Protein AF-A0A4U3F1U2-F1 (afdb_monomer)

Sequence (402 aa):
MNHTELQITSLSAGQLEQLALELLPRMNYEWDNLVPSGRKEGTNQTRKGQPDLWKEDEAGNCIYVEVTRDSTKGKLVKDIQSCLNTYYSLKGKNSLMCIAFTATNPQHNEVTSCEQLCKENNASFKLIHIHAIAKELDKKNNQDIRYKCLQIPSEQSSDPQVIMKIKRVLYIPLKEELLKLKEEHQKSIFFPEFKLNFIKKIISEQHRFRVDSTLLETLTNLQKIVKKFHYSARSICTIIISNFFADGFTELYGSIEDGKMSRYDNEGEFVCYETAYVEEYNIVCNSPSSVVKNIIDYTEEEAEYDWQNDWQNHNPHLVNLFKSSFYKENLIYPTKRKAIIKTDLNPAEYIVSHKVFSTYFHESTEFKELSAIASEVTNIILESLKQVDDIFDAIYDKYERI

Foldseek 3Di:
DDPLLVLLLVDDQVLQLVLCLVQVCVVPVVPHPKDAQDDDPPDPDHDPLAARIKDADPVGEIEGEHGDADQPPCPVVVNLVSPLVVDVVPDDDHEYEYEYHYSADHDPVNVVSSCVVCVVSRYHYHYCYSVNSSVSCLDPVNVVSSCVSRVDHNPDDPDLVVLVVLCVPQLVVLLVLLVVQLVQLVQALQRPPPDPPNLVVCQVVVVPNVDDPVLNVLSVVLVVLVVVSNVQSQQLLLVLLLVLLQVLVCQFQNDQDPQWGFAADPVLHTDDIDRHDDQLSVLSNVDDSVLSRLQRSDDCVVQPDDVVDPLSSFSVSSLVSNVVSVVVCCVPPVDDRHTSDDDPDDSSSSSRPVDPSVVSQCPDPSNVVSVVSSVVSNVSSVVSSVVSVVSVVVSCVSRVVD

Solvent-accessible surface area (backbone atoms only — not comparable to full-atom values): 22986 Å² total; per-residue (Å²): 132,56,75,60,39,56,46,52,58,68,49,51,71,70,55,47,43,53,46,48,68,65,45,43,30,76,76,38,70,91,48,50,80,63,38,70,45,66,56,40,88,99,52,96,44,60,49,92,58,58,41,52,28,33,40,67,50,98,84,53,36,34,42,38,30,42,65,43,74,73,82,56,88,65,48,64,44,52,52,54,50,32,40,50,52,46,48,63,74,75,52,78,93,51,53,37,36,41,34,41,42,29,48,41,80,79,55,68,71,54,53,52,49,38,46,49,52,26,50,80,69,67,31,45,67,43,83,41,34,28,70,56,53,32,58,50,36,73,33,90,92,27,33,66,57,33,27,75,76,57,70,44,78,67,75,76,69,88,50,58,71,60,48,54,49,46,43,62,72,46,52,48,58,49,48,53,53,48,52,52,50,54,58,51,56,73,74,36,86,66,64,67,92,72,69,59,59,66,63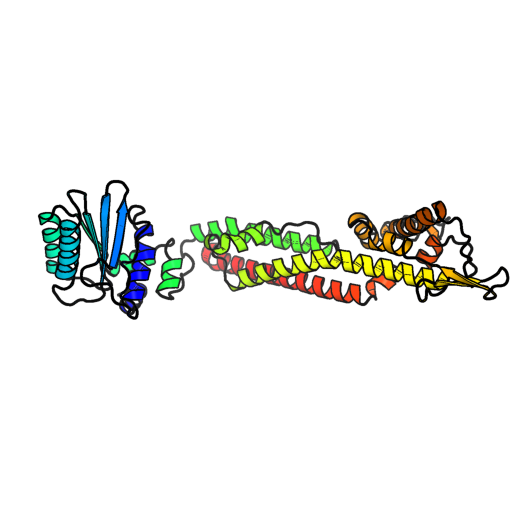,48,45,45,66,76,38,39,89,78,65,66,63,55,69,67,59,50,49,50,52,52,50,44,55,53,49,52,52,51,46,56,64,43,42,58,56,44,53,37,49,54,54,40,49,48,48,49,53,27,46,30,65,36,49,43,68,74,56,95,52,24,26,68,38,54,50,99,87,65,49,83,72,50,73,43,83,48,74,69,57,44,58,47,46,53,63,64,55,54,70,68,57,56,47,54,45,68,71,58,51,80,83,74,47,73,85,56,92,90,43,85,74,65,78,50,66,62,56,52,38,50,52,42,45,52,27,53,50,62,45,51,74,77,52,77,71,81,77,62,58,76,52,94,68,94,60,55,72,34,56,42,34,58,63,71,49,64,60,72,60,54,50,68,71,33,69,57,44,50,54,51,49,52,51,52,49,51,49,50,51,45,49,52,51,51,49,49,58,53,47,55,50,49,51,55,46,36,70,73,65,66,71,121

Radius of gyration: 37.24 Å; Cα contacts (8 Å, |Δi|>4): 454; chains: 1; bounding box: 73×51×109 Å

pLDDT: mean 80.32, std 13.37, range [36.94, 96.81]

Nearest PDB structures (foldseek):
  6xl1-assembly1_B  TM=5.030E-01  e=1.440E+00  Treponema succinifaciens DSM 2489
  8dgf-assembly1_D  TM=4.990E-01  e=2.809E+00  Escherichia coli
  5y79-assembly1_B  TM=1.521E-01  e=2.585E-01  Galdieria sulphuraria
  4ioj-assembly1_A  TM=3.702E-01  e=8.024E+00  Moorella thermoacetica ATCC 39073

Secondary structure (DSSP, 8-state):
--HHHHHHHH--HHHHHHHHHHHHHHH-GGG-S-EE--BPTTSSPBPTT--SEEEE-TT--EEEEEEE----TTHHHHHHHHHHHHHHHH--S--EEEEEEESS---HHHHHHHHHHHHHTTEEEEEE-HHHHHHHHTSGGGHHHHHHHH---------HHHHHHHIIIIIHHHHHHHHHHHHHHHH-SS------HHHHHHHHTHHHH---HHHHHHHHHHHHHHHHHHHHHHHHHHHHHHHHHHHHHHHHH--EETTEEEEE-TTS-EEEEEE--SHHHHHHHT--HHHHHHHHS--GGG----TT-GGGGS-HHHHHHHHHHHHHHHHH----PPPSS--SS-HHHHHHHSS-HHHHHHHSHHHHHHHHHHHHHHHHHHHHHHHHHHHHHHHIIIII--

Mean predicted aligned error: 17.06 Å

Structure (mmCIF, N/CA/C/O backbone):
data_AF-A0A4U3F1U2-F1
#
_entry.id   AF-A0A4U3F1U2-F1
#
loop_
_atom_site.group_PDB
_atom_site.id
_atom_site.type_symbol
_atom_site.label_atom_id
_atom_site.label_alt_id
_atom_site.label_comp_id
_atom_site.label_asym_id
_atom_site.label_entity_id
_atom_site.label_seq_id
_atom_site.pdbx_PDB_ins_code
_atom_site.Cartn_x
_atom_site.Cartn_y
_atom_site.Cartn_z
_atom_site.occupancy
_atom_site.B_iso_or_equiv
_atom_site.auth_seq_id
_atom_site.auth_comp_id
_atom_site.auth_asym_id
_atom_site.auth_atom_id
_atom_site.pdbx_PDB_model_num
ATOM 1 N N . MET A 1 1 ? -29.437 -8.376 30.071 1.00 57.72 1 MET A N 1
ATOM 2 C CA . MET A 1 1 ? -27.991 -8.572 29.883 1.00 57.72 1 MET A CA 1
ATOM 3 C C . MET A 1 1 ? -27.677 -8.161 28.455 1.00 57.72 1 MET A C 1
ATOM 5 O O . MET A 1 1 ? -28.363 -8.635 27.554 1.00 57.72 1 MET A O 1
ATOM 9 N N . ASN A 1 2 ? -26.789 -7.189 28.257 1.00 72.56 2 ASN A N 1
ATOM 10 C CA . ASN A 1 2 ? -26.463 -6.669 26.923 1.00 72.56 2 ASN A CA 1
ATOM 11 C C . ASN A 1 2 ? -25.526 -7.648 26.166 1.00 72.56 2 ASN A C 1
ATOM 13 O O . ASN A 1 2 ? -24.986 -8.581 26.763 1.00 72.56 2 ASN A O 1
ATOM 17 N N . HIS A 1 3 ? -25.348 -7.480 24.850 1.00 72.69 3 HIS A N 1
ATOM 18 C CA . HIS A 1 3 ? -24.534 -8.404 24.038 1.00 72.69 3 HIS A CA 1
ATOM 19 C C . HIS A 1 3 ? -23.074 -8.497 24.527 1.00 72.69 3 HIS A C 1
ATOM 21 O O . HIS A 1 3 ? -22.484 -9.575 24.525 1.00 72.69 3 HIS A O 1
ATOM 27 N N . THR A 1 4 ? -22.506 -7.382 24.994 1.00 82.94 4 THR A N 1
ATOM 28 C CA . THR A 1 4 ? -21.151 -7.316 25.560 1.00 82.94 4 THR A CA 1
ATOM 29 C C . THR A 1 4 ? -21.042 -8.136 26.852 1.00 82.94 4 THR A C 1
ATOM 31 O O . THR A 1 4 ? -20.127 -8.941 26.996 1.00 82.94 4 THR A O 1
ATOM 34 N N . GLU A 1 5 ? -22.008 -8.005 27.761 1.00 85.06 5 GLU A N 1
ATOM 35 C CA . GLU A 1 5 ? -22.100 -8.773 29.007 1.00 85.06 5 GLU A CA 1
ATOM 36 C C . GLU A 1 5 ? -22.180 -10.278 28.732 1.00 85.06 5 GLU A C 1
ATOM 38 O O . GLU A 1 5 ? -21.441 -11.048 29.340 1.00 85.06 5 GLU A O 1
ATOM 43 N N . LEU A 1 6 ? -23.007 -10.706 27.771 1.00 82.38 6 LEU A N 1
ATOM 44 C CA . LEU A 1 6 ? -23.108 -12.122 27.401 1.00 82.38 6 LEU A CA 1
ATOM 45 C C . LEU A 1 6 ? -21.751 -12.693 26.966 1.00 82.38 6 LEU A C 1
ATOM 47 O O . LEU A 1 6 ? -21.351 -13.754 27.446 1.00 82.38 6 LEU A O 1
ATOM 51 N N . GLN A 1 7 ? -21.005 -11.968 26.130 1.00 87.00 7 GLN A N 1
ATOM 52 C CA . GLN A 1 7 ? -19.685 -12.417 25.684 1.00 87.00 7 GLN A CA 1
ATOM 53 C C . GLN A 1 7 ? -18.668 -12.464 26.831 1.00 87.00 7 GLN A C 1
ATOM 55 O O . GLN A 1 7 ? -17.914 -13.431 26.928 1.00 87.00 7 GLN A O 1
ATOM 60 N N . ILE A 1 8 ? -18.695 -11.499 27.758 1.00 91.50 8 ILE A N 1
ATOM 61 C CA . ILE A 1 8 ? -17.819 -11.510 28.944 1.00 91.50 8 ILE A CA 1
ATOM 62 C C . ILE A 1 8 ? -18.036 -12.782 29.778 1.00 91.50 8 ILE A C 1
ATOM 64 O O . ILE A 1 8 ? -17.060 -13.404 30.195 1.00 91.50 8 ILE A O 1
ATOM 68 N N . THR A 1 9 ? -19.287 -13.220 29.984 1.00 87.88 9 THR A N 1
ATOM 69 C CA . THR A 1 9 ? -19.564 -14.451 30.760 1.00 87.88 9 THR A CA 1
ATOM 70 C C . THR A 1 9 ? -19.007 -15.723 30.118 1.00 87.88 9 THR A C 1
ATOM 72 O O . THR A 1 9 ? -18.776 -16.717 30.811 1.00 87.88 9 THR A O 1
ATOM 75 N N . SER A 1 10 ? -18.778 -15.702 28.803 1.00 86.88 10 SER A N 1
ATOM 76 C CA . SER A 1 10 ? -18.268 -16.851 28.054 1.00 86.88 10 SER A CA 1
ATOM 77 C C . SER A 1 10 ? -16.741 -16.992 28.117 1.00 86.88 10 SER A C 1
ATOM 79 O O . SER A 1 10 ? -16.215 -18.068 27.825 1.00 86.88 10 SER A O 1
ATOM 81 N N . LEU A 1 11 ? -16.025 -15.947 28.551 1.00 89.88 11 LEU A N 1
ATOM 82 C CA . LEU A 1 11 ? -14.565 -15.948 28.619 1.00 89.88 11 LEU A CA 1
ATOM 83 C C . LEU A 1 11 ? -14.029 -17.001 29.599 1.00 89.88 11 LEU A C 1
ATOM 85 O O . LEU A 1 11 ? -14.525 -17.187 30.717 1.00 89.88 11 LEU A O 1
ATOM 89 N N . SER A 1 12 ? -12.954 -17.684 29.204 1.00 89.00 12 SER A N 1
ATOM 90 C CA . SER A 1 12 ? -12.148 -18.483 30.133 1.00 89.00 12 SER A CA 1
ATOM 91 C C . SER A 1 12 ? -11.457 -17.590 31.173 1.00 89.00 12 SER A C 1
ATOM 93 O O . SER A 1 12 ? -11.288 -16.392 30.954 1.00 89.00 12 SER A O 1
ATOM 95 N N . ALA A 1 13 ? -11.020 -18.169 32.298 1.00 85.56 13 ALA A N 1
ATOM 96 C CA . ALA A 1 13 ? -10.332 -17.418 33.355 1.00 85.56 13 ALA A CA 1
ATOM 97 C C . ALA A 1 13 ? -9.113 -16.641 32.819 1.00 85.56 13 ALA A C 1
ATOM 99 O O . ALA A 1 13 ? -9.001 -15.446 33.056 1.00 85.56 13 ALA A O 1
ATOM 100 N N . GLY A 1 14 ? -8.275 -17.278 31.991 1.00 85.50 14 GLY A N 1
ATOM 101 C CA . GLY A 1 14 ? -7.112 -16.614 31.395 1.00 85.50 14 GLY A CA 1
ATOM 102 C C . GLY A 1 14 ? -7.466 -15.523 30.374 1.00 85.50 14 GLY A C 1
ATOM 103 O O . GLY A 1 14 ? -6.742 -14.542 30.253 1.00 85.50 14 GLY A O 1
ATOM 104 N N . GLN A 1 15 ? -8.583 -15.652 29.647 1.00 90.44 15 GLN A N 1
ATOM 105 C CA . GLN A 1 15 ? -9.057 -14.580 28.758 1.00 90.44 15 GLN A CA 1
ATOM 106 C C . GLN A 1 15 ? -9.615 -13.392 29.547 1.00 90.44 15 GLN A C 1
ATOM 108 O O . GLN A 1 15 ? -9.441 -12.249 29.134 1.00 90.44 15 GLN A O 1
ATOM 11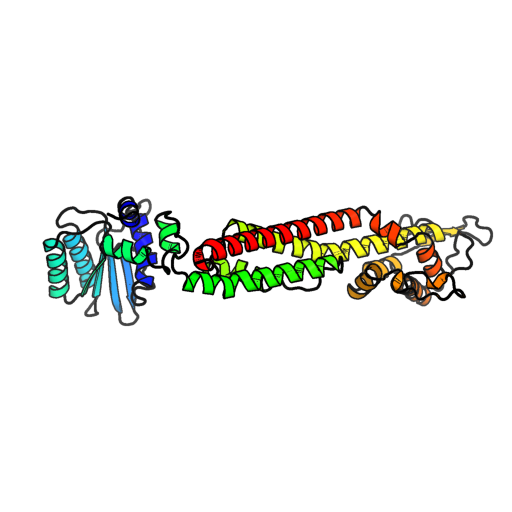3 N N . LEU A 1 16 ? -10.272 -13.654 30.679 1.00 93.56 16 LEU A N 1
ATOM 114 C CA . LEU A 1 16 ? -10.766 -12.613 31.573 1.00 93.56 16 LEU A CA 1
ATOM 115 C C . LEU A 1 16 ? -9.609 -11.873 32.260 1.00 93.56 16 LEU A C 1
ATOM 117 O O . LEU A 1 16 ? -9.656 -10.652 32.374 1.00 93.56 16 LEU A O 1
ATOM 121 N N . GLU A 1 17 ? -8.559 -12.595 32.657 1.00 92.56 17 GLU A N 1
ATOM 122 C CA . GLU A 1 17 ? -7.315 -12.026 33.192 1.00 92.56 17 GLU A CA 1
ATOM 123 C C . GLU A 1 17 ? -6.643 -11.110 32.161 1.00 92.56 17 GLU A C 1
ATOM 125 O O . GLU A 1 17 ? -6.316 -9.965 32.469 1.00 92.56 17 GLU A O 1
ATOM 130 N N . GLN A 1 18 ? -6.541 -11.561 30.905 1.00 91.81 18 GLN A N 1
ATOM 131 C CA . GLN A 1 18 ? -6.026 -10.737 29.809 1.00 91.81 18 GLN A CA 1
ATOM 132 C C . GLN A 1 18 ? -6.890 -9.489 29.565 1.00 91.81 18 GLN A C 1
ATOM 134 O O . GLN A 1 18 ? -6.362 -8.403 29.330 1.00 91.81 18 GLN A O 1
ATOM 139 N N . LEU A 1 19 ? -8.217 -9.624 29.637 1.00 95.06 19 LEU A N 1
ATOM 140 C CA . LEU A 1 19 ? -9.131 -8.489 29.519 1.00 95.06 19 LEU A CA 1
ATOM 141 C C . LEU A 1 19 ? -8.917 -7.479 30.658 1.00 95.06 19 LEU A C 1
ATOM 143 O O . LEU A 1 19 ? -8.881 -6.278 30.401 1.00 95.06 19 LEU A O 1
ATOM 147 N N . ALA A 1 20 ? -8.749 -7.946 31.898 1.00 95.12 20 ALA A N 1
ATOM 148 C CA . ALA A 1 20 ? -8.456 -7.085 33.041 1.00 95.12 20 ALA A CA 1
ATOM 149 C C . ALA A 1 20 ? -7.127 -6.337 32.851 1.00 95.12 20 ALA A C 1
ATOM 151 O O . ALA A 1 20 ? -7.076 -5.123 33.048 1.00 95.12 20 ALA A O 1
ATOM 152 N N . LEU A 1 21 ? -6.089 -7.043 32.395 1.00 92.81 21 LEU A N 1
ATOM 153 C CA . LEU A 1 21 ? -4.762 -6.487 32.132 1.00 92.81 21 LEU A CA 1
ATOM 154 C C . LEU A 1 21 ? -4.799 -5.333 31.117 1.00 92.81 21 LEU A C 1
ATOM 156 O O . LEU A 1 21 ? -4.104 -4.338 31.293 1.00 92.81 21 LEU A O 1
ATOM 160 N N . GLU A 1 22 ? -5.625 -5.439 30.073 1.00 92.31 22 GLU A N 1
ATOM 161 C CA . GLU A 1 22 ? -5.730 -4.406 29.034 1.00 92.31 22 GLU A CA 1
ATOM 162 C C . GLU A 1 22 ? -6.704 -3.274 29.390 1.00 92.31 22 GLU A C 1
ATOM 164 O O . GLU A 1 22 ? -6.483 -2.123 29.006 1.00 92.31 22 GLU A O 1
ATOM 169 N N . LEU A 1 23 ? -7.790 -3.579 30.108 1.00 94.88 23 LEU A N 1
ATOM 170 C CA . LEU A 1 23 ? -8.862 -2.620 30.377 1.00 94.88 23 LEU A CA 1
ATOM 171 C C . LEU A 1 23 ? -8.590 -1.744 31.605 1.00 94.88 23 LEU A C 1
ATOM 173 O O . LEU A 1 23 ? -8.894 -0.551 31.572 1.00 94.88 23 LEU A O 1
ATOM 177 N N . LEU A 1 24 ? -8.016 -2.298 32.679 1.00 93.56 24 LEU A N 1
ATOM 178 C CA . LEU A 1 24 ? -7.798 -1.569 33.936 1.00 93.56 24 LEU A CA 1
ATOM 179 C C . LEU A 1 24 ? -6.938 -0.304 33.764 1.00 93.56 24 LEU A C 1
ATOM 181 O O . LEU A 1 24 ? -7.387 0.753 34.218 1.00 93.56 24 LEU A O 1
ATOM 185 N N . PRO A 1 25 ? -5.795 -0.330 33.047 1.00 87.50 25 PRO A N 1
ATOM 186 C CA . PRO A 1 25 ? -4.999 0.878 32.807 1.00 87.50 25 PRO A CA 1
ATOM 187 C C . PRO A 1 25 ? -5.774 1.989 32.082 1.00 87.50 25 PRO A C 1
ATOM 189 O O . PRO A 1 25 ? -5.488 3.173 32.251 1.00 87.50 25 PRO A O 1
ATOM 192 N N . ARG A 1 26 ? -6.788 1.626 31.282 1.00 82.81 26 ARG A N 1
ATOM 193 C CA . ARG A 1 26 ? -7.643 2.590 30.567 1.00 82.81 26 ARG A CA 1
ATOM 194 C C . ARG A 1 26 ? -8.770 3.154 31.424 1.00 82.81 26 ARG A C 1
ATOM 196 O O . ARG A 1 26 ? -9.281 4.229 31.118 1.00 82.81 26 ARG A O 1
ATOM 203 N N . MET A 1 27 ? -9.160 2.444 32.481 1.00 86.00 27 MET A N 1
ATOM 204 C CA . MET A 1 27 ? -10.143 2.915 33.459 1.00 86.00 27 MET A CA 1
ATOM 205 C C . MET A 1 27 ? -9.539 3.927 34.431 1.00 86.00 27 MET A C 1
ATOM 207 O O . MET A 1 27 ? -10.214 4.882 34.816 1.00 86.00 27 MET A O 1
ATOM 211 N N . ASN A 1 28 ? -8.283 3.715 34.825 1.00 82.50 28 ASN A N 1
ATOM 212 C CA . ASN A 1 28 ? -7.509 4.629 35.653 1.00 82.50 28 ASN A CA 1
ATOM 213 C C . ASN A 1 28 ? -6.014 4.438 35.347 1.00 82.50 28 ASN A C 1
ATOM 215 O O . ASN A 1 28 ? -5.499 3.329 35.476 1.00 82.50 28 ASN A O 1
ATOM 219 N N . TYR A 1 29 ? -5.314 5.520 34.991 1.00 75.12 29 TYR A N 1
ATOM 220 C CA . TYR A 1 29 ? -3.878 5.485 34.687 1.00 75.12 29 TYR A CA 1
ATOM 221 C C . TYR A 1 29 ? -3.041 5.021 35.891 1.00 75.12 29 TYR A C 1
ATOM 223 O O . TYR A 1 29 ? -1.972 4.439 35.727 1.00 75.12 29 TYR A O 1
ATOM 231 N N . GLU A 1 30 ? -3.542 5.211 37.115 1.00 79.31 30 GLU A N 1
ATOM 232 C CA . GLU A 1 30 ? -2.910 4.697 38.330 1.00 79.31 30 GLU A CA 1
ATOM 233 C C . GLU A 1 30 ? -2.923 3.167 38.400 1.00 79.31 30 GLU A C 1
ATOM 235 O O . GLU A 1 30 ? -2.297 2.611 39.294 1.00 79.31 30 GLU A O 1
ATOM 240 N N . TRP A 1 31 ? -3.598 2.463 37.489 1.00 85.38 31 TRP A N 1
ATOM 241 C CA . TRP A 1 31 ? -3.615 0.998 37.389 1.00 85.38 31 TRP A CA 1
ATOM 242 C C . TRP A 1 31 ? -2.757 0.472 36.231 1.00 85.38 31 TRP A C 1
ATOM 244 O O . TRP A 1 31 ? -2.838 -0.704 35.901 1.00 85.38 31 TRP A O 1
ATOM 254 N N . ASP A 1 32 ? -1.925 1.319 35.621 1.00 80.56 32 ASP A N 1
ATOM 255 C CA . ASP A 1 32 ? -1.001 0.908 34.559 1.00 80.56 32 ASP A CA 1
ATOM 256 C C . ASP A 1 32 ? 0.178 0.069 35.086 1.00 80.56 32 ASP A C 1
ATOM 258 O O . ASP A 1 32 ? 0.482 0.119 36.281 1.00 80.56 32 ASP A O 1
ATOM 262 N N . ASN A 1 33 ? 0.859 -0.668 34.203 1.00 79.94 33 ASN A N 1
ATOM 263 C CA . ASN A 1 33 ? 1.990 -1.563 34.503 1.00 79.94 33 ASN A CA 1
ATOM 264 C C . ASN A 1 33 ? 1.660 -2.727 35.459 1.00 79.94 33 ASN A C 1
ATOM 266 O O . ASN A 1 33 ? 2.497 -3.141 36.261 1.00 79.94 33 ASN A O 1
ATOM 270 N N . LEU A 1 34 ? 0.438 -3.261 35.387 1.00 85.62 34 LEU A N 1
ATOM 271 C CA . LEU A 1 34 ? 0.085 -4.513 36.061 1.00 85.62 34 LEU A CA 1
ATOM 272 C C . LEU A 1 34 ? 0.883 -5.685 35.474 1.00 85.62 34 LEU A C 1
ATOM 274 O O . LEU A 1 34 ? 1.044 -5.805 34.261 1.00 85.62 34 LEU A O 1
ATOM 278 N N . VAL A 1 35 ? 1.352 -6.570 36.347 1.00 84.56 35 VAL A N 1
ATOM 279 C CA . VAL A 1 35 ? 2.126 -7.760 35.999 1.00 84.56 35 VAL A CA 1
ATOM 280 C C . VAL A 1 35 ? 1.333 -9.004 36.405 1.00 84.56 35 VAL A C 1
ATOM 282 O O . VAL A 1 35 ? 0.873 -9.076 37.548 1.00 84.56 35 VAL A O 1
ATOM 285 N N . PRO A 1 36 ? 1.176 -10.001 35.518 1.00 85.62 36 PRO A N 1
ATOM 286 C CA . PRO A 1 36 ? 0.577 -11.279 35.883 1.00 85.62 36 PRO A CA 1
ATOM 287 C C . PRO A 1 36 ? 1.421 -12.013 36.924 1.00 85.62 36 PRO A C 1
ATOM 289 O O . PRO A 1 36 ? 2.645 -12.125 36.784 1.00 85.62 36 PRO A O 1
ATOM 292 N N . SER A 1 37 ? 0.786 -12.579 37.944 1.00 77.44 37 SER A N 1
ATOM 293 C CA . SER A 1 37 ? 1.490 -13.463 38.868 1.00 77.44 37 SER A CA 1
ATOM 294 C C . SER A 1 37 ? 1.805 -14.780 38.168 1.00 77.44 37 SER A C 1
ATOM 296 O O . SER A 1 37 ? 0.916 -15.478 37.686 1.00 77.44 37 SER A O 1
ATOM 298 N N . GLY A 1 38 ? 3.094 -15.120 38.085 1.00 62.06 38 GLY A N 1
ATOM 299 C CA . GLY A 1 38 ? 3.589 -16.228 37.266 1.00 62.06 38 GLY A CA 1
ATOM 300 C C . GLY A 1 38 ? 2.776 -17.525 37.397 1.00 62.06 38 GLY A C 1
ATOM 301 O O . GLY A 1 38 ? 2.540 -18.034 38.500 1.00 62.06 38 GLY A O 1
ATOM 302 N N . ARG A 1 39 ? 2.384 -18.083 36.244 1.00 58.53 39 ARG A N 1
ATOM 303 C CA . ARG A 1 39 ? 1.703 -19.381 36.143 1.00 58.53 39 ARG A CA 1
ATOM 304 C C . ARG A 1 39 ? 2.593 -20.496 36.690 1.00 58.53 39 ARG A C 1
ATOM 306 O O . ARG A 1 39 ? 3.816 -20.471 36.543 1.00 58.53 39 ARG A O 1
ATOM 313 N N . LYS A 1 40 ? 1.991 -21.516 37.303 1.00 52.28 40 LYS A N 1
ATOM 314 C CA . LYS A 1 40 ? 2.702 -22.759 37.613 1.00 52.28 40 LYS A CA 1
ATOM 315 C C . LYS A 1 40 ? 3.048 -23.451 36.290 1.00 52.28 40 LYS A C 1
ATOM 317 O O . LYS A 1 40 ? 2.156 -23.687 35.475 1.00 52.28 40 LYS A O 1
ATOM 322 N N . GLU A 1 41 ? 4.332 -23.740 36.089 1.00 38.72 41 GLU A N 1
ATOM 323 C CA . GLU A 1 41 ? 4.880 -24.325 34.859 1.00 38.72 41 GLU A CA 1
ATOM 324 C C . GLU A 1 41 ? 4.045 -25.538 34.404 1.00 38.72 41 GLU A C 1
ATOM 326 O O . GLU A 1 41 ? 3.737 -26.425 35.203 1.00 38.72 41 GLU A O 1
ATOM 331 N N . GLY A 1 42 ? 3.596 -25.526 33.144 1.00 43.50 42 GLY A N 1
ATOM 332 C CA . GLY A 1 42 ? 2.721 -26.562 32.578 1.00 43.50 42 GLY A CA 1
ATOM 333 C C . GLY A 1 42 ? 1.219 -26.439 32.891 1.00 43.50 42 GLY A C 1
ATOM 334 O O . GLY A 1 42 ? 0.466 -27.342 32.538 1.00 43.50 42 GLY A O 1
ATOM 335 N N . THR A 1 43 ? 0.747 -25.357 33.529 1.00 50.59 43 THR A N 1
ATOM 336 C CA . THR A 1 43 ? -0.687 -25.140 33.821 1.00 50.59 43 THR A CA 1
ATOM 337 C C . THR A 1 43 ? -1.140 -23.695 33.573 1.00 50.59 43 THR A C 1
ATOM 339 O O . THR A 1 43 ? -0.336 -22.767 33.566 1.00 50.59 43 THR A O 1
ATOM 342 N N . ASN A 1 44 ? -2.456 -23.487 33.444 1.00 50.28 44 ASN A N 1
ATOM 343 C CA . ASN A 1 44 ? -3.082 -22.156 33.456 1.00 50.28 44 ASN A CA 1
ATOM 344 C C . ASN A 1 44 ? -3.411 -21.659 34.882 1.00 50.28 44 ASN A C 1
ATOM 346 O O . ASN A 1 44 ? -4.239 -20.770 35.030 1.00 50.28 44 ASN A O 1
ATOM 350 N N . GLN A 1 45 ? -2.835 -22.259 35.931 1.00 49.25 45 GLN A N 1
ATOM 351 C CA . GLN A 1 45 ? -3.124 -21.902 37.325 1.00 49.25 45 GLN A CA 1
ATOM 352 C C . GLN A 1 45 ? -2.032 -20.993 37.898 1.00 49.25 45 GLN A C 1
ATOM 354 O O . GLN A 1 45 ? -0.837 -21.276 37.756 1.00 49.25 45 GLN A O 1
ATOM 359 N N . THR A 1 46 ? -2.440 -19.931 38.588 1.00 58.12 46 THR A N 1
ATOM 360 C CA . THR A 1 46 ? -1.570 -19.102 39.429 1.00 58.12 46 THR A CA 1
ATOM 361 C C . THR A 1 46 ? -1.115 -19.892 40.664 1.00 58.12 46 THR A C 1
ATOM 363 O O . THR A 1 46 ? -1.756 -20.855 41.104 1.00 58.12 46 THR A O 1
ATOM 366 N N . ARG A 1 47 ? 0.060 -19.556 41.218 1.00 59.44 47 ARG A N 1
ATOM 367 C CA . ARG A 1 47 ? 0.536 -20.183 42.464 1.00 59.44 47 ARG A CA 1
ATOM 368 C C . ARG A 1 47 ? -0.421 -19.819 43.603 1.00 59.44 47 ARG A C 1
ATOM 370 O O . ARG A 1 47 ? -0.803 -18.665 43.746 1.00 59.44 47 ARG A O 1
ATOM 377 N N . LYS A 1 48 ? -0.787 -20.808 44.427 1.00 55.88 48 LYS A N 1
ATOM 378 C CA . LYS A 1 48 ? -1.767 -20.648 45.513 1.00 55.88 48 LYS A CA 1
ATOM 379 C C . LY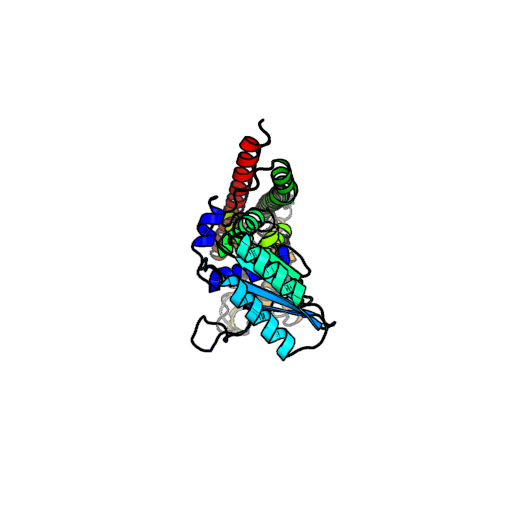S A 1 48 ? -1.423 -19.440 46.397 1.00 55.88 48 LYS A C 1
ATOM 381 O O . LYS A 1 48 ? -0.358 -19.417 47.007 1.00 55.88 48 LYS A O 1
ATOM 386 N N . GLY A 1 49 ? -2.354 -18.492 46.480 1.00 58.44 49 GLY A N 1
ATOM 387 C CA . GLY A 1 49 ? -2.276 -17.313 47.343 1.00 58.44 49 GLY A CA 1
ATOM 388 C C . GLY A 1 49 ? -1.585 -16.085 46.746 1.00 58.44 49 GLY A C 1
ATOM 389 O O . GLY A 1 49 ? -1.374 -15.118 47.472 1.00 58.44 49 GLY A O 1
ATOM 390 N N . GLN A 1 50 ? -1.236 -16.105 45.460 1.00 73.38 50 GLN A N 1
ATOM 391 C CA . GLN A 1 50 ? -0.818 -14.911 44.723 1.00 73.38 50 GLN A CA 1
ATOM 392 C C . GLN A 1 50 ? -2.034 -14.263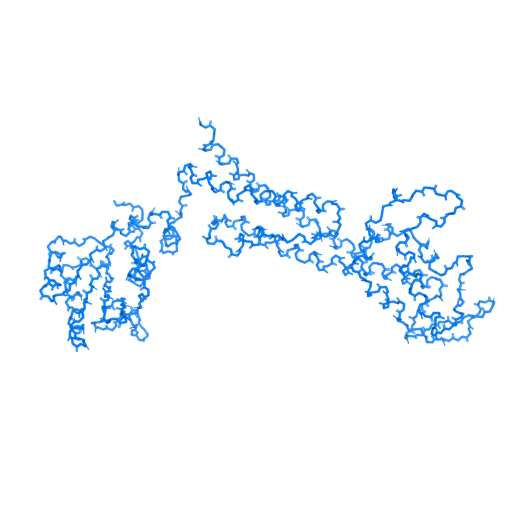 44.042 1.00 73.38 50 GLN A C 1
ATOM 394 O O . GLN A 1 50 ? -2.890 -15.017 43.577 1.00 73.38 50 GLN A O 1
ATOM 399 N N . PRO A 1 51 ? -2.095 -12.919 43.962 1.00 81.00 51 PRO A N 1
ATOM 400 C CA . PRO A 1 51 ? -3.106 -12.227 43.158 1.00 81.00 51 PRO A CA 1
ATOM 401 C C . PRO A 1 51 ? -2.989 -12.632 41.689 1.00 81.00 51 PRO A C 1
ATOM 403 O O . PRO A 1 51 ? -1.903 -13.016 41.269 1.00 81.00 51 PRO A O 1
ATOM 406 N N . ASP A 1 52 ? -4.031 -12.496 40.875 1.00 87.19 52 ASP A N 1
ATOM 407 C CA . ASP A 1 52 ? -3.905 -12.781 39.438 1.00 87.19 52 ASP A CA 1
ATOM 408 C C . ASP A 1 52 ? -3.011 -11.747 38.737 1.00 87.19 52 ASP A C 1
ATOM 410 O O . ASP A 1 52 ? -2.085 -12.114 38.013 1.00 87.19 52 ASP A O 1
ATOM 414 N N . LEU A 1 53 ? -3.218 -10.457 39.026 1.00 90.69 53 LEU A N 1
ATOM 415 C CA . LEU A 1 53 ? -2.348 -9.369 38.572 1.00 90.69 53 LEU A CA 1
ATOM 416 C C . LEU A 1 53 ? -1.906 -8.514 39.756 1.00 90.69 53 LEU A C 1
ATOM 418 O O . LEU A 1 53 ? -2.659 -8.317 40.711 1.00 90.69 53 LEU A O 1
ATOM 422 N N . TRP A 1 54 ? -0.714 -7.934 39.680 1.00 90.44 54 TRP A N 1
ATOM 423 C CA . TRP A 1 54 ? -0.254 -7.004 40.702 1.00 90.44 54 TRP A CA 1
ATOM 424 C C . TRP A 1 54 ? 0.693 -5.945 40.162 1.00 90.44 54 TRP A C 1
ATOM 426 O O . TRP A 1 54 ? 1.283 -6.095 39.095 1.00 90.44 54 TRP A O 1
ATOM 436 N N . LYS A 1 55 ? 0.865 -4.874 40.931 1.00 87.88 55 LYS A N 1
ATOM 437 C CA . LYS A 1 55 ? 1.982 -3.948 40.767 1.00 87.88 55 LYS A CA 1
ATOM 438 C C . LYS A 1 55 ? 2.375 -3.313 42.086 1.00 87.88 55 LYS A C 1
ATOM 440 O O . LYS A 1 55 ? 1.599 -3.313 43.044 1.00 87.88 55 LYS A O 1
ATOM 445 N N . GLU A 1 56 ? 3.549 -2.710 42.072 1.00 86.00 56 GLU A N 1
ATOM 446 C CA . GLU A 1 56 ? 4.101 -1.931 43.165 1.00 86.00 56 GLU A CA 1
ATOM 447 C C . GLU A 1 56 ? 4.761 -0.670 42.602 1.00 86.00 56 GLU A C 1
ATOM 449 O O . GLU A 1 56 ? 5.437 -0.738 41.574 1.00 86.00 56 GLU A O 1
ATOM 454 N N . ASP A 1 57 ? 4.523 0.477 43.237 1.00 80.69 57 ASP A N 1
ATOM 455 C CA . ASP A 1 57 ? 5.194 1.731 42.889 1.00 80.69 57 ASP A CA 1
ATOM 456 C C . ASP A 1 57 ? 6.515 1.919 43.660 1.00 80.69 57 ASP A C 1
ATOM 458 O O . ASP A 1 57 ? 6.862 1.146 44.551 1.00 80.69 57 ASP A O 1
ATOM 462 N N . GLU A 1 58 ? 7.271 2.969 43.333 1.00 78.69 58 GLU A N 1
ATOM 463 C CA . GLU A 1 58 ? 8.552 3.270 43.997 1.00 78.69 58 GLU A CA 1
ATOM 464 C C . GLU A 1 58 ? 8.404 3.597 45.494 1.00 78.69 58 GLU A C 1
ATOM 466 O O . GLU A 1 58 ? 9.350 3.429 46.263 1.00 78.69 58 GLU A O 1
ATOM 471 N N . ALA A 1 59 ? 7.218 4.039 45.925 1.00 78.62 59 ALA A N 1
ATOM 472 C CA . ALA A 1 59 ? 6.891 4.271 47.330 1.00 78.62 59 ALA A CA 1
ATOM 473 C C . ALA A 1 59 ? 6.464 2.976 48.054 1.00 78.62 59 ALA A C 1
ATOM 475 O O . ALA A 1 59 ? 6.222 2.988 49.263 1.00 78.62 59 ALA A O 1
ATOM 476 N N . GLY A 1 60 ? 6.397 1.856 47.329 1.00 77.38 60 GLY A N 1
ATOM 477 C CA . GLY A 1 60 ? 6.007 0.538 47.805 1.00 77.38 60 GLY A CA 1
ATOM 478 C C . GLY A 1 60 ? 4.503 0.373 48.035 1.00 77.38 60 GLY A C 1
ATOM 479 O O . GLY A 1 60 ? 4.107 -0.554 48.746 1.00 77.38 60 GLY A O 1
ATOM 480 N N . ASN A 1 61 ? 3.659 1.249 47.479 1.00 86.06 61 ASN A N 1
ATOM 481 C CA . ASN A 1 61 ? 2.212 1.044 47.441 1.00 86.06 61 ASN A CA 1
ATOM 482 C C . ASN A 1 61 ? 1.880 -0.052 46.434 1.00 86.06 61 ASN A C 1
ATOM 484 O O . ASN A 1 61 ? 2.429 -0.085 45.333 1.00 86.06 61 ASN A O 1
ATOM 488 N N . CYS A 1 62 ? 0.955 -0.934 46.800 1.00 88.69 62 CYS A N 1
ATOM 489 C CA . CYS A 1 62 ? 0.625 -2.110 46.006 1.00 88.69 62 CYS A CA 1
ATOM 490 C C . CYS A 1 62 ? -0.815 -2.069 45.489 1.00 88.69 62 CYS A C 1
ATOM 492 O O . CYS A 1 62 ? -1.741 -1.671 46.200 1.00 88.69 62 CYS A O 1
ATOM 494 N N . ILE A 1 63 ? -1.015 -2.557 44.263 1.00 91.38 63 ILE A N 1
ATOM 495 C CA . ILE A 1 63 ? -2.343 -2.862 43.719 1.00 91.38 63 ILE A CA 1
ATOM 496 C C . ILE A 1 63 ? -2.389 -4.341 43.391 1.00 91.38 63 ILE A C 1
ATOM 498 O O . ILE A 1 63 ? -1.591 -4.805 42.580 1.00 91.38 63 ILE A O 1
ATOM 502 N N . TYR A 1 64 ? -3.317 -5.063 44.010 1.00 92.19 64 TYR A N 1
ATOM 503 C CA . TYR A 1 64 ? -3.595 -6.471 43.746 1.00 92.19 64 TYR A CA 1
ATOM 504 C C . TYR A 1 64 ? -4.938 -6.593 43.041 1.00 92.19 64 TYR A C 1
ATOM 506 O O . TYR A 1 64 ? -5.920 -5.976 43.454 1.00 92.19 64 TYR A O 1
ATOM 514 N N . VAL A 1 65 ? -4.981 -7.385 41.977 1.00 93.94 65 VAL A N 1
ATOM 515 C CA . VAL A 1 65 ? -6.182 -7.638 41.187 1.00 93.94 65 VAL A CA 1
ATOM 516 C C . VAL A 1 65 ? -6.499 -9.123 41.250 1.00 93.94 65 VAL A C 1
ATOM 518 O O . VAL A 1 65 ? -5.677 -9.954 40.872 1.00 93.94 65 VAL A O 1
ATOM 521 N N . GLU A 1 66 ? -7.710 -9.431 41.697 1.00 92.75 66 GLU A N 1
ATOM 522 C CA . GLU A 1 66 ? -8.294 -10.768 41.671 1.00 92.75 66 GLU A CA 1
ATOM 523 C C . GLU A 1 66 ? -9.322 -10.837 40.546 1.00 92.75 66 GLU A C 1
ATOM 525 O O . GLU A 1 66 ? -10.265 -10.037 40.497 1.00 92.75 66 GLU A O 1
ATOM 530 N N . VAL A 1 67 ? -9.137 -11.784 39.631 1.00 92.62 67 VAL A N 1
ATOM 531 C CA . VAL A 1 67 ? -9.949 -11.950 38.433 1.00 92.62 67 VAL A CA 1
ATOM 532 C C . VAL A 1 67 ? -10.766 -13.228 38.559 1.00 92.62 67 VAL A C 1
ATOM 534 O O . VAL A 1 67 ? -10.251 -14.340 38.517 1.00 92.62 67 VAL A O 1
ATOM 537 N N . THR A 1 68 ? -12.089 -13.100 38.670 1.00 90.06 68 THR A N 1
ATOM 538 C CA . THR A 1 68 ? -12.942 -14.274 38.887 1.00 90.06 68 THR A CA 1
ATOM 539 C C . THR A 1 68 ? -14.202 -14.290 38.033 1.00 90.06 68 THR A C 1
ATOM 541 O O . THR A 1 68 ? -14.864 -13.284 37.779 1.00 90.06 68 THR A O 1
ATOM 544 N N . ARG A 1 69 ? -14.552 -15.499 37.596 1.00 88.50 69 ARG A N 1
ATOM 545 C CA . ARG A 1 69 ? -15.847 -15.846 36.993 1.00 88.50 69 ARG A CA 1
ATOM 546 C C . ARG A 1 69 ? -16.709 -16.702 37.919 1.00 88.50 69 ARG A C 1
ATOM 548 O O . ARG A 1 69 ? -17.798 -17.115 37.532 1.00 88.50 69 ARG A O 1
ATOM 555 N N . ASP A 1 70 ? -16.180 -17.045 39.088 1.00 84.62 70 ASP A N 1
ATOM 556 C CA . ASP A 1 70 ? -16.826 -17.932 40.039 1.00 84.62 70 ASP A CA 1
ATOM 557 C C . ASP A 1 70 ? -17.800 -17.132 40.905 1.00 84.62 70 ASP A C 1
ATOM 559 O O . ASP A 1 70 ? -17.404 -16.263 41.680 1.00 84.62 70 ASP A O 1
ATOM 563 N N . SER A 1 71 ? -19.087 -17.438 40.764 1.00 82.31 71 SER A N 1
ATOM 564 C CA . SER A 1 71 ? -20.164 -16.850 41.561 1.00 82.31 71 SER A CA 1
ATOM 565 C C . SER A 1 71 ? -20.449 -17.626 42.852 1.00 82.31 71 SER A C 1
ATOM 567 O O . SER A 1 71 ? -21.480 -17.400 43.489 1.00 82.31 71 SER A O 1
ATOM 569 N N . THR A 1 72 ? -19.605 -18.594 43.222 1.00 86.00 72 THR A N 1
ATOM 570 C CA . THR A 1 72 ? -19.772 -19.377 44.449 1.00 86.00 72 THR A CA 1
ATOM 571 C C . THR A 1 72 ? -19.643 -18.472 45.667 1.00 86.00 72 THR A C 1
ATOM 573 O O . THR A 1 72 ? -18.627 -17.809 45.872 1.00 86.00 72 THR A O 1
ATOM 576 N N . LYS A 1 73 ? -20.667 -18.494 46.524 1.00 82.62 73 LYS A N 1
ATOM 577 C CA . LYS A 1 73 ? -20.741 -17.657 47.724 1.00 82.62 73 LYS A CA 1
ATOM 578 C C . LYS A 1 73 ? -19.484 -17.788 48.591 1.00 82.62 73 LYS A C 1
ATOM 580 O O . LYS A 1 73 ? -19.148 -18.879 49.058 1.00 82.62 73 LYS A O 1
ATOM 585 N N . GLY A 1 74 ? -18.845 -16.655 48.872 1.00 85.06 74 GLY A N 1
ATOM 586 C CA . GLY A 1 74 ? -17.686 -16.554 49.754 1.00 85.06 74 GLY A CA 1
ATOM 587 C C . GLY A 1 74 ? -16.357 -16.865 49.069 1.00 85.06 74 GLY A C 1
ATOM 588 O O . GLY A 1 74 ? -15.326 -16.838 49.741 1.00 85.06 74 GLY A O 1
ATOM 589 N N . LYS A 1 75 ? -16.350 -17.164 47.764 1.00 85.50 75 LYS A N 1
ATOM 590 C CA . LYS A 1 75 ? -15.112 -17.322 46.994 1.00 85.50 75 LYS A CA 1
ATOM 591 C C . LYS A 1 75 ? -14.352 -16.003 46.935 1.00 85.50 75 LYS A C 1
ATOM 593 O O . LYS A 1 75 ? -13.176 -15.986 47.280 1.00 85.50 75 LYS A O 1
ATOM 598 N N . LEU A 1 76 ? -15.040 -14.905 46.613 1.00 88.75 76 LEU A N 1
ATOM 599 C CA . LEU A 1 76 ? -14.400 -13.600 46.470 1.00 88.75 76 LEU A CA 1
ATOM 600 C C . LEU A 1 76 ? -13.770 -13.141 47.790 1.00 88.75 76 LEU A C 1
ATOM 602 O O . LEU A 1 76 ? -12.621 -12.718 47.818 1.00 88.75 76 LEU A O 1
ATOM 606 N N . VAL A 1 77 ? -14.486 -13.305 48.905 1.00 91.12 77 VAL A N 1
ATOM 607 C CA . VAL A 1 77 ? -13.967 -12.972 50.244 1.00 91.12 77 VAL A CA 1
ATOM 608 C C . VAL A 1 77 ? -12.704 -13.776 50.564 1.00 91.12 77 VAL A C 1
ATOM 610 O O . VAL A 1 77 ? -11.749 -13.222 51.100 1.00 91.12 77 VAL A O 1
ATOM 613 N N . LYS A 1 78 ? -12.671 -15.069 50.214 1.00 89.62 78 LYS A N 1
ATOM 614 C CA . LYS A 1 78 ? -11.489 -15.921 50.422 1.00 89.62 78 LYS A CA 1
ATOM 615 C C . LYS A 1 78 ? -10.296 -15.478 49.579 1.00 89.62 78 LYS A C 1
ATOM 617 O O . LYS A 1 78 ? -9.179 -15.501 50.090 1.00 89.62 78 LYS A O 1
ATOM 622 N N . ASP A 1 79 ? -10.527 -15.082 48.333 1.00 88.25 79 ASP A N 1
ATOM 623 C CA . ASP A 1 79 ? -9.464 -14.625 47.432 1.00 88.25 79 ASP A CA 1
ATOM 624 C C . ASP A 1 79 ? -8.854 -13.315 47.945 1.00 88.25 79 ASP A C 1
ATOM 626 O O . ASP A 1 79 ? -7.646 -13.232 48.166 1.00 88.25 79 ASP A O 1
ATOM 630 N N . ILE A 1 80 ? -9.702 -12.348 48.312 1.00 91.25 80 ILE A N 1
ATOM 631 C CA . ILE A 1 80 ? -9.265 -11.084 48.920 1.00 91.25 80 ILE A CA 1
ATOM 632 C C . ILE A 1 80 ? -8.534 -11.315 50.251 1.00 91.25 80 ILE A C 1
ATOM 634 O O . ILE A 1 80 ? -7.480 -10.725 50.486 1.00 91.25 80 ILE A O 1
ATOM 638 N N . GLN A 1 81 ? -9.031 -12.210 51.112 1.00 91.38 81 GLN A N 1
ATOM 639 C CA . GLN A 1 81 ? -8.329 -12.581 52.345 1.00 91.38 81 GLN A CA 1
ATOM 640 C C . GLN A 1 81 ? -6.937 -13.151 52.056 1.00 91.38 81 GLN A C 1
ATOM 642 O O . GLN A 1 81 ? -5.983 -12.850 52.774 1.00 91.38 81 GLN A O 1
ATOM 647 N N . SER A 1 82 ? -6.809 -13.982 51.020 1.00 87.31 82 SER A N 1
ATOM 648 C CA . SER A 1 82 ? -5.523 -14.554 50.635 1.00 87.31 82 SER A CA 1
ATOM 649 C C . SER A 1 82 ? -4.553 -13.482 50.143 1.00 87.31 82 SER A C 1
ATOM 651 O O . SER A 1 82 ? -3.396 -13.495 50.558 1.00 87.31 82 SER A O 1
ATOM 653 N N . CYS A 1 83 ? -5.025 -12.538 49.326 1.00 85.81 83 CYS A N 1
ATOM 654 C CA . CYS A 1 83 ? -4.272 -11.358 48.905 1.00 85.81 83 CYS A CA 1
ATOM 655 C C . CYS A 1 83 ? -3.716 -10.570 50.098 1.00 85.81 83 CYS A C 1
ATOM 657 O O . CYS A 1 83 ? -2.519 -10.283 50.159 1.00 85.81 83 CYS A O 1
ATOM 659 N N . LEU A 1 84 ? -4.579 -10.263 51.072 1.00 88.44 84 LEU A N 1
ATOM 660 C CA . LEU A 1 84 ? -4.202 -9.531 52.281 1.00 88.44 84 LEU A CA 1
ATOM 661 C C . LEU A 1 84 ? -3.148 -10.298 53.083 1.00 88.44 84 LEU A C 1
ATOM 663 O O . LEU A 1 84 ? -2.111 -9.740 53.436 1.00 88.44 84 LEU A O 1
ATOM 667 N N . ASN A 1 85 ? -3.370 -11.593 53.317 1.00 86.69 85 ASN A N 1
ATOM 668 C CA . ASN A 1 85 ? -2.422 -12.437 54.043 1.00 86.69 85 ASN A CA 1
ATOM 669 C C . ASN A 1 85 ? -1.042 -12.449 53.370 1.00 86.69 85 ASN A C 1
ATOM 671 O O . ASN A 1 85 ? -0.028 -12.319 54.055 1.00 86.69 85 ASN A O 1
ATOM 675 N N . THR A 1 86 ? -0.997 -12.559 52.041 1.00 79.50 86 THR A N 1
ATOM 676 C CA . THR A 1 86 ? 0.252 -12.513 51.275 1.00 79.50 86 THR A CA 1
ATOM 677 C C . THR A 1 86 ? 0.950 -11.167 51.431 1.00 79.50 86 THR A C 1
ATOM 679 O O . THR A 1 86 ? 2.139 -11.143 51.754 1.00 79.50 86 THR A O 1
ATOM 682 N N . TYR A 1 87 ? 0.217 -10.058 51.307 1.00 81.56 87 TYR A N 1
ATOM 683 C CA . TYR A 1 87 ? 0.768 -8.714 51.468 1.00 81.56 87 TYR A CA 1
ATOM 684 C C . TYR A 1 87 ? 1.402 -8.501 52.854 1.00 81.56 87 TYR A C 1
ATOM 686 O O . TYR A 1 87 ? 2.584 -8.164 52.939 1.00 81.56 87 TYR A O 1
ATOM 694 N N . TYR A 1 88 ? 0.676 -8.785 53.943 1.00 80.94 88 TYR A N 1
ATOM 695 C CA . TYR A 1 88 ? 1.196 -8.579 55.307 1.00 80.94 88 TYR A CA 1
ATOM 696 C C . TYR A 1 88 ? 2.275 -9.584 55.716 1.00 80.94 88 TYR A C 1
ATOM 698 O O . TYR A 1 88 ? 3.077 -9.288 56.599 1.00 80.94 88 TYR A O 1
ATOM 706 N N . SER A 1 89 ? 2.324 -10.764 55.089 1.00 72.94 89 SER A N 1
ATOM 707 C CA . SER A 1 89 ? 3.397 -11.735 55.340 1.00 72.94 89 SER A CA 1
ATOM 708 C C . SER A 1 89 ? 4.743 -11.323 54.733 1.00 72.94 89 SER A C 1
ATOM 710 O O . SER A 1 89 ? 5.783 -11.780 55.201 1.00 72.94 89 SER A O 1
ATOM 712 N N . LEU A 1 90 ? 4.730 -10.460 53.708 1.00 64.94 90 LEU A N 1
ATOM 713 C CA . LEU A 1 90 ? 5.914 -10.088 52.931 1.00 64.94 90 LEU A CA 1
ATOM 714 C C . LEU A 1 90 ? 6.330 -8.620 53.101 1.00 64.94 90 LEU A C 1
ATOM 716 O O . LEU A 1 90 ? 7.504 -8.316 52.892 1.00 64.94 90 LEU A O 1
ATOM 720 N N . LYS A 1 91 ? 5.412 -7.704 53.447 1.00 62.31 91 LYS A N 1
ATOM 721 C CA . LYS A 1 91 ? 5.669 -6.252 53.416 1.00 62.31 91 LYS A CA 1
ATOM 722 C C . LYS A 1 91 ? 5.074 -5.488 54.602 1.00 62.31 91 LYS A C 1
ATOM 724 O O . LYS A 1 91 ? 4.057 -5.863 55.177 1.00 62.31 91 LYS A O 1
ATOM 729 N N . GLY A 1 92 ? 5.735 -4.383 54.965 1.00 55.62 92 GLY A N 1
ATOM 730 C CA . GLY A 1 92 ? 5.334 -3.483 56.047 1.00 55.62 92 GLY A CA 1
ATOM 731 C C . GLY A 1 92 ? 4.706 -2.172 55.553 1.00 55.62 92 GLY A C 1
ATOM 732 O O . GLY A 1 92 ? 5.228 -1.541 54.646 1.00 55.62 92 GLY A O 1
ATOM 733 N N . LYS A 1 93 ? 3.615 -1.765 56.219 1.00 58.31 93 LYS A N 1
ATOM 734 C CA . LYS A 1 93 ? 3.023 -0.409 56.369 1.00 58.31 93 LYS A CA 1
ATOM 735 C C . LYS A 1 93 ? 2.719 0.477 55.143 1.00 58.31 93 LYS A C 1
ATOM 737 O O . LYS A 1 93 ? 2.240 1.588 55.360 1.00 58.31 93 LYS A O 1
ATOM 742 N N . ASN A 1 94 ? 2.902 0.031 53.907 1.00 74.25 94 ASN A N 1
ATOM 743 C CA . ASN A 1 94 ? 2.486 0.815 52.736 1.00 74.25 94 ASN A CA 1
ATOM 744 C C . ASN A 1 94 ? 1.005 0.598 52.390 1.00 74.25 94 ASN A C 1
ATOM 746 O O . ASN A 1 94 ? 0.370 -0.329 52.909 1.00 74.25 94 ASN A O 1
ATOM 750 N N . SER A 1 95 ? 0.439 1.453 51.534 1.00 85.69 95 SER A N 1
ATOM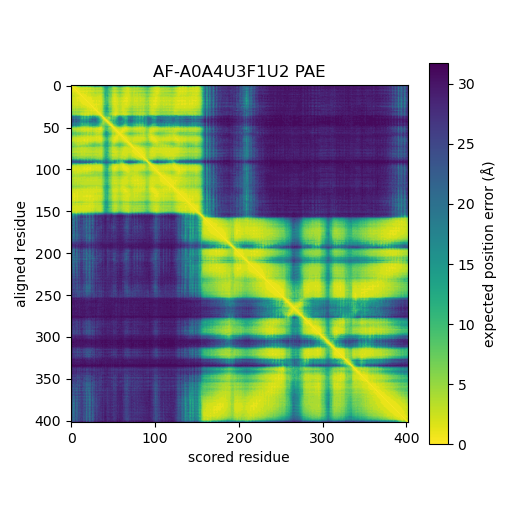 751 C CA . SER A 1 95 ? -0.972 1.339 51.155 1.00 85.69 95 SER A CA 1
ATOM 752 C C . SER A 1 95 ? -1.209 0.181 50.179 1.00 85.69 95 SER A C 1
ATOM 754 O O . SER A 1 95 ? -0.397 -0.084 49.291 1.00 85.69 95 SER A O 1
ATOM 756 N N . LEU A 1 96 ? -2.333 -0.518 50.357 1.00 89.44 96 LEU A N 1
ATOM 757 C CA . LEU A 1 96 ? -2.774 -1.605 49.486 1.00 89.44 96 LEU A CA 1
ATOM 758 C C . LEU A 1 96 ? -4.150 -1.282 48.899 1.00 89.44 96 LEU A C 1
ATOM 760 O O . LEU A 1 96 ? -5.077 -0.902 49.621 1.00 89.44 96 LEU A O 1
ATOM 764 N N . MET A 1 97 ? -4.297 -1.494 47.595 1.00 93.00 97 MET A N 1
ATOM 765 C CA . MET A 1 97 ? -5.584 -1.527 46.906 1.00 93.00 97 MET A CA 1
ATOM 766 C C . MET A 1 97 ? -5.860 -2.933 46.384 1.00 93.00 97 MET A C 1
ATOM 768 O O . MET A 1 97 ? -5.065 -3.490 45.635 1.00 93.00 97 MET A O 1
ATOM 772 N N . CYS A 1 98 ? -7.006 -3.492 46.758 1.00 93.62 98 CYS A N 1
ATOM 773 C CA . CYS A 1 98 ? -7.512 -4.751 46.230 1.00 93.62 98 CYS A CA 1
ATOM 774 C C . CYS A 1 98 ? -8.623 -4.470 45.212 1.00 93.62 98 CYS A C 1
ATOM 776 O O . CYS A 1 98 ? -9.640 -3.857 45.546 1.00 93.62 98 CYS A O 1
ATOM 778 N N . ILE A 1 99 ? -8.446 -4.928 43.976 1.00 95.88 99 ILE A N 1
ATOM 779 C CA . ILE A 1 99 ? -9.425 -4.821 42.895 1.00 95.88 99 ILE A CA 1
ATOM 780 C C . ILE A 1 99 ? -10.016 -6.206 42.629 1.00 95.88 99 ILE A C 1
ATOM 782 O O . ILE A 1 99 ? -9.299 -7.135 42.281 1.00 95.88 99 ILE A O 1
ATOM 786 N N . ALA A 1 100 ? -11.333 -6.335 42.745 1.00 95.19 100 ALA A N 1
ATOM 787 C CA . ALA A 1 100 ? -12.072 -7.512 42.310 1.00 95.19 100 ALA A CA 1
ATOM 788 C C . ALA A 1 100 ? -12.622 -7.279 40.897 1.00 95.19 100 ALA A C 1
ATOM 790 O O . ALA A 1 100 ? -13.557 -6.495 40.720 1.00 95.19 100 ALA A O 1
ATOM 791 N N . PHE A 1 101 ? -12.066 -7.959 39.896 1.00 95.94 101 PHE A N 1
ATOM 792 C CA . PHE A 1 101 ? -12.516 -7.901 38.506 1.00 95.94 101 PHE A CA 1
ATOM 793 C C . PHE A 1 101 ? -13.354 -9.141 38.180 1.00 95.94 101 PHE A C 1
ATOM 795 O O . PHE A 1 101 ? -12.836 -10.252 38.073 1.00 95.94 101 PHE A O 1
ATOM 802 N N . THR A 1 102 ? -14.673 -8.973 38.062 1.00 94.44 102 THR A N 1
ATOM 803 C CA . THR A 1 102 ? -15.607 -10.108 38.076 1.00 94.44 102 THR A CA 1
ATOM 804 C C . THR A 1 102 ? -16.466 -10.191 36.816 1.00 94.44 102 THR A C 1
ATOM 806 O O . THR A 1 102 ? -17.120 -9.224 36.427 1.00 94.44 102 THR A O 1
ATOM 809 N N . ALA A 1 103 ? -16.525 -11.378 36.203 1.00 92.88 103 ALA A N 1
ATOM 810 C CA . ALA A 1 103 ? -17.419 -11.672 35.072 1.00 92.88 103 ALA A CA 1
ATOM 811 C C . ALA A 1 103 ? -18.872 -11.949 35.505 1.00 92.88 103 ALA A C 1
ATOM 813 O O . ALA A 1 103 ? -19.696 -12.384 34.705 1.00 92.88 103 ALA A O 1
ATOM 814 N N . THR A 1 104 ? -19.200 -11.709 36.772 1.00 90.12 104 THR A N 1
ATOM 815 C CA . THR A 1 104 ? -20.529 -11.895 37.360 1.00 90.12 104 THR A CA 1
ATOM 816 C C . THR A 1 104 ? -20.908 -10.662 38.181 1.00 90.12 104 THR A C 1
ATOM 818 O O . THR A 1 104 ? -20.139 -9.709 38.288 1.00 90.12 104 THR A O 1
ATOM 821 N N . ASN A 1 105 ? -22.106 -10.660 38.765 1.00 88.75 105 ASN A N 1
ATOM 822 C CA . ASN A 1 105 ? -22.483 -9.696 39.797 1.00 88.75 105 ASN A CA 1
ATOM 823 C C . ASN A 1 105 ? -22.433 -10.394 41.163 1.00 88.75 105 ASN A C 1
ATOM 825 O O . ASN A 1 105 ? -23.331 -11.194 41.443 1.00 88.75 105 ASN A O 1
ATOM 829 N N . PRO A 1 106 ? -21.420 -10.126 42.006 1.00 87.81 106 PRO A N 1
ATOM 830 C CA . PRO A 1 106 ? -21.398 -10.639 43.372 1.00 87.81 106 PRO A CA 1
ATOM 831 C C . PRO A 1 106 ? -22.618 -10.171 44.175 1.00 87.81 106 PRO A C 1
ATOM 833 O O . PRO A 1 106 ? -23.177 -9.100 43.922 1.00 87.81 106 PRO A O 1
ATOM 836 N N . GLN A 1 107 ? -23.032 -10.968 45.161 1.00 87.56 107 GLN A N 1
ATOM 837 C CA . GLN A 1 107 ? -24.126 -10.583 46.054 1.00 87.56 107 GLN A CA 1
ATOM 838 C C . GLN A 1 107 ? -23.701 -9.417 46.957 1.00 87.56 107 GLN A C 1
ATOM 840 O O . GLN A 1 107 ? -22.550 -9.334 47.374 1.00 87.56 107 GLN A O 1
ATOM 845 N N . HIS A 1 108 ? -24.641 -8.535 47.309 1.00 88.06 108 HIS A N 1
ATOM 846 C CA . HIS A 1 108 ? -24.344 -7.332 48.095 1.00 88.06 108 HIS A CA 1
ATOM 847 C C . HIS A 1 108 ? -23.619 -7.633 49.419 1.00 88.06 108 HIS A C 1
ATOM 849 O O . HIS A 1 108 ? -22.625 -6.992 49.735 1.00 88.06 108 HIS A O 1
ATOM 855 N N . ASN A 1 109 ? -24.059 -8.663 50.146 1.00 90.06 109 ASN A N 1
ATOM 856 C CA . ASN A 1 109 ? -23.421 -9.114 51.387 1.00 90.06 109 ASN A CA 1
ATOM 857 C C . ASN A 1 109 ? -21.959 -9.561 51.200 1.00 90.06 109 ASN A C 1
ATOM 859 O O . ASN A 1 109 ? -21.146 -9.374 52.102 1.00 90.06 109 ASN A O 1
ATOM 863 N N . GLU A 1 110 ? -21.617 -10.146 50.053 1.00 90.12 110 GLU A N 1
ATOM 864 C CA . GLU A 1 110 ? -20.253 -10.561 49.725 1.00 90.12 110 GLU A CA 1
ATOM 865 C C . GLU A 1 110 ? -19.362 -9.343 49.474 1.00 90.12 110 GLU A C 1
ATOM 867 O O . GLU A 1 110 ? -18.269 -9.260 50.028 1.00 90.12 110 GLU A O 1
ATOM 872 N N . VAL A 1 111 ? -19.875 -8.353 48.736 1.00 91.44 111 VAL A N 1
ATOM 873 C CA . VAL A 1 111 ? -19.184 -7.076 48.497 1.00 91.44 111 VAL A CA 1
ATOM 874 C C . VAL A 1 111 ? -18.925 -6.342 49.811 1.00 91.44 111 VAL A C 1
ATOM 876 O O . VAL A 1 111 ? -17.786 -5.970 50.080 1.00 91.44 111 VAL A O 1
ATOM 879 N N . THR A 1 112 ? -19.941 -6.212 50.671 1.00 92.50 112 THR A N 1
ATOM 880 C CA . THR A 1 112 ? -19.798 -5.577 51.992 1.00 92.50 112 THR A CA 1
ATOM 881 C C . THR A 1 112 ? -18.785 -6.311 52.870 1.00 92.50 112 THR A C 1
ATOM 883 O O . THR A 1 112 ? -18.019 -5.677 53.590 1.00 92.50 112 THR A O 1
ATOM 886 N N . SER A 1 113 ? -18.736 -7.645 52.788 1.00 93.69 113 SER A N 1
ATOM 887 C CA . SER A 1 113 ? -17.751 -8.441 53.528 1.00 93.69 113 SER A CA 1
ATOM 888 C C . SER A 1 113 ? -16.323 -8.165 53.048 1.00 93.69 113 SER A C 1
ATOM 890 O O . SER A 1 113 ? -15.428 -8.014 53.873 1.00 93.69 113 SER A O 1
ATOM 892 N N . CYS A 1 114 ? -16.097 -8.049 51.734 1.00 93.75 114 CYS A N 1
ATOM 893 C CA . CYS A 1 114 ? -14.795 -7.666 51.178 1.00 93.75 114 CYS A CA 1
ATOM 894 C C . CYS A 1 114 ? -14.390 -6.239 51.576 1.00 93.75 114 CYS A C 1
ATOM 896 O O . CYS A 1 114 ? -13.248 -6.014 51.970 1.00 93.75 114 CYS A O 1
ATOM 898 N N . GLU A 1 115 ? -15.319 -5.282 51.511 1.00 94.31 115 GLU A N 1
ATOM 899 C CA . GLU A 1 115 ? -15.081 -3.893 51.922 1.00 94.31 115 GLU A CA 1
ATOM 900 C C . GLU A 1 115 ? -14.689 -3.801 53.398 1.00 94.31 115 GLU A C 1
ATOM 902 O O . GLU A 1 115 ? -13.703 -3.144 53.741 1.00 94.31 115 GLU A O 1
ATOM 907 N N . GLN A 1 116 ? -15.436 -4.485 54.270 1.00 94.38 116 GLN A N 1
ATOM 908 C CA . GLN A 1 116 ? -15.139 -4.536 55.695 1.00 94.38 116 GLN A CA 1
ATOM 909 C C . GLN A 1 116 ? -13.784 -5.202 55.953 1.00 94.38 116 GLN A C 1
ATOM 911 O O . GLN A 1 116 ? -12.975 -4.654 56.699 1.00 94.38 116 GLN A O 1
ATOM 916 N N . LEU A 1 117 ? -13.500 -6.315 55.275 1.00 94.06 117 LEU A N 1
ATOM 917 C CA . LEU A 1 117 ? -12.239 -7.030 55.416 1.00 94.06 117 LEU A CA 1
ATOM 918 C C . LEU A 1 117 ? -11.031 -6.170 55.013 1.00 94.06 117 LEU A C 1
ATOM 920 O O . LEU A 1 117 ? -10.048 -6.097 55.751 1.00 94.06 117 LEU A O 1
ATOM 924 N N . CYS A 1 118 ? -11.089 -5.485 53.869 1.00 92.75 118 CYS A N 1
ATOM 925 C CA . CYS A 1 118 ? -10.023 -4.571 53.458 1.00 92.75 118 CYS A CA 1
ATOM 926 C C . CYS A 1 118 ? -9.875 -3.408 54.447 1.00 92.75 118 CYS A C 1
ATOM 928 O O . CYS A 1 118 ? -8.756 -3.086 54.845 1.00 92.75 118 CYS A O 1
ATOM 930 N N . LYS A 1 119 ? -10.988 -2.827 54.915 1.00 92.31 119 LYS A N 1
ATOM 931 C CA . LYS A 1 119 ? -10.975 -1.721 55.881 1.00 92.31 119 LYS A CA 1
ATOM 932 C C . LYS A 1 119 ? -10.325 -2.112 57.210 1.00 92.31 119 LYS A C 1
ATOM 934 O O . LYS A 1 119 ? -9.504 -1.354 57.716 1.00 92.31 119 LYS A O 1
ATOM 939 N N . GLU A 1 120 ? -10.652 -3.284 57.751 1.00 92.00 120 GLU A N 1
ATOM 940 C CA . GLU A 1 120 ? -10.059 -3.821 58.989 1.00 92.00 120 GLU A CA 1
ATOM 941 C C . GLU A 1 120 ? -8.539 -4.009 58.878 1.00 92.00 120 GLU A C 1
ATOM 943 O O . GLU A 1 120 ? -7.828 -3.937 59.878 1.00 92.00 120 GLU A O 1
ATOM 948 N N . ASN A 1 121 ? -8.029 -4.175 57.657 1.00 88.94 121 ASN A N 1
ATOM 949 C CA . ASN A 1 121 ? -6.608 -4.325 57.377 1.00 88.94 121 ASN A CA 1
ATOM 950 C C . ASN A 1 121 ? -5.920 -3.008 56.947 1.00 88.94 121 ASN A C 1
ATOM 952 O O . ASN A 1 121 ? -4.712 -2.994 56.748 1.00 88.94 121 ASN A O 1
ATOM 956 N N . ASN A 1 122 ? -6.619 -1.869 56.872 1.00 88.62 122 ASN A N 1
ATOM 957 C CA . ASN A 1 122 ? -6.108 -0.612 56.287 1.00 88.62 122 ASN A CA 1
ATOM 958 C C . ASN A 1 122 ? -5.779 -0.713 54.780 1.00 88.62 122 ASN A C 1
ATOM 960 O O . ASN A 1 122 ? -4.840 -0.082 54.295 1.00 88.62 122 ASN A O 1
ATOM 964 N N . ALA A 1 123 ? -6.560 -1.494 54.036 1.00 91.25 123 ALA A N 1
ATOM 965 C CA . ALA A 1 123 ? -6.520 -1.575 52.581 1.00 91.25 123 ALA A CA 1
ATOM 966 C C . ALA A 1 123 ? -7.781 -0.946 51.962 1.00 91.25 123 ALA A C 1
ATOM 968 O O . ALA A 1 123 ? -8.842 -0.874 52.586 1.00 91.25 123 ALA A O 1
ATOM 969 N N . SER A 1 124 ? -7.679 -0.516 50.706 1.00 93.19 124 SER A N 1
ATOM 970 C CA . SER A 1 124 ? -8.822 -0.071 49.904 1.00 93.19 124 SER A CA 1
ATOM 971 C C . SER A 1 124 ? -9.360 -1.213 49.041 1.00 93.19 124 SER A C 1
ATOM 973 O O . SER A 1 124 ? -8.603 -2.078 48.603 1.00 93.19 124 SER A O 1
ATOM 975 N N . PHE A 1 125 ? -10.670 -1.219 48.796 1.00 95.38 125 PHE A N 1
ATOM 976 C CA . PHE A 1 125 ? -11.333 -2.228 47.971 1.00 95.38 125 PHE A CA 1
ATOM 977 C C . PHE A 1 125 ? -12.062 -1.578 46.795 1.00 95.38 125 PHE A C 1
ATOM 979 O O . PHE A 1 125 ? -12.738 -0.559 46.958 1.00 95.38 125 PHE A O 1
ATOM 986 N N . LYS A 1 126 ? -11.960 -2.187 45.611 1.00 96.00 126 LYS A N 1
ATOM 987 C CA . LYS A 1 126 ? -12.691 -1.774 44.413 1.00 96.00 126 LYS A CA 1
ATOM 988 C C . LYS A 1 126 ? -13.303 -2.981 43.717 1.00 96.00 126 LYS A C 1
ATOM 990 O O . LYS A 1 126 ? -12.589 -3.852 43.235 1.00 96.00 126 LYS A O 1
ATOM 995 N N . LEU A 1 127 ? -14.625 -2.988 43.577 1.00 95.56 127 LEU A N 1
ATOM 996 C CA . LEU A 1 127 ? -15.318 -3.945 42.719 1.00 95.56 127 LEU A CA 1
ATOM 997 C C . LEU A 1 127 ? -15.482 -3.386 41.301 1.00 95.56 127 LEU A C 1
ATOM 999 O O . LEU A 1 127 ? -15.985 -2.277 41.111 1.00 95.56 127 LEU A O 1
ATOM 1003 N N . ILE A 1 128 ? -15.118 -4.195 40.311 1.00 96.38 128 ILE A N 1
ATOM 1004 C CA . ILE A 1 128 ? -15.406 -3.991 38.893 1.00 96.38 128 ILE A CA 1
ATOM 1005 C C . ILE A 1 128 ? -16.189 -5.220 38.423 1.00 96.38 128 ILE A C 1
ATOM 1007 O O . ILE A 1 128 ? -15.633 -6.273 38.120 1.00 96.38 128 ILE A O 1
ATOM 1011 N N . HIS A 1 129 ? -17.514 -5.103 38.447 1.00 93.56 129 HIS A N 1
ATOM 1012 C CA . HIS A 1 129 ? -18.437 -6.175 38.068 1.00 93.56 129 HIS A CA 1
ATOM 1013 C C . HIS A 1 129 ? -18.770 -6.149 36.575 1.00 93.56 129 HIS A C 1
ATOM 1015 O O . HIS A 1 129 ? -18.534 -5.147 35.896 1.00 93.56 129 HIS A O 1
ATOM 1021 N N . ILE A 1 130 ? -19.417 -7.207 36.080 1.00 93.06 130 ILE A N 1
ATOM 1022 C CA . ILE A 1 130 ? -19.704 -7.400 34.649 1.00 93.06 130 ILE A CA 1
ATOM 1023 C C . ILE A 1 130 ? -20.329 -6.175 33.961 1.00 93.06 130 ILE A C 1
ATOM 1025 O O . ILE A 1 130 ? -19.872 -5.771 32.897 1.00 93.06 130 ILE A O 1
ATOM 1029 N N . HIS A 1 131 ? -21.304 -5.515 34.593 1.00 92.19 131 HIS A N 1
ATOM 1030 C CA . HIS A 1 131 ? -21.938 -4.319 34.021 1.00 92.19 131 HIS A CA 1
ATOM 1031 C C . HIS A 1 131 ? -20.967 -3.127 33.903 1.00 92.19 131 HIS A C 1
ATOM 1033 O O . HIS A 1 131 ? -21.055 -2.348 32.956 1.00 92.19 131 HIS A O 1
ATOM 1039 N N . ALA A 1 132 ? -20.027 -2.970 34.844 1.00 93.88 132 ALA A N 1
ATOM 1040 C CA . ALA A 1 132 ? -19.004 -1.927 34.780 1.00 93.88 132 ALA A CA 1
ATOM 1041 C C . ALA A 1 132 ? -17.988 -2.231 33.670 1.00 93.88 132 ALA A C 1
ATOM 1043 O O . ALA A 1 132 ? -17.640 -1.330 32.912 1.00 93.88 132 ALA A O 1
ATOM 1044 N N . ILE A 1 133 ? -17.589 -3.501 33.528 1.00 95.88 133 ILE A N 1
ATOM 1045 C CA . ILE A 1 133 ? -16.711 -3.974 32.448 1.00 95.88 133 ILE A CA 1
ATOM 1046 C C . ILE A 1 133 ? -17.363 -3.714 31.088 1.00 95.88 133 ILE A C 1
ATOM 1048 O O . ILE A 1 133 ? -16.753 -3.096 30.219 1.00 95.88 133 ILE A O 1
ATOM 1052 N N . ALA A 1 134 ? -18.617 -4.137 30.908 1.00 91.06 134 ALA A N 1
ATOM 1053 C CA . ALA A 1 134 ? -19.339 -3.969 29.653 1.00 91.06 134 ALA A CA 1
ATOM 1054 C C . ALA A 1 134 ? -19.502 -2.491 29.285 1.00 91.06 134 ALA A C 1
ATOM 1056 O O . ALA A 1 134 ? -19.142 -2.093 28.182 1.00 91.06 134 ALA A O 1
ATOM 1057 N N . LYS A 1 135 ? -19.940 -1.658 30.239 1.00 91.25 135 LYS A N 1
ATOM 1058 C CA . LYS A 1 135 ? -20.062 -0.208 30.040 1.00 91.25 135 LYS A CA 1
ATOM 1059 C C . LYS A 1 135 ? -18.738 0.428 29.621 1.00 91.25 135 LYS A C 1
ATOM 1061 O O . LYS A 1 135 ? -18.734 1.355 28.816 1.00 91.25 135 LYS A O 1
ATOM 1066 N N . GLU A 1 136 ? -17.627 -0.038 30.182 1.00 92.56 136 GLU A N 1
ATOM 1067 C CA . GLU A 1 136 ? -16.303 0.465 29.843 1.00 92.56 136 GLU A CA 1
ATOM 1068 C C . GLU A 1 136 ? -15.856 0.025 28.446 1.00 92.56 136 GLU A C 1
ATOM 1070 O O . GLU A 1 136 ? -15.338 0.843 27.686 1.00 92.56 136 GLU A O 1
ATOM 1075 N N . LEU A 1 137 ? -16.094 -1.236 28.084 1.00 90.38 137 LEU A N 1
ATOM 1076 C CA . LEU A 1 137 ? -15.804 -1.768 26.751 1.00 90.38 137 LEU A CA 1
ATOM 1077 C C . LEU A 1 137 ? -16.654 -1.114 25.666 1.00 90.38 137 LEU A C 1
ATOM 1079 O O . LEU A 1 137 ? -16.168 -0.888 24.560 1.00 90.38 137 LEU A O 1
ATOM 1083 N N . ASP A 1 138 ? -17.892 -0.746 25.986 1.00 84.12 138 ASP A N 1
ATOM 1084 C CA . ASP A 1 138 ? -18.794 -0.056 25.068 1.00 84.12 138 ASP A CA 1
ATOM 1085 C C . ASP A 1 138 ? -18.389 1.419 24.832 1.00 84.12 138 ASP A C 1
ATOM 1087 O O . ASP A 1 138 ? -18.924 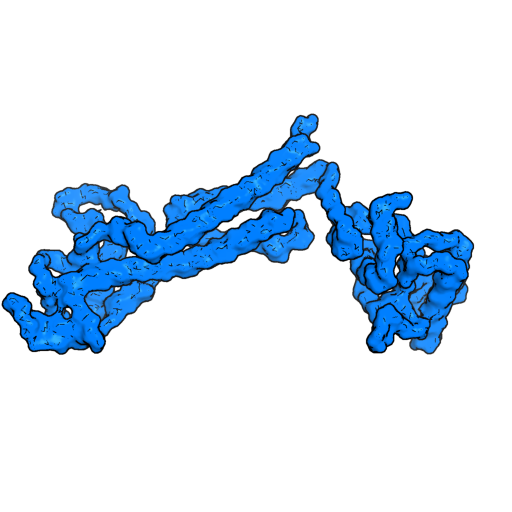2.078 23.938 1.00 84.12 138 ASP A O 1
ATOM 1091 N N . LYS A 1 139 ? -17.394 1.963 25.556 1.00 81.56 139 LYS A N 1
ATOM 1092 C CA . LYS A 1 139 ? -16.845 3.299 25.264 1.00 81.56 139 LYS A CA 1
ATOM 1093 C C . LYS A 1 139 ? -16.048 3.312 23.955 1.00 81.56 139 LYS A C 1
ATOM 1095 O O . LYS A 1 139 ? -15.329 2.371 23.619 1.00 81.56 139 LYS A O 1
ATOM 1100 N N . LYS A 1 140 ? -16.074 4.455 23.251 1.00 71.75 140 LYS A N 1
ATOM 1101 C CA . LYS A 1 140 ? -15.376 4.680 21.961 1.00 71.75 140 LYS A CA 1
ATOM 1102 C C . LYS A 1 140 ? -13.863 4.388 22.002 1.00 71.75 140 LYS A C 1
ATOM 1104 O O . LYS A 1 140 ? -13.277 3.993 20.988 1.00 71.75 140 LYS A O 1
ATOM 1109 N N . ASN A 1 141 ? -13.236 4.578 23.161 1.00 76.12 141 ASN A N 1
ATOM 1110 C CA . ASN A 1 141 ? -11.789 4.451 23.348 1.00 76.12 141 ASN A CA 1
ATOM 1111 C C . ASN A 1 141 ? -11.335 3.014 23.658 1.00 76.12 141 ASN A C 1
ATOM 1113 O O . ASN A 1 141 ? -10.136 2.772 23.660 1.00 76.12 141 ASN A O 1
ATOM 1117 N N . ASN A 1 142 ? -12.270 2.083 23.887 1.00 83.06 142 ASN A N 1
ATOM 1118 C CA . ASN A 1 142 ? -11.984 0.691 24.264 1.00 83.06 142 ASN A CA 1
ATOM 1119 C C . ASN A 1 142 ? -12.525 -0.326 23.244 1.00 83.06 142 ASN A C 1
ATOM 1121 O O . ASN A 1 142 ? -12.559 -1.526 23.510 1.00 83.06 142 ASN A O 1
ATOM 1125 N N . GLN A 1 143 ? -12.948 0.149 22.069 1.00 79.62 143 GLN A N 1
ATOM 1126 C CA . GLN A 1 143 ? -13.510 -0.692 21.009 1.00 79.62 143 GLN A CA 1
ATOM 1127 C C . GLN A 1 143 ? -12.502 -1.699 20.438 1.00 79.62 143 GLN A C 1
ATOM 1129 O O . GLN A 1 143 ? -12.887 -2.784 20.019 1.00 79.62 143 GLN A O 1
ATOM 1134 N N . ASP A 1 144 ? -11.214 -1.366 20.460 1.00 72.50 144 ASP A N 1
ATOM 1135 C CA . ASP A 1 144 ? -10.121 -2.266 20.096 1.00 72.50 144 ASP A CA 1
ATOM 1136 C C . ASP A 1 144 ? -9.992 -3.435 21.084 1.00 72.50 144 ASP A C 1
ATOM 1138 O O . ASP A 1 144 ? -9.907 -4.580 20.648 1.00 72.50 144 ASP A O 1
ATOM 1142 N N . ILE A 1 145 ? -10.072 -3.175 22.397 1.00 85.00 145 ILE A N 1
ATOM 1143 C CA . ILE A 1 145 ? -10.095 -4.231 23.425 1.00 85.00 145 ILE A CA 1
ATOM 1144 C C . ILE A 1 145 ? -11.366 -5.069 23.277 1.00 85.00 145 ILE A C 1
ATOM 1146 O O . ILE A 1 145 ? -11.316 -6.296 23.313 1.00 85.00 145 ILE A O 1
ATOM 1150 N N . ARG A 1 146 ? -12.515 -4.418 23.059 1.00 85.38 146 ARG A N 1
ATOM 1151 C CA . ARG A 1 146 ? -13.807 -5.087 22.862 1.00 85.38 146 ARG A CA 1
ATOM 1152 C C . ARG A 1 146 ? -13.767 -6.048 21.674 1.00 85.38 146 ARG A C 1
ATOM 1154 O O . ARG A 1 146 ? -14.202 -7.187 21.808 1.00 85.38 146 ARG A O 1
ATOM 1161 N N . TYR A 1 147 ? -13.195 -5.633 20.547 1.00 80.81 147 TYR A N 1
ATOM 1162 C CA . TYR A 1 147 ? -13.019 -6.514 19.398 1.00 80.81 147 TYR A CA 1
ATOM 1163 C C . TYR A 1 147 ? -11.996 -7.621 19.680 1.00 80.81 147 TYR A C 1
ATOM 1165 O O . TYR A 1 147 ? -12.296 -8.798 19.508 1.00 80.81 147 TYR A O 1
ATOM 1173 N N . LYS A 1 148 ? -10.811 -7.273 20.190 1.00 81.88 148 LYS A N 1
ATOM 1174 C CA . LYS A 1 148 ? -9.731 -8.232 20.457 1.00 81.88 148 LYS A CA 1
ATOM 1175 C C . LYS A 1 148 ? -10.151 -9.339 21.429 1.00 81.88 148 LYS A C 1
ATOM 1177 O O . LYS A 1 148 ? -9.894 -10.512 21.169 1.00 81.88 148 LYS A O 1
ATOM 1182 N N . CYS A 1 149 ? -10.793 -8.971 22.536 1.00 84.00 149 CYS A N 1
ATOM 1183 C CA . CYS A 1 149 ? -11.140 -9.894 23.614 1.00 84.00 149 CYS A CA 1
ATOM 1184 C C . CYS A 1 149 ? -12.504 -10.566 23.422 1.00 84.00 149 CYS A C 1
ATOM 1186 O O . CYS A 1 149 ? -12.653 -11.713 23.835 1.00 84.00 149 CYS A O 1
ATOM 1188 N N . LEU A 1 150 ? -13.492 -9.881 22.829 1.00 82.81 150 LEU A N 1
ATOM 1189 C CA . LEU A 1 150 ? -14.874 -10.382 22.727 1.00 82.81 150 LEU A CA 1
ATOM 1190 C C . LEU A 1 150 ? -15.339 -10.662 21.292 1.00 82.81 150 LEU A C 1
ATOM 1192 O O . LEU A 1 150 ? -16.452 -11.147 21.115 1.00 82.81 150 LEU A O 1
ATOM 1196 N N . GLN A 1 151 ? -14.536 -10.336 20.274 1.00 77.56 151 GLN A N 1
ATOM 1197 C CA . GLN A 1 151 ? -14.897 -10.457 18.852 1.00 77.56 151 GLN A CA 1
ATOM 1198 C C . GLN A 1 151 ? -16.190 -9.710 18.487 1.00 77.56 151 GLN A C 1
ATOM 1200 O O . GLN A 1 151 ? -16.868 -10.052 17.520 1.00 77.56 151 GLN A O 1
ATOM 1205 N N . ILE A 1 152 ? -16.547 -8.675 19.258 1.00 68.56 152 ILE A N 1
ATOM 1206 C CA . ILE A 1 152 ? -17.716 -7.852 18.956 1.00 68.56 152 ILE A CA 1
ATOM 1207 C C . ILE A 1 152 ? -17.254 -6.682 18.085 1.00 68.56 152 ILE A C 1
ATOM 1209 O O . ILE A 1 152 ? -16.473 -5.854 18.569 1.00 68.56 152 ILE A O 1
ATOM 1213 N N . PRO A 1 153 ? -17.718 -6.582 16.828 1.00 58.91 153 PRO A N 1
ATOM 1214 C CA . PRO A 1 153 ? -17.362 -5.471 15.962 1.00 58.91 153 PRO A CA 1
ATOM 1215 C C . PRO A 1 153 ? -17.822 -4.148 16.581 1.00 58.91 153 PRO A C 1
ATOM 1217 O O . PRO A 1 153 ? -18.884 -4.051 17.209 1.00 58.91 153 PRO A O 1
ATOM 1220 N N . SER A 1 154 ? -16.991 -3.117 16.432 1.00 59.03 154 SER A N 1
ATOM 1221 C CA . SER A 1 154 ? -17.386 -1.762 16.786 1.00 59.03 154 SER A CA 1
ATOM 1222 C C . SER A 1 154 ? -18.441 -1.304 15.790 1.00 59.03 154 SER A C 1
ATOM 1224 O O . SER A 1 154 ? -18.142 -1.179 14.601 1.00 59.03 154 SER A O 1
ATOM 1226 N N . GLU A 1 155 ? -19.654 -1.011 16.248 1.00 53.59 155 GLU A N 1
ATOM 1227 C CA . GLU A 1 155 ? -20.550 -0.195 15.436 1.00 53.59 155 GLU A CA 1
ATOM 1228 C C . GLU A 1 155 ? -19.836 1.145 15.210 1.00 53.59 155 GLU A C 1
ATOM 1230 O O . GLU A 1 155 ? -19.499 1.847 16.169 1.00 53.59 155 GLU A O 1
ATOM 1235 N N . GLN A 1 156 ? -19.504 1.465 13.954 1.00 52.62 156 GLN A N 1
ATOM 1236 C CA . GLN A 1 156 ? -18.958 2.768 13.579 1.00 52.62 156 GLN A CA 1
ATOM 1237 C C . GLN A 1 156 ? -19.782 3.857 14.281 1.00 52.62 156 GLN A C 1
ATOM 1239 O O . GLN A 1 156 ? -21.000 3.900 14.127 1.00 52.62 156 GLN A O 1
ATOM 1244 N N . SER A 1 157 ? -19.110 4.677 15.097 1.00 49.88 157 SER A N 1
ATOM 1245 C CA . SER A 1 157 ? -19.685 5.747 15.924 1.00 49.88 157 SER A CA 1
ATOM 1246 C C . SER A 1 157 ? -20.986 6.327 15.347 1.00 49.88 157 SER A C 1
ATOM 1248 O O . SER A 1 157 ? -20.955 7.035 14.346 1.00 49.88 157 SER A O 1
ATOM 1250 N N . SER A 1 158 ? -22.118 6.102 16.015 1.00 53.22 158 SER A N 1
ATOM 1251 C CA . SER A 1 158 ? -23.428 6.659 15.637 1.00 53.22 158 SER A CA 1
ATOM 1252 C C . SER A 1 158 ? -23.528 8.184 15.786 1.00 53.22 158 SER A C 1
ATOM 1254 O O . SER A 1 158 ? -24.494 8.779 15.323 1.00 53.22 158 SER A O 1
ATOM 1256 N N . ASP A 1 159 ? -22.532 8.821 16.406 1.00 62.28 159 ASP A N 1
ATOM 1257 C CA . ASP A 1 159 ? -22.451 10.269 16.605 1.00 62.28 159 ASP A CA 1
ATOM 1258 C C . ASP A 1 159 ? -22.005 11.003 15.318 1.00 62.28 159 ASP A C 1
ATOM 1260 O O . ASP A 1 159 ? -20.836 10.864 14.920 1.00 62.28 159 ASP A O 1
ATOM 1264 N N . PRO A 1 160 ? -22.886 11.818 14.699 1.00 66.94 160 PRO A N 1
ATOM 1265 C CA . PRO A 1 160 ? -22.595 12.529 13.456 1.00 66.94 160 PRO A CA 1
ATOM 1266 C C . PRO A 1 160 ? -21.376 13.455 13.552 1.00 66.94 160 PRO A C 1
ATOM 1268 O O . PRO A 1 160 ? -20.611 13.562 12.596 1.00 66.94 160 PRO A O 1
ATOM 1271 N N . GLN A 1 161 ? -21.118 14.092 14.704 1.00 71.56 161 GLN A N 1
ATOM 1272 C CA . GLN A 1 161 ? -19.991 15.027 14.843 1.00 71.56 161 GLN A CA 1
ATOM 1273 C C . GLN A 1 161 ? -18.639 14.315 14.733 1.00 71.56 161 GLN A C 1
ATOM 1275 O O . GLN A 1 161 ? -17.683 14.848 14.162 1.00 71.56 161 GLN A O 1
ATOM 1280 N N . VAL A 1 162 ? -18.558 13.089 15.253 1.00 66.12 162 VAL A N 1
ATOM 1281 C CA . VAL A 1 162 ? -17.353 12.260 15.150 1.00 66.12 162 VAL A CA 1
ATOM 1282 C C . VAL A 1 162 ? -17.153 11.775 13.719 1.00 66.12 162 VAL A C 1
ATOM 1284 O O . VAL A 1 162 ? -16.031 11.846 13.222 1.00 66.12 162 VAL A O 1
ATOM 1287 N N . ILE A 1 163 ? -18.222 11.357 13.036 1.00 70.62 163 ILE A N 1
ATOM 1288 C CA . ILE A 1 163 ? -18.156 10.950 11.626 1.00 70.62 163 ILE A CA 1
ATOM 1289 C C . ILE A 1 163 ? -17.702 12.116 10.743 1.00 70.62 163 ILE A C 1
ATOM 1291 O O . ILE A 1 163 ? -16.770 11.963 9.956 1.00 70.62 163 ILE A O 1
ATOM 1295 N N . MET A 1 164 ? -18.252 13.312 10.952 1.00 80.88 164 MET A N 1
ATOM 1296 C CA . MET A 1 164 ? -17.842 14.519 10.231 1.00 80.88 164 MET A CA 1
ATOM 1297 C C . MET A 1 164 ? -16.388 14.910 10.500 1.00 80.88 164 MET A C 1
ATOM 1299 O O . MET A 1 164 ? -15.675 15.344 9.592 1.00 80.88 164 MET A O 1
ATOM 1303 N N . LYS A 1 165 ? -15.907 14.730 11.735 1.00 81.19 165 LYS A N 1
ATOM 1304 C CA . LYS A 1 165 ? -14.494 14.941 12.067 1.00 81.19 165 LYS A CA 1
ATOM 1305 C C . LYS A 1 165 ? -13.592 13.939 11.342 1.00 81.19 165 LYS A C 1
ATOM 1307 O O . LYS A 1 165 ? -12.563 14.346 10.811 1.00 81.19 165 LYS A O 1
ATOM 1312 N N . ILE A 1 166 ? -13.969 12.660 11.293 1.00 77.81 166 ILE A N 1
ATOM 1313 C CA . ILE A 1 166 ? -13.218 11.621 10.571 1.00 77.81 166 ILE A CA 1
ATOM 1314 C C . ILE A 1 166 ? -13.209 11.922 9.069 1.00 77.81 166 ILE A C 1
ATOM 1316 O O . ILE A 1 166 ? -12.134 11.941 8.474 1.00 77.81 166 ILE A O 1
ATOM 1320 N N . LYS A 1 167 ? -14.362 12.262 8.475 1.00 84.81 167 LYS A N 1
ATOM 1321 C CA . LYS A 1 167 ? -14.476 12.698 7.072 1.00 84.81 167 LYS A CA 1
ATOM 1322 C C . LYS A 1 167 ? -13.440 13.776 6.739 1.00 84.81 167 LYS A C 1
ATOM 1324 O O . LYS A 1 167 ? -12.693 13.632 5.777 1.00 84.81 167 LYS A O 1
ATOM 1329 N N . ARG A 1 168 ? -13.338 14.811 7.584 1.00 88.69 168 ARG A N 1
ATOM 1330 C CA . ARG A 1 168 ? -12.417 15.948 7.400 1.00 88.69 168 ARG A CA 1
ATOM 1331 C C . ARG A 1 168 ? -10.943 15.620 7.624 1.00 88.69 168 ARG A C 1
ATOM 1333 O O . ARG A 1 168 ? -10.100 16.156 6.922 1.00 88.69 168 ARG A O 1
ATOM 1340 N N . VAL A 1 169 ? -10.621 14.805 8.628 1.00 85.38 169 VAL A N 1
ATOM 1341 C CA . VAL A 1 169 ? -9.226 14.567 9.048 1.00 85.38 169 VAL A CA 1
ATOM 1342 C C . VAL A 1 169 ? -8.587 13.382 8.320 1.00 85.38 169 VAL A C 1
ATOM 1344 O O . VAL A 1 169 ? -7.363 13.324 8.232 1.00 85.38 169 VAL A O 1
ATOM 1347 N N . LEU A 1 170 ? -9.391 12.444 7.815 1.00 86.38 170 LEU A N 1
ATOM 1348 C CA . LEU A 1 170 ? -8.929 11.220 7.161 1.00 86.38 170 LEU A CA 1
ATOM 1349 C C . LEU A 1 170 ? -9.317 11.177 5.682 1.00 86.38 170 LEU A C 1
ATOM 1351 O O . LEU A 1 170 ? -8.445 11.187 4.822 1.00 86.38 170 LEU A O 1
ATOM 1355 N N . TYR A 1 171 ? -10.612 11.119 5.376 1.00 90.75 171 TYR A N 1
ATOM 1356 C CA . TYR A 1 171 ? -11.051 10.752 4.027 1.00 90.75 171 TYR A CA 1
ATOM 1357 C C . TYR A 1 171 ? -10.877 11.879 2.998 1.00 90.75 171 TYR A C 1
ATOM 1359 O O . TYR A 1 171 ? -10.518 11.593 1.861 1.00 90.75 171 TYR A O 1
ATOM 1367 N N . ILE A 1 172 ? -11.044 13.151 3.388 1.00 93.19 172 ILE A N 1
ATOM 1368 C CA . ILE A 1 172 ? -10.762 14.296 2.499 1.00 93.19 172 ILE A CA 1
ATOM 1369 C C . ILE A 1 172 ? -9.272 14.348 2.111 1.00 93.19 172 ILE A C 1
ATOM 1371 O O . ILE A 1 172 ? -8.994 14.260 0.915 1.00 93.19 172 ILE A O 1
ATOM 1375 N N . PRO A 1 173 ? -8.308 14.383 3.056 1.00 94.25 173 PRO A N 1
ATOM 1376 C CA . PRO A 1 173 ? -6.889 14.397 2.697 1.00 94.25 173 PRO A CA 1
ATOM 1377 C C . PRO A 1 173 ? -6.448 13.159 1.909 1.00 94.25 173 PRO A C 1
ATOM 1379 O O . PRO A 1 173 ? -5.602 13.259 1.023 1.00 94.25 173 PRO A O 1
ATOM 1382 N N . LEU A 1 174 ? -7.031 11.989 2.202 1.00 94.69 174 LEU A N 1
ATOM 1383 C CA . LEU A 1 174 ? -6.760 10.768 1.444 1.00 94.69 174 LEU A CA 1
ATOM 1384 C C . LEU A 1 174 ? -7.229 10.890 -0.011 1.00 94.69 174 LEU A C 1
ATOM 1386 O O . LEU A 1 174 ? -6.464 10.574 -0.920 1.00 94.69 174 LEU A O 1
ATOM 1390 N N . LYS A 1 175 ? -8.456 11.374 -0.246 1.00 95.62 175 LYS A N 1
ATOM 1391 C CA . LYS A 1 175 ? -8.969 11.588 -1.607 1.00 95.62 175 LYS A CA 1
ATOM 1392 C C . LYS A 1 175 ? -8.124 12.604 -2.370 1.00 95.62 175 LYS A C 1
ATOM 1394 O O . LYS A 1 175 ? -7.808 12.371 -3.532 1.00 95.62 175 LYS A O 1
ATOM 1399 N N . GLU A 1 176 ? -7.740 13.705 -1.726 1.00 94.62 176 GLU A N 1
ATOM 1400 C CA . GLU A 1 176 ? -6.876 14.728 -2.326 1.00 94.62 176 GLU A CA 1
ATOM 1401 C C . GLU A 1 176 ? -5.519 14.151 -2.753 1.00 94.62 176 GLU A C 1
ATOM 1403 O O . GLU A 1 176 ? -5.080 14.386 -3.880 1.00 94.62 176 GLU A O 1
ATOM 1408 N N . GLU A 1 177 ? -4.871 13.351 -1.895 1.00 93.06 177 GLU A N 1
ATOM 1409 C CA . GLU A 1 177 ? -3.601 12.702 -2.239 1.00 93.06 177 GLU A CA 1
ATOM 1410 C C . GLU A 1 177 ? -3.769 11.699 -3.392 1.00 93.06 177 GLU A C 1
ATOM 1412 O O . GLU A 1 177 ? -2.958 11.706 -4.316 1.00 93.06 177 GLU A O 1
ATOM 1417 N N . LEU A 1 178 ? -4.834 10.888 -3.396 1.00 93.69 178 LEU A N 1
ATOM 1418 C CA . LEU A 1 178 ? -5.119 9.925 -4.469 1.00 93.69 178 LEU A CA 1
ATOM 1419 C C . LEU A 1 178 ? -5.434 10.600 -5.815 1.00 93.69 178 LEU A C 1
ATOM 1421 O O . LEU A 1 178 ? -4.968 10.136 -6.856 1.00 93.69 178 LEU A O 1
ATOM 1425 N N . LEU A 1 179 ? -6.197 11.698 -5.817 1.00 92.75 179 LEU A N 1
ATOM 1426 C CA . LEU A 1 179 ? -6.492 12.469 -7.031 1.00 92.75 179 LEU A CA 1
ATOM 1427 C C . LEU A 1 179 ? -5.226 13.088 -7.617 1.00 92.75 179 LEU A C 1
ATOM 1429 O O . LEU A 1 179 ? -4.994 12.992 -8.821 1.00 92.75 179 LEU A O 1
ATOM 1433 N N . LYS A 1 180 ? -4.378 13.659 -6.758 1.00 89.75 180 LYS A N 1
ATOM 1434 C CA . LYS A 1 180 ? -3.080 14.187 -7.175 1.00 89.75 180 LYS A CA 1
ATOM 1435 C C . LYS A 1 180 ? -2.190 13.089 -7.750 1.00 89.75 180 LYS A C 1
ATOM 1437 O O . LYS A 1 180 ? -1.539 13.293 -8.768 1.00 89.75 180 LYS A O 1
ATOM 1442 N N . LEU A 1 181 ? -2.195 11.911 -7.126 1.00 87.75 181 LEU A N 1
ATOM 1443 C CA . LEU A 1 181 ? -1.451 10.750 -7.605 1.00 87.75 181 LEU A CA 1
ATOM 1444 C C . LEU A 1 181 ? -1.905 10.319 -9.003 1.00 87.75 181 LEU A C 1
ATOM 1446 O O . LEU A 1 181 ? -1.071 10.041 -9.858 1.00 87.75 181 LEU A O 1
ATOM 1450 N N . LYS A 1 182 ? -3.222 10.300 -9.238 1.00 88.81 182 LYS A N 1
ATOM 1451 C CA . LYS A 1 182 ? -3.817 9.988 -10.541 1.00 88.81 182 LYS A CA 1
ATOM 1452 C C . LYS A 1 182 ? -3.381 10.982 -11.617 1.00 88.81 182 LYS A C 1
ATOM 1454 O O . LYS A 1 182 ? -2.970 10.555 -12.688 1.00 88.81 182 LYS A O 1
ATOM 1459 N N . GLU A 1 183 ? -3.485 12.280 -11.339 1.00 86.19 183 GLU A N 1
ATOM 1460 C CA . GLU A 1 183 ? -3.147 13.338 -12.299 1.00 86.19 183 GLU A CA 1
ATOM 1461 C C . GLU A 1 183 ? -1.664 13.292 -12.689 1.00 86.19 183 GLU A C 1
ATOM 1463 O O . GLU A 1 183 ? -1.311 13.394 -13.858 1.00 86.19 183 GLU A O 1
ATOM 1468 N N . GLU A 1 184 ? -0.784 13.095 -11.713 1.00 78.81 184 GLU A N 1
ATOM 1469 C CA . GLU A 1 184 ? 0.659 13.074 -11.941 1.00 78.81 184 GLU A CA 1
ATOM 1470 C C . GLU A 1 184 ? 1.123 11.801 -12.653 1.00 78.81 184 GLU A C 1
ATOM 1472 O O . GLU A 1 184 ? 1.963 11.869 -13.547 1.00 78.81 184 GLU A O 1
ATOM 1477 N N . HIS A 1 185 ? 0.531 10.649 -12.323 1.00 78.38 185 HIS A N 1
ATOM 1478 C CA . HIS A 1 185 ? 0.803 9.384 -13.017 1.00 78.38 185 HIS A CA 1
ATOM 1479 C C . HIS A 1 185 ? 0.385 9.416 -14.494 1.00 78.38 185 HIS A C 1
ATOM 1481 O O . HIS A 1 185 ? 0.935 8.684 -15.309 1.00 78.38 185 HIS A O 1
ATOM 1487 N N . GLN A 1 186 ? -0.565 10.280 -14.862 1.00 76.25 186 GLN A N 1
ATOM 1488 C CA . GLN A 1 186 ? -0.955 10.487 -16.259 1.00 76.25 186 GLN A CA 1
ATOM 1489 C C . GLN A 1 186 ? 0.030 11.365 -17.045 1.00 76.25 186 GLN A C 1
ATOM 1491 O O . GLN A 1 186 ? 0.032 11.299 -18.270 1.00 76.25 186 GLN A O 1
ATOM 1496 N N . LYS A 1 187 ? 0.851 12.184 -16.372 1.00 72.94 187 LYS A N 1
ATOM 1497 C CA . LYS A 1 187 ? 1.751 13.154 -17.024 1.00 72.94 187 LYS A CA 1
ATOM 1498 C C . LYS A 1 187 ? 3.102 12.569 -17.423 1.00 72.94 187 LYS A C 1
ATOM 1500 O O . LYS A 1 187 ? 3.715 13.075 -18.353 1.00 72.94 187 LYS A O 1
ATOM 1505 N N . SER A 1 188 ? 3.603 11.563 -16.709 1.00 70.50 188 SER A N 1
ATOM 1506 C CA . SER A 1 188 ? 4.903 10.957 -17.008 1.00 70.50 188 SER A CA 1
ATOM 1507 C C . SER A 1 188 ? 4.967 9.523 -16.501 1.00 70.50 188 SER A C 1
ATOM 1509 O O . SER A 1 188 ? 4.426 9.189 -15.446 1.00 70.50 188 SER A O 1
ATOM 1511 N N . ILE A 1 189 ? 5.709 8.681 -17.224 1.00 71.56 189 ILE A N 1
ATOM 1512 C CA . ILE A 1 189 ? 6.068 7.338 -16.754 1.00 71.56 189 ILE A CA 1
ATOM 1513 C C . ILE A 1 189 ? 7.095 7.386 -15.614 1.00 71.56 189 ILE A C 1
ATOM 1515 O O . ILE A 1 189 ? 7.305 6.393 -14.914 1.00 71.56 189 ILE A O 1
ATOM 1519 N N . PHE A 1 190 ? 7.738 8.538 -15.398 1.00 68.94 190 PHE A N 1
ATOM 1520 C CA . PHE A 1 190 ? 8.508 8.789 -14.194 1.00 68.94 190 PHE A CA 1
ATOM 1521 C C . PHE A 1 190 ? 7.562 9.243 -13.107 1.00 68.94 190 PHE A C 1
ATOM 1523 O O . PHE A 1 190 ? 7.105 10.385 -13.087 1.00 68.94 190 PHE A O 1
ATOM 1530 N N . PHE A 1 191 ? 7.330 8.346 -12.152 1.00 64.25 191 PHE A N 1
ATOM 1531 C CA . PHE A 1 191 ? 6.631 8.721 -10.940 1.00 64.25 191 PHE A CA 1
ATOM 1532 C C . PHE A 1 191 ? 7.396 9.880 -10.297 1.00 64.25 191 PHE A C 1
ATOM 1534 O O . PHE A 1 191 ? 8.585 9.708 -9.978 1.00 64.25 191 PHE A O 1
ATOM 1541 N N . PRO A 1 192 ? 6.768 11.052 -10.106 1.00 56.66 192 PRO A N 1
ATOM 1542 C CA . PRO A 1 192 ? 7.434 12.118 -9.395 1.00 56.66 192 PRO A CA 1
ATOM 1543 C C . PRO A 1 192 ? 7.758 11.594 -8.000 1.00 56.66 192 PRO A C 1
ATOM 1545 O O . PRO A 1 192 ? 7.163 10.627 -7.517 1.00 56.66 192 PRO A O 1
ATOM 1548 N N . GLU A 1 193 ? 8.703 12.228 -7.324 1.00 56.56 193 GLU A N 1
ATOM 1549 C CA . GLU A 1 193 ? 9.110 11.872 -5.965 1.00 56.56 193 GLU A CA 1
ATOM 1550 C C . GLU A 1 193 ? 8.001 12.188 -4.926 1.00 56.56 193 GLU A C 1
ATOM 1552 O O . GLU A 1 193 ? 8.263 12.636 -3.809 1.00 56.56 193 GLU A O 1
ATOM 1557 N N . PHE A 1 194 ? 6.729 11.986 -5.292 1.00 55.97 194 PHE A N 1
ATOM 1558 C CA . PHE A 1 194 ? 5.563 12.003 -4.436 1.00 55.97 194 PHE A CA 1
ATOM 1559 C C . PHE A 1 194 ? 5.722 10.917 -3.393 1.00 55.97 194 PHE A C 1
ATOM 1561 O O . PHE A 1 194 ? 5.402 9.736 -3.546 1.00 55.97 194 PHE A O 1
ATOM 1568 N N . LYS A 1 195 ? 6.238 11.362 -2.259 1.00 66.06 195 LYS A N 1
ATOM 1569 C CA . LYS A 1 195 ? 6.119 10.647 -1.012 1.00 66.06 195 LYS A CA 1
ATOM 1570 C C . LYS A 1 195 ? 4.614 10.549 -0.757 1.00 66.06 195 LYS A C 1
ATOM 1572 O O . LYS A 1 195 ? 3.990 11.574 -0.515 1.00 66.06 195 LYS A O 1
ATOM 1577 N N . LEU A 1 196 ? 4.077 9.330 -0.867 1.00 82.69 196 LEU A N 1
ATOM 1578 C CA . LEU A 1 196 ? 2.764 8.881 -0.380 1.00 82.69 196 LEU A CA 1
ATOM 1579 C C . LEU A 1 196 ? 2.628 9.217 1.117 1.00 82.69 196 LEU A C 1
ATOM 1581 O O . LEU A 1 196 ? 2.659 8.329 1.958 1.00 82.69 196 LEU A O 1
ATOM 1585 N N . ASN A 1 197 ? 2.674 10.489 1.486 1.00 88.19 197 ASN A N 1
ATOM 1586 C CA . ASN A 1 197 ? 2.942 10.965 2.832 1.00 88.19 197 ASN A CA 1
ATOM 1587 C C . ASN A 1 197 ? 1.762 10.634 3.725 1.00 88.19 197 ASN A C 1
ATOM 1589 O O . ASN A 1 197 ? 1.956 10.119 4.827 1.00 88.19 197 ASN A O 1
ATOM 1593 N N . PHE A 1 198 ? 0.551 10.913 3.246 1.00 91.62 198 PHE A N 1
ATOM 1594 C CA . PHE A 1 198 ? -0.645 10.682 4.033 1.00 91.62 198 PHE A CA 1
ATOM 1595 C C . PHE A 1 198 ? -1.035 9.201 4.022 1.00 91.62 198 PHE A C 1
ATOM 1597 O O . PHE A 1 198 ? -1.274 8.637 5.086 1.00 91.62 198 PHE A O 1
ATOM 1604 N N . ILE A 1 199 ? -0.940 8.524 2.877 1.00 91.75 199 ILE A N 1
ATOM 1605 C CA . ILE A 1 199 ? -1.097 7.066 2.763 1.00 91.75 199 ILE A CA 1
ATOM 1606 C C . ILE A 1 199 ? -0.099 6.315 3.664 1.00 91.75 199 ILE A C 1
ATOM 1608 O O . ILE A 1 199 ? -0.504 5.453 4.441 1.00 91.75 199 ILE A O 1
ATOM 1612 N N . LYS A 1 200 ? 1.196 6.668 3.654 1.00 91.00 200 LYS A N 1
ATOM 1613 C CA . LYS A 1 200 ? 2.198 6.073 4.564 1.00 91.00 200 LYS A CA 1
ATOM 1614 C C . LYS A 1 200 ? 1.839 6.316 6.020 1.00 91.00 200 LYS A C 1
ATOM 1616 O O . LYS A 1 200 ? 1.985 5.407 6.829 1.00 91.00 200 LYS A O 1
ATOM 1621 N N . LYS A 1 201 ? 1.369 7.524 6.343 1.00 89.19 201 LYS A N 1
ATOM 1622 C CA . LYS A 1 201 ? 0.935 7.878 7.694 1.00 89.19 201 LYS A CA 1
ATOM 1623 C C . LYS A 1 201 ? -0.259 7.032 8.140 1.00 89.19 201 LYS A C 1
ATOM 1625 O O . LYS A 1 201 ? -0.259 6.553 9.269 1.00 89.19 201 LYS A O 1
ATOM 1630 N N . ILE A 1 202 ? -1.238 6.811 7.260 1.00 84.94 202 ILE A N 1
ATOM 1631 C CA . ILE A 1 202 ? -2.382 5.922 7.506 1.00 84.94 202 ILE A CA 1
ATOM 1632 C C . ILE A 1 202 ? -1.901 4.502 7.813 1.00 84.94 202 ILE A C 1
ATOM 1634 O O . ILE A 1 202 ? -2.313 3.930 8.819 1.00 84.94 202 ILE A O 1
ATOM 1638 N N . ILE A 1 203 ? -0.998 3.965 6.988 1.00 83.31 203 ILE A N 1
ATOM 1639 C CA . ILE A 1 203 ? -0.463 2.606 7.145 1.00 83.31 203 ILE A CA 1
ATOM 1640 C C . ILE A 1 203 ? 0.326 2.477 8.459 1.00 83.31 203 ILE A C 1
ATOM 1642 O O . ILE A 1 203 ? 0.123 1.527 9.214 1.00 83.31 203 ILE A O 1
ATOM 1646 N N . SER A 1 204 ? 1.190 3.446 8.789 1.00 78.88 204 SER A N 1
ATOM 1647 C CA . SER A 1 204 ? 1.996 3.409 10.019 1.00 78.88 204 SER A CA 1
ATOM 1648 C C . SER A 1 204 ? 1.182 3.653 11.293 1.00 78.88 204 SER A C 1
ATOM 1650 O O . SER A 1 204 ? 1.481 3.091 12.344 1.00 78.88 204 SER A O 1
ATOM 1652 N N . GLU A 1 205 ? 0.150 4.493 11.219 1.00 77.44 205 GLU A N 1
ATOM 1653 C CA . GLU A 1 205 ? -0.704 4.867 12.351 1.00 77.44 205 GLU A CA 1
ATOM 1654 C C . GLU A 1 205 ? -2.098 4.216 12.239 1.00 77.44 205 GLU A C 1
ATOM 1656 O O . GLU A 1 205 ? -3.104 4.816 12.619 1.00 77.44 205 GLU A O 1
ATOM 1661 N N . GLN A 1 206 ? -2.185 2.977 11.740 1.00 69.06 206 GLN A N 1
ATOM 1662 C CA . GLN A 1 206 ? -3.460 2.270 11.519 1.00 69.06 206 GLN A CA 1
ATOM 1663 C C . GLN A 1 206 ? -4.378 2.248 12.761 1.00 69.06 206 GLN A C 1
ATOM 1665 O O . GLN A 1 206 ? -5.593 2.420 12.654 1.00 69.06 206 GLN A O 1
ATOM 1670 N N . HIS A 1 207 ? -3.792 2.148 13.959 1.00 57.22 207 HIS A N 1
ATOM 1671 C CA . HIS A 1 207 ? -4.496 2.186 15.247 1.00 57.22 207 HIS A CA 1
ATOM 1672 C C . HIS A 1 207 ? -5.199 3.530 15.517 1.00 57.22 207 HIS A C 1
ATOM 1674 O O . HIS A 1 207 ? -6.215 3.583 16.213 1.00 57.22 207 HIS A O 1
ATOM 1680 N N . ARG A 1 208 ? -4.661 4.624 14.966 1.00 59.34 208 ARG A N 1
ATOM 1681 C CA . ARG A 1 208 ? -5.187 5.984 15.106 1.00 59.34 208 ARG A CA 1
ATOM 1682 C C . ARG A 1 208 ? -6.294 6.261 14.098 1.00 59.34 208 ARG A C 1
ATOM 1684 O O . ARG A 1 208 ? -7.303 6.858 14.465 1.00 59.34 208 ARG A O 1
ATOM 1691 N N . PHE A 1 209 ? -6.089 5.867 12.843 1.00 59.16 209 PHE A N 1
ATOM 1692 C CA . PHE A 1 209 ? -7.000 6.212 11.750 1.00 59.16 209 PHE A CA 1
ATOM 1693 C C . PHE A 1 209 ? -8.183 5.253 11.614 1.00 59.16 209 PHE A C 1
ATOM 1695 O O . PHE A 1 209 ? -9.225 5.689 11.134 1.00 59.16 209 PHE A O 1
ATOM 1702 N N . ARG A 1 210 ? -8.064 4.003 12.098 1.00 62.12 210 ARG A N 1
ATOM 1703 C CA . ARG A 1 210 ? -9.158 3.009 12.106 1.00 62.12 210 ARG A CA 1
ATOM 1704 C C . ARG A 1 210 ? -9.814 2.857 10.724 1.00 62.12 210 ARG A C 1
ATOM 1706 O O . ARG A 1 210 ? -11.037 2.834 10.610 1.00 62.12 210 ARG A O 1
ATOM 1713 N N . VAL A 1 211 ? -8.977 2.829 9.688 1.00 69.56 211 VAL A N 1
ATOM 1714 C CA . VAL A 1 211 ? -9.398 2.644 8.295 1.00 69.56 211 VAL A CA 1
ATOM 1715 C C . VAL A 1 211 ? -9.946 1.231 8.126 1.00 69.56 211 VAL A C 1
ATOM 1717 O O . VAL A 1 211 ? -9.452 0.305 8.770 1.00 69.56 211 VAL A O 1
ATOM 1720 N N . ASP A 1 212 ? -10.967 1.079 7.282 1.00 75.94 212 ASP A N 1
ATOM 1721 C CA . ASP A 1 212 ? -11.488 -0.232 6.893 1.00 75.94 212 ASP A CA 1
ATOM 1722 C C . ASP A 1 212 ? -10.358 -1.159 6.416 1.00 75.94 212 ASP A C 1
ATOM 1724 O O . ASP A 1 212 ? -9.423 -0.707 5.751 1.00 75.94 212 ASP A O 1
ATOM 1728 N N . SER A 1 213 ? -10.430 -2.449 6.758 1.00 76.44 213 SER A N 1
ATOM 1729 C CA . SER A 1 213 ? -9.368 -3.412 6.442 1.00 76.44 213 SER A CA 1
ATOM 1730 C C . SER A 1 213 ? -9.141 -3.563 4.942 1.00 76.44 213 SER A C 1
ATOM 1732 O O . SER A 1 213 ? -7.995 -3.706 4.525 1.00 76.44 213 SER A O 1
ATOM 1734 N N . THR A 1 214 ? -10.206 -3.477 4.143 1.00 85.38 214 THR A N 1
ATOM 1735 C CA . THR A 1 214 ? -10.140 -3.569 2.679 1.00 85.38 214 THR A CA 1
ATOM 1736 C C . THR A 1 214 ? -9.395 -2.366 2.121 1.00 85.38 214 THR A C 1
ATOM 1738 O O . THR A 1 214 ? -8.426 -2.523 1.385 1.00 85.38 214 THR A O 1
ATOM 1741 N N . LEU A 1 215 ? -9.771 -1.159 2.557 1.00 87.56 215 LEU A N 1
ATOM 1742 C CA . LEU A 1 215 ? -9.092 0.068 2.140 1.00 87.56 215 LEU A CA 1
ATOM 1743 C C . LEU A 1 215 ? -7.637 0.101 2.610 1.00 87.56 215 LEU A C 1
ATOM 1745 O O . LEU A 1 215 ? -6.749 0.482 1.853 1.00 87.56 215 LEU A O 1
ATOM 1749 N N . LEU A 1 216 ? -7.354 -0.348 3.831 1.00 86.19 216 LEU A N 1
ATOM 1750 C CA . LEU A 1 216 ? -5.986 -0.436 4.331 1.00 86.19 216 LEU A CA 1
ATOM 1751 C C . LEU A 1 216 ? -5.126 -1.410 3.508 1.00 86.19 216 LEU A C 1
ATOM 1753 O O . LEU A 1 216 ? -3.963 -1.107 3.227 1.00 86.19 216 LEU A O 1
ATOM 1757 N N . GLU A 1 217 ? -5.681 -2.552 3.103 1.00 91.12 217 GLU A N 1
ATOM 1758 C CA . GLU A 1 217 ? -5.008 -3.517 2.234 1.00 91.12 217 GLU A CA 1
ATOM 1759 C C . GLU A 1 217 ? -4.723 -2.916 0.851 1.00 91.12 217 GLU A C 1
ATOM 1761 O O . GLU A 1 217 ? -3.569 -2.936 0.407 1.00 91.12 217 GLU A O 1
ATOM 1766 N N . THR A 1 218 ? -5.719 -2.287 0.216 1.00 94.69 218 THR A N 1
ATOM 1767 C CA . THR A 1 218 ? -5.564 -1.617 -1.085 1.00 94.69 218 THR A CA 1
ATOM 1768 C C . THR A 1 218 ? -4.489 -0.522 -1.024 1.00 94.69 218 THR A C 1
ATOM 1770 O O . THR A 1 218 ? -3.595 -0.481 -1.873 1.00 94.69 218 THR A O 1
ATOM 1773 N N . LEU A 1 219 ? -4.484 0.314 0.023 1.00 93.69 219 LEU A N 1
ATOM 1774 C CA . LEU A 1 219 ? -3.469 1.359 0.226 1.00 93.69 219 LEU A CA 1
ATOM 1775 C C . LEU A 1 219 ? -2.064 0.789 0.473 1.00 93.69 219 LEU A C 1
ATOM 1777 O O . LEU A 1 219 ? -1.067 1.336 -0.011 1.00 93.69 219 LEU A O 1
ATOM 1781 N N . THR A 1 220 ? -1.967 -0.323 1.201 1.00 92.12 220 THR A N 1
ATOM 1782 C CA . THR A 1 220 ? -0.692 -1.017 1.427 1.00 92.12 220 THR A CA 1
ATOM 1783 C C . THR A 1 220 ? -0.147 -1.595 0.122 1.00 92.12 220 THR A C 1
ATOM 1785 O O . THR A 1 220 ? 1.051 -1.477 -0.164 1.00 92.12 220 THR A O 1
ATOM 1788 N N . ASN A 1 221 ? -1.021 -2.168 -0.709 1.00 94.44 221 ASN A N 1
ATOM 1789 C CA . ASN A 1 221 ? -0.646 -2.669 -2.025 1.00 94.44 221 ASN A CA 1
ATOM 1790 C C . ASN A 1 221 ? -0.189 -1.532 -2.953 1.00 94.44 221 ASN A C 1
ATOM 1792 O O . ASN A 1 221 ? 0.868 -1.634 -3.581 1.00 94.44 221 ASN A O 1
ATOM 1796 N N . LEU A 1 222 ? -0.906 -0.402 -2.947 1.00 92.56 222 LEU A N 1
ATOM 1797 C CA . LEU A 1 222 ? -0.524 0.803 -3.684 1.00 92.56 222 LEU A CA 1
ATOM 1798 C C . LEU A 1 222 ? 0.896 1.251 -3.323 1.00 92.56 222 LEU A C 1
ATOM 1800 O O . LEU A 1 222 ? 1.727 1.460 -4.206 1.00 92.56 222 LEU A O 1
ATOM 1804 N N . GLN A 1 223 ? 1.213 1.337 -2.026 1.00 90.75 223 GLN A N 1
ATOM 1805 C CA . GLN A 1 223 ? 2.550 1.720 -1.568 1.00 90.75 223 GLN A CA 1
ATOM 1806 C C . GLN A 1 223 ? 3.636 0.775 -2.100 1.00 90.75 223 GLN A C 1
ATOM 1808 O O . GLN A 1 223 ? 4.708 1.228 -2.520 1.00 90.75 223 GLN A O 1
ATOM 1813 N N . LYS A 1 224 ? 3.382 -0.536 -2.069 1.00 90.31 224 LYS A N 1
ATOM 1814 C CA . LYS A 1 224 ? 4.328 -1.556 -2.530 1.00 90.31 224 LYS A CA 1
ATOM 1815 C C . LYS A 1 224 ? 4.583 -1.445 -4.033 1.00 90.31 224 LYS A C 1
ATOM 1817 O O . LYS A 1 224 ? 5.742 -1.475 -4.454 1.00 90.31 224 LYS A O 1
ATOM 1822 N N . ILE A 1 225 ? 3.528 -1.296 -4.828 1.00 88.94 225 ILE A N 1
ATOM 1823 C CA . ILE A 1 225 ? 3.628 -1.275 -6.289 1.00 88.94 225 ILE A CA 1
ATOM 1824 C C . ILE A 1 225 ? 4.203 0.051 -6.778 1.00 88.94 225 ILE A C 1
ATOM 1826 O O . ILE A 1 225 ? 5.106 0.023 -7.606 1.00 88.94 225 ILE A O 1
ATOM 1830 N N . VAL A 1 226 ? 3.819 1.194 -6.201 1.00 87.00 226 VAL A N 1
ATOM 1831 C CA . VAL A 1 226 ? 4.451 2.493 -6.509 1.00 87.00 226 VAL A CA 1
ATOM 1832 C C . VAL A 1 226 ? 5.953 2.451 -6.222 1.00 87.00 226 VAL A C 1
ATOM 1834 O O . VAL A 1 226 ? 6.757 2.923 -7.024 1.00 87.00 226 VAL A O 1
ATOM 1837 N N . LYS A 1 227 ? 6.362 1.824 -5.109 1.00 84.75 227 LYS A N 1
ATOM 1838 C CA . LYS A 1 227 ? 7.783 1.626 -4.797 1.00 84.75 227 LYS A CA 1
ATOM 1839 C C . LYS A 1 227 ? 8.475 0.776 -5.869 1.00 84.75 227 LYS A C 1
ATOM 1841 O O . LYS A 1 227 ? 9.540 1.160 -6.341 1.00 84.75 227 LYS A O 1
ATOM 1846 N N . LYS A 1 228 ? 7.877 -0.352 -6.274 1.00 84.06 228 LYS A N 1
ATOM 1847 C CA . LYS A 1 228 ? 8.400 -1.215 -7.350 1.00 84.06 228 LYS A CA 1
ATOM 1848 C C . LYS A 1 228 ? 8.511 -0.454 -8.675 1.00 84.06 228 LYS A C 1
ATOM 1850 O O . LYS A 1 228 ? 9.554 -0.525 -9.322 1.00 84.06 228 LYS A O 1
ATOM 1855 N N . PHE A 1 229 ? 7.469 0.284 -9.048 1.00 85.00 229 PHE A N 1
ATOM 1856 C CA . PHE A 1 229 ? 7.404 1.083 -10.267 1.00 85.00 229 PHE A CA 1
ATOM 1857 C C . PHE A 1 229 ? 8.520 2.129 -10.305 1.00 85.00 229 PHE A C 1
ATOM 1859 O O . PHE A 1 229 ? 9.291 2.156 -11.258 1.00 85.00 229 PHE A O 1
ATOM 1866 N N . HIS A 1 230 ? 8.693 2.902 -9.228 1.00 81.06 230 HIS A N 1
ATOM 1867 C CA . HIS A 1 230 ? 9.737 3.925 -9.133 1.00 81.06 230 HIS A CA 1
ATOM 1868 C C . HIS A 1 230 ? 11.153 3.360 -9.337 1.00 81.06 230 HIS A C 1
ATOM 1870 O O . HIS A 1 230 ? 11.947 3.940 -10.076 1.00 81.06 230 HIS A O 1
ATOM 1876 N N . TYR A 1 231 ? 11.474 2.213 -8.726 1.00 78.44 231 TYR A N 1
ATOM 1877 C CA . TYR A 1 231 ? 12.782 1.575 -8.927 1.00 78.44 231 TYR A CA 1
ATOM 1878 C C . TYR A 1 231 ? 12.952 0.992 -10.334 1.00 78.44 231 TYR A C 1
ATOM 1880 O O . TYR A 1 231 ? 14.057 1.021 -10.875 1.00 78.44 231 TYR A O 1
ATOM 1888 N N . SER A 1 232 ? 11.874 0.475 -10.927 1.00 82.88 232 SER A N 1
ATOM 1889 C CA . SER A 1 232 ? 11.929 -0.210 -12.223 1.00 82.88 232 SER A CA 1
ATOM 1890 C C . SER A 1 232 ? 11.975 0.772 -13.395 1.00 82.88 232 SER A C 1
ATOM 1892 O O . SER A 1 232 ? 12.721 0.537 -14.339 1.00 82.88 232 SER A O 1
ATOM 1894 N N . ALA A 1 233 ? 11.243 1.891 -13.322 1.00 84.25 233 ALA A N 1
ATOM 1895 C CA . ALA A 1 233 ? 11.069 2.837 -14.427 1.00 84.25 233 ALA A CA 1
ATOM 1896 C C . ALA A 1 233 ? 12.401 3.344 -14.990 1.00 84.25 233 ALA A C 1
ATOM 1898 O O . ALA A 1 233 ? 12.647 3.228 -16.189 1.00 84.25 233 ALA A O 1
ATOM 1899 N N . ARG A 1 234 ? 13.303 3.831 -14.125 1.00 85.00 234 ARG A N 1
ATOM 1900 C CA . ARG A 1 234 ? 14.627 4.297 -14.564 1.00 85.00 234 ARG A CA 1
ATOM 1901 C C . ARG A 1 234 ? 15.432 3.173 -15.206 1.00 85.00 234 ARG A C 1
ATOM 1903 O O . ARG A 1 234 ? 15.956 3.366 -16.294 1.00 85.00 234 ARG A O 1
ATOM 1910 N N . SER A 1 235 ? 15.535 2.029 -14.530 1.00 86.00 235 SER A N 1
ATOM 1911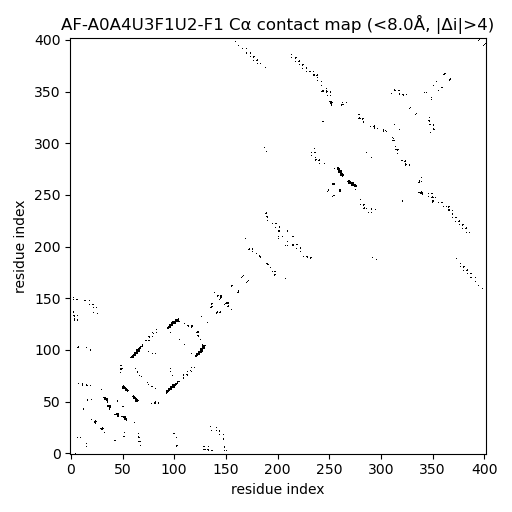 C CA . SER A 1 235 ? 16.342 0.903 -15.007 1.00 86.00 235 SER A CA 1
ATOM 1912 C C . SER A 1 235 ? 15.869 0.424 -16.377 1.00 86.00 235 SER A C 1
ATOM 1914 O O . SER A 1 235 ? 16.685 0.242 -17.271 1.00 86.00 235 SER A O 1
ATOM 1916 N N . ILE A 1 236 ? 14.555 0.274 -16.550 1.00 88.69 236 ILE A N 1
ATOM 1917 C CA . ILE A 1 236 ? 13.937 -0.144 -17.809 1.00 88.69 236 ILE A CA 1
ATOM 1918 C C . ILE A 1 236 ? 14.200 0.882 -18.915 1.00 88.69 236 ILE A C 1
ATOM 1920 O O . ILE A 1 236 ? 14.672 0.511 -19.986 1.00 88.69 236 ILE A O 1
ATOM 1924 N N . CYS A 1 237 ? 13.979 2.174 -18.657 1.00 88.94 237 CYS A N 1
ATOM 1925 C CA . CYS A 1 237 ? 14.232 3.210 -19.662 1.00 88.94 237 CYS A CA 1
ATOM 1926 C C . CYS A 1 237 ? 15.712 3.261 -20.069 1.00 88.94 237 CYS A C 1
ATOM 1928 O O . CYS A 1 237 ? 16.024 3.392 -21.250 1.00 88.94 237 CYS A O 1
ATOM 1930 N N . THR A 1 238 ? 16.632 3.106 -19.112 1.00 89.19 238 THR A N 1
ATOM 1931 C CA . THR A 1 238 ? 18.071 3.015 -19.391 1.00 89.19 238 THR A CA 1
ATOM 1932 C C . THR A 1 238 ? 18.410 1.798 -20.251 1.00 89.19 238 THR A C 1
ATOM 1934 O O . THR A 1 238 ? 19.207 1.938 -21.176 1.00 89.19 238 THR A O 1
ATOM 1937 N N . ILE A 1 239 ? 17.804 0.633 -19.996 1.00 89.69 239 ILE A N 1
ATOM 1938 C CA . ILE A 1 239 ? 17.992 -0.572 -20.822 1.00 89.69 239 ILE A CA 1
ATOM 1939 C C . ILE A 1 239 ? 17.540 -0.306 -22.259 1.00 89.69 239 ILE A C 1
ATOM 1941 O O . ILE A 1 239 ? 18.304 -0.554 -23.183 1.00 89.69 239 ILE A O 1
ATOM 1945 N N . ILE A 1 240 ? 16.354 0.276 -22.457 1.00 91.31 240 ILE A N 1
ATOM 1946 C CA . ILE A 1 240 ? 15.829 0.555 -23.801 1.00 91.31 240 ILE A CA 1
ATOM 1947 C C . ILE A 1 240 ? 16.742 1.523 -24.565 1.00 91.31 240 ILE A C 1
ATOM 1949 O O . ILE A 1 240 ? 17.078 1.259 -25.718 1.00 91.31 240 ILE A O 1
ATOM 1953 N N . ILE A 1 241 ? 17.194 2.608 -23.923 1.00 92.06 241 ILE A N 1
ATOM 1954 C CA . ILE A 1 241 ? 18.145 3.566 -24.520 1.00 92.06 241 ILE A CA 1
ATOM 1955 C C . ILE A 1 241 ? 19.472 2.876 -24.868 1.00 92.06 241 ILE A C 1
ATOM 1957 O O . ILE A 1 241 ? 20.042 3.134 -25.926 1.00 92.06 241 ILE A O 1
ATOM 1961 N N . SER A 1 242 ? 19.955 1.987 -23.997 1.00 89.62 242 SER A N 1
ATOM 1962 C CA . SER A 1 242 ? 21.203 1.248 -24.213 1.00 89.62 242 SER A CA 1
ATOM 1963 C C . SER A 1 242 ? 21.081 0.255 -25.366 1.00 89.62 242 SER A C 1
ATOM 1965 O O . SER A 1 242 ? 21.982 0.184 -26.192 1.00 89.62 242 SER A O 1
ATOM 1967 N N . ASN A 1 243 ? 19.956 -0.455 -25.472 1.00 90.31 243 ASN A N 1
ATOM 1968 C CA . ASN A 1 243 ? 19.681 -1.367 -26.581 1.00 90.31 243 ASN A CA 1
ATOM 1969 C C . ASN A 1 243 ? 19.547 -0.596 -27.901 1.00 90.31 243 ASN A C 1
ATOM 1971 O O . ASN A 1 243 ? 20.109 -1.004 -28.906 1.00 90.31 243 ASN A O 1
ATOM 1975 N N . PHE A 1 244 ? 18.874 0.559 -27.889 1.00 91.94 244 PHE A N 1
ATOM 1976 C CA . PHE A 1 244 ? 18.776 1.426 -29.065 1.00 91.94 244 PHE A CA 1
ATOM 1977 C C . PHE A 1 244 ? 20.155 1.918 -29.534 1.00 91.94 244 PHE A C 1
ATOM 1979 O O . PHE A 1 244 ? 20.441 1.929 -30.729 1.00 91.94 244 PHE A O 1
ATOM 1986 N N . PHE A 1 245 ? 21.029 2.291 -28.591 1.00 90.44 245 PHE A N 1
ATOM 1987 C CA . PHE A 1 245 ? 22.422 2.612 -28.896 1.00 90.44 245 PHE A CA 1
ATOM 1988 C C . PHE A 1 245 ? 23.161 1.404 -29.479 1.00 90.44 245 PHE A C 1
ATOM 1990 O O . PHE A 1 245 ? 23.863 1.545 -30.475 1.00 90.44 245 PHE A O 1
ATOM 1997 N N . ALA A 1 246 ? 22.987 0.227 -28.875 1.00 86.38 246 ALA A N 1
ATOM 1998 C CA . ALA A 1 246 ? 23.656 -1.004 -29.273 1.00 86.38 246 ALA A CA 1
ATOM 1999 C C . ALA A 1 246 ? 23.302 -1.435 -30.696 1.00 86.38 246 ALA A C 1
ATOM 2001 O O . ALA A 1 246 ? 24.196 -1.767 -31.474 1.00 86.38 246 ALA A O 1
ATOM 2002 N N . ASP A 1 247 ? 22.015 -1.387 -31.036 1.00 89.00 247 ASP A N 1
ATOM 2003 C CA . ASP A 1 247 ? 21.492 -1.703 -32.361 1.00 89.00 247 ASP A CA 1
ATOM 2004 C C . ASP A 1 247 ? 22.114 -0.787 -33.417 1.00 89.00 247 ASP A C 1
ATOM 2006 O O . ASP A 1 247 ? 22.751 -1.268 -34.353 1.00 89.00 247 ASP A O 1
ATOM 2010 N N . GLY A 1 248 ? 22.001 0.533 -33.235 1.00 89.38 248 GLY A N 1
ATOM 2011 C CA . GLY A 1 248 ? 22.550 1.496 -34.189 1.00 89.38 248 GLY A CA 1
ATOM 2012 C C . GLY A 1 248 ? 24.077 1.437 -34.272 1.00 89.38 248 GLY A C 1
ATOM 2013 O O . GLY A 1 248 ? 24.648 1.594 -35.349 1.00 89.38 248 GLY A O 1
ATOM 2014 N N . PHE A 1 249 ? 24.757 1.180 -33.151 1.00 86.06 249 PHE A N 1
ATOM 2015 C CA . PHE A 1 249 ? 26.207 0.996 -33.125 1.00 86.06 249 PHE A CA 1
ATOM 2016 C C . PHE A 1 249 ? 26.622 -0.248 -33.918 1.00 86.06 249 PHE A C 1
ATOM 2018 O O . PHE A 1 249 ? 27.541 -0.187 -34.736 1.00 86.06 249 PHE A O 1
ATOM 2025 N N . THR A 1 250 ? 25.927 -1.364 -33.694 1.00 84.44 250 THR A N 1
ATOM 2026 C CA . THR A 1 250 ? 26.165 -2.638 -34.383 1.00 84.44 250 THR A CA 1
ATOM 2027 C C . THR A 1 250 ? 25.891 -2.512 -35.874 1.00 84.44 250 THR A C 1
ATOM 2029 O O . THR A 1 250 ? 26.625 -3.059 -36.688 1.00 84.44 250 THR A O 1
ATOM 2032 N N . GLU A 1 251 ? 24.871 -1.752 -36.253 1.00 87.19 251 GLU A N 1
ATOM 2033 C CA . GLU A 1 251 ? 24.573 -1.460 -37.649 1.00 87.19 251 GLU A CA 1
ATOM 2034 C C . GLU A 1 251 ? 25.677 -0.607 -38.299 1.00 87.19 251 GLU A C 1
ATOM 2036 O O . GLU A 1 251 ? 26.147 -0.918 -39.393 1.00 87.19 251 GLU A O 1
ATOM 2041 N N . LEU A 1 252 ? 26.146 0.438 -37.608 1.00 85.69 252 LEU A N 1
ATOM 2042 C CA . LEU A 1 252 ? 27.137 1.374 -38.140 1.00 85.69 252 LEU A CA 1
ATOM 2043 C C . LEU A 1 252 ? 28.539 0.770 -38.268 1.00 85.69 252 LEU A C 1
ATOM 2045 O O . LEU A 1 252 ? 29.267 1.093 -39.212 1.00 85.69 252 LEU A O 1
ATOM 2049 N N . TYR A 1 253 ? 28.937 -0.064 -37.309 1.00 80.19 253 TYR A N 1
ATOM 2050 C CA . TYR A 1 253 ? 30.311 -0.545 -37.186 1.00 80.19 253 TYR A CA 1
ATOM 2051 C C . TYR A 1 253 ? 30.438 -2.079 -37.251 1.00 80.19 253 TYR A C 1
ATOM 2053 O O . TYR A 1 253 ? 31.499 -2.579 -37.622 1.00 80.19 253 TYR A O 1
ATOM 2061 N N . GLY A 1 254 ? 29.380 -2.834 -36.956 1.00 77.06 254 GLY A N 1
ATOM 2062 C CA . GLY A 1 254 ? 29.381 -4.298 -36.851 1.00 77.06 254 GLY A CA 1
ATOM 2063 C C . GLY A 1 254 ? 29.274 -4.807 -35.406 1.00 77.06 254 GLY A C 1
ATOM 2064 O O . GLY A 1 254 ? 29.323 -4.039 -34.447 1.00 77.06 254 GLY A O 1
ATOM 2065 N N . SER A 1 255 ? 29.132 -6.123 -35.241 1.00 70.94 255 SER A N 1
ATOM 2066 C CA . SER A 1 255 ? 29.024 -6.774 -33.927 1.00 70.94 255 SER A CA 1
ATOM 2067 C C . SER A 1 255 ? 30.354 -6.785 -33.163 1.00 70.94 255 SER A C 1
ATOM 2069 O O . SER A 1 255 ? 31.426 -6.904 -33.761 1.00 70.94 255 SER A O 1
ATOM 2071 N N . ILE A 1 256 ? 30.276 -6.728 -31.830 1.00 68.12 256 ILE A N 1
ATOM 2072 C CA . ILE A 1 256 ? 31.408 -6.962 -30.922 1.00 68.12 256 ILE A CA 1
ATOM 2073 C C . ILE A 1 256 ? 31.292 -8.390 -30.368 1.00 68.12 256 ILE A C 1
ATOM 2075 O O . ILE A 1 256 ? 30.333 -8.701 -29.665 1.00 68.12 256 ILE A O 1
ATOM 2079 N N . GLU A 1 257 ? 32.274 -9.247 -30.643 1.00 64.56 257 GLU A N 1
ATOM 2080 C CA . GLU A 1 257 ? 32.363 -10.629 -30.153 1.00 64.56 257 GLU A CA 1
ATOM 2081 C C . GLU A 1 257 ? 33.597 -10.784 -29.251 1.00 64.56 257 GLU A C 1
ATOM 2083 O O . GLU A 1 257 ? 34.702 -10.403 -29.631 1.00 64.56 257 GLU A O 1
ATOM 2088 N N . ASP A 1 258 ? 33.430 -11.307 -28.031 1.00 59.69 258 ASP A N 1
ATOM 2089 C CA . ASP A 1 258 ? 34.518 -11.515 -27.055 1.00 59.69 258 ASP A CA 1
ATOM 2090 C C . ASP A 1 258 ? 35.390 -10.269 -26.778 1.00 59.69 258 ASP A C 1
ATOM 2092 O O . ASP A 1 258 ? 36.613 -10.349 -26.621 1.00 59.69 258 ASP A O 1
ATOM 2096 N N . GLY A 1 259 ? 34.760 -9.087 -26.730 1.00 60.53 259 GLY A N 1
ATOM 2097 C CA . GLY A 1 259 ? 35.456 -7.807 -26.543 1.00 60.53 259 GLY A CA 1
ATOM 2098 C C . GLY A 1 259 ? 36.308 -7.404 -27.748 1.00 60.53 259 GLY A C 1
ATOM 2099 O O . GLY A 1 259 ? 37.244 -6.613 -27.613 1.00 60.53 259 GLY A O 1
ATOM 2100 N N . LYS A 1 260 ? 36.022 -7.980 -28.919 1.00 61.69 260 LYS A N 1
ATOM 2101 C CA . LYS A 1 260 ? 36.712 -7.717 -30.173 1.00 61.69 260 LYS A CA 1
ATOM 2102 C C . LYS A 1 260 ? 35.733 -7.385 -31.288 1.00 61.69 260 LYS A C 1
ATOM 2104 O O . LYS A 1 260 ? 34.616 -7.878 -31.324 1.00 61.69 260 LYS A O 1
ATOM 2109 N N . MET A 1 261 ? 36.173 -6.553 -32.215 1.00 68.75 261 MET A N 1
ATOM 2110 C CA . MET A 1 261 ? 35.357 -6.028 -33.294 1.00 68.75 261 MET A CA 1
ATOM 2111 C C . MET A 1 261 ? 36.088 -6.124 -34.626 1.00 68.75 261 MET A C 1
ATOM 2113 O O . MET A 1 261 ? 37.292 -5.877 -34.690 1.00 68.75 261 MET A O 1
ATOM 2117 N N . SER A 1 262 ? 35.371 -6.482 -35.689 1.00 65.38 262 SER A N 1
ATOM 2118 C CA . SER A 1 262 ? 35.935 -6.555 -37.037 1.00 65.38 262 SER A CA 1
ATOM 2119 C C . SER A 1 262 ? 36.296 -5.167 -37.568 1.00 65.38 262 SER A C 1
ATOM 2121 O O . SER A 1 262 ? 35.464 -4.266 -37.613 1.00 65.38 262 SER A O 1
ATOM 2123 N N . ARG A 1 263 ? 37.540 -5.008 -38.017 1.00 65.81 263 ARG A N 1
ATOM 2124 C CA . ARG A 1 263 ? 38.068 -3.814 -38.675 1.00 65.81 263 ARG A CA 1
ATOM 2125 C C . ARG A 1 263 ? 38.108 -4.030 -40.180 1.00 65.81 263 ARG A C 1
ATOM 2127 O O . ARG A 1 263 ? 38.614 -5.053 -40.637 1.00 65.81 263 ARG A O 1
ATOM 2134 N N . TYR A 1 264 ? 37.664 -3.028 -40.930 1.00 69.31 264 TYR A N 1
ATOM 2135 C CA . TYR A 1 264 ? 37.618 -3.047 -42.392 1.00 69.31 264 TYR A CA 1
ATOM 2136 C C . TYR A 1 264 ? 38.546 -1.980 -42.990 1.00 69.31 264 TYR A C 1
ATOM 2138 O O . TYR A 1 264 ? 38.800 -0.944 -42.365 1.00 69.31 264 TYR A O 1
ATOM 2146 N N . ASP A 1 265 ? 39.088 -2.229 -44.181 1.00 68.31 265 ASP A N 1
ATOM 2147 C CA . ASP A 1 265 ? 39.960 -1.287 -44.886 1.00 68.31 265 ASP A CA 1
ATOM 2148 C C . ASP A 1 265 ? 39.168 -0.216 -45.652 1.00 68.31 265 ASP A C 1
ATOM 2150 O O . ASP A 1 265 ? 37.955 -0.053 -45.495 1.00 68.31 265 ASP A O 1
ATOM 2154 N N . ASN A 1 266 ? 39.865 0.567 -46.481 1.00 61.75 266 ASN A N 1
ATOM 2155 C CA . ASN A 1 266 ? 39.267 1.643 -47.265 1.00 61.75 266 ASN A CA 1
ATOM 2156 C C . ASN A 1 266 ? 38.273 1.151 -48.330 1.00 61.75 266 ASN A C 1
ATOM 2158 O O . ASN A 1 266 ? 37.391 1.926 -48.701 1.00 61.75 266 ASN A O 1
ATOM 2162 N N . GLU A 1 267 ? 38.356 -0.111 -48.734 1.00 70.62 267 GLU A N 1
ATOM 2163 C CA . GLU A 1 267 ? 37.517 -0.746 -49.752 1.00 70.62 267 GLU A CA 1
ATOM 2164 C C . GLU A 1 267 ? 36.344 -1.520 -49.127 1.00 70.62 267 GLU A C 1
ATOM 2166 O O . GLU A 1 267 ? 35.373 -1.817 -49.816 1.00 70.62 267 GLU A O 1
ATOM 2171 N N . GLY A 1 268 ? 36.363 -1.706 -47.801 1.00 60.69 268 GLY A N 1
ATOM 2172 C CA . GLY A 1 268 ? 35.327 -2.421 -47.052 1.00 60.69 268 GLY A CA 1
ATOM 2173 C C . GLY A 1 268 ? 35.670 -3.890 -46.820 1.00 60.69 268 GLY A C 1
ATOM 2174 O O . GLY A 1 268 ? 34.823 -4.636 -46.338 1.00 60.69 268 GLY A O 1
ATOM 2175 N N . GLU A 1 269 ? 36.901 -4.298 -47.123 1.00 70.50 269 GLU A N 1
ATOM 2176 C CA . GLU A 1 269 ? 37.381 -5.658 -46.909 1.00 70.50 269 GLU A CA 1
ATOM 2177 C C . GLU A 1 269 ? 37.821 -5.849 -45.456 1.00 70.50 269 GLU A C 1
ATOM 2179 O O . GLU A 1 269 ? 38.397 -4.950 -44.835 1.00 70.50 269 GLU A O 1
ATOM 2184 N N . PHE A 1 270 ? 37.533 -7.023 -44.890 1.00 71.31 270 PHE A N 1
ATOM 2185 C CA . PHE A 1 270 ? 37.923 -7.364 -43.522 1.00 71.31 270 PHE A CA 1
ATOM 2186 C C . PHE A 1 270 ? 39.452 -7.416 -43.389 1.00 71.31 270 PHE A C 1
ATOM 2188 O O . PHE A 1 270 ? 40.135 -8.101 -44.148 1.00 71.31 270 PHE A O 1
ATOM 2195 N N . VAL A 1 271 ? 39.988 -6.733 -42.376 1.00 73.44 271 VAL A N 1
ATOM 2196 C CA . VAL A 1 271 ? 41.431 -6.620 -42.121 1.00 73.44 271 VAL A CA 1
ATOM 2197 C C . VAL A 1 271 ? 41.845 -7.433 -40.903 1.00 73.44 271 VAL A C 1
ATOM 2199 O O . VAL A 1 271 ? 42.741 -8.272 -40.985 1.00 73.44 271 VAL A O 1
ATOM 2202 N N . CYS A 1 272 ? 41.249 -7.153 -39.743 1.00 64.69 272 CYS A N 1
ATOM 2203 C CA . CYS A 1 272 ? 41.609 -7.777 -38.470 1.00 64.69 272 CYS A CA 1
ATOM 2204 C C . CYS A 1 272 ? 40.542 -7.525 -37.398 1.00 64.69 272 CYS A C 1
ATOM 2206 O O . CYS A 1 272 ? 39.585 -6.799 -37.632 1.00 64.69 272 CYS A O 1
ATOM 2208 N N . TYR A 1 273 ? 40.728 -8.099 -36.210 1.00 66.62 273 TYR A N 1
ATOM 2209 C CA . TYR A 1 273 ? 39.928 -7.775 -35.029 1.00 66.62 273 TYR A CA 1
ATOM 2210 C C . TYR A 1 273 ? 40.638 -6.724 -34.160 1.00 66.62 273 TYR A C 1
ATOM 2212 O O . TYR A 1 273 ? 41.835 -6.864 -33.897 1.00 66.62 273 TYR A O 1
ATOM 2220 N N . GLU A 1 274 ? 39.916 -5.713 -33.673 1.00 63.66 274 GLU A N 1
ATOM 2221 C CA . GLU A 1 274 ? 40.385 -4.760 -32.656 1.00 63.66 274 GLU A CA 1
ATOM 2222 C C . GLU A 1 274 ? 39.677 -4.973 -31.321 1.00 63.66 274 GLU A C 1
ATOM 2224 O O . GLU A 1 274 ? 38.541 -5.427 -31.290 1.00 63.66 274 GLU A O 1
ATOM 2229 N N . THR A 1 275 ? 40.340 -4.661 -30.210 1.00 55.16 275 THR A N 1
ATOM 2230 C CA . THR A 1 275 ? 39.720 -4.707 -28.883 1.00 55.16 275 THR A CA 1
ATOM 2231 C C . THR A 1 275 ? 38.675 -3.593 -28.775 1.00 55.16 275 THR A C 1
ATOM 2233 O O . THR A 1 275 ? 39.042 -2.422 -28.778 1.00 55.16 275 THR A O 1
ATOM 2236 N N . ALA A 1 276 ? 37.397 -3.948 -28.653 1.00 58.47 276 ALA A N 1
ATOM 2237 C CA . ALA A 1 276 ? 36.294 -3.013 -28.459 1.00 58.47 276 ALA A CA 1
ATOM 2238 C C . ALA A 1 276 ? 35.802 -3.143 -27.015 1.00 58.47 276 ALA A C 1
ATOM 2240 O O . ALA A 1 276 ? 35.284 -4.191 -26.626 1.00 58.47 276 ALA A O 1
ATOM 2241 N N . TYR A 1 277 ? 36.005 -2.111 -26.194 1.00 56.72 277 TYR A N 1
ATOM 2242 C CA . TYR A 1 277 ? 35.618 -2.150 -24.784 1.00 56.72 277 TYR A CA 1
ATOM 2243 C C . TYR A 1 277 ? 34.622 -1.047 -24.422 1.00 56.72 277 TYR A C 1
ATOM 2245 O O . TYR A 1 277 ? 35.007 0.108 -24.339 1.00 56.72 277 TYR A O 1
ATOM 2253 N N . VAL A 1 278 ? 33.382 -1.477 -24.142 1.00 60.75 278 VAL A N 1
ATOM 2254 C CA . VAL A 1 278 ? 32.472 -1.226 -22.990 1.00 60.75 278 VAL A CA 1
ATOM 2255 C C . VAL A 1 278 ? 32.281 0.207 -22.435 1.00 60.75 278 VAL A C 1
ATOM 2257 O O . VAL A 1 278 ? 31.300 0.453 -21.737 1.00 60.75 278 VAL A O 1
ATOM 2260 N N . GLU A 1 279 ? 33.143 1.182 -22.688 1.00 67.06 279 GLU A N 1
ATOM 2261 C CA . GLU A 1 279 ? 33.136 2.482 -22.001 1.00 67.06 279 GLU A CA 1
ATOM 2262 C C . GLU A 1 279 ? 32.002 3.404 -22.470 1.00 67.06 279 GLU A C 1
ATOM 2264 O O . GLU A 1 279 ? 31.368 4.068 -21.648 1.00 67.06 279 GLU A O 1
ATOM 2269 N N . GLU A 1 280 ? 31.668 3.390 -23.758 1.00 72.38 280 GLU A N 1
ATOM 2270 C CA . GLU A 1 280 ? 30.544 4.129 -24.342 1.00 72.38 280 GLU A CA 1
ATOM 2271 C C . GLU A 1 280 ? 29.220 3.569 -23.825 1.00 72.38 280 GLU A C 1
ATOM 2273 O O . GLU A 1 280 ? 28.349 4.323 -23.385 1.00 72.38 280 GLU A O 1
ATOM 2278 N N . TYR A 1 281 ? 29.122 2.238 -23.773 1.00 72.50 281 TYR A N 1
ATOM 2279 C CA . TYR A 1 281 ? 28.011 1.534 -23.136 1.00 72.50 281 TYR A CA 1
ATOM 2280 C C . TYR A 1 281 ? 27.903 1.907 -21.662 1.00 72.50 281 TYR A C 1
ATOM 2282 O O . TYR A 1 281 ? 26.818 2.219 -21.189 1.00 72.50 281 TYR A O 1
ATOM 2290 N N . ASN A 1 282 ? 29.020 1.963 -20.935 1.00 75.38 282 ASN A N 1
ATOM 2291 C CA . ASN A 1 282 ? 29.021 2.382 -19.538 1.00 75.38 282 ASN A CA 1
ATOM 2292 C C . ASN A 1 282 ? 28.537 3.826 -19.372 1.00 75.38 282 ASN A C 1
ATOM 2294 O O . ASN A 1 282 ? 27.856 4.115 -18.393 1.00 75.38 282 ASN A O 1
ATOM 2298 N N . ILE A 1 283 ? 28.858 4.741 -20.289 1.00 79.44 283 ILE A N 1
ATOM 2299 C CA . ILE A 1 283 ? 28.362 6.124 -20.232 1.00 79.44 283 ILE A CA 1
ATOM 2300 C C . ILE A 1 283 ? 26.843 6.150 -20.415 1.00 79.44 283 ILE A C 1
ATOM 2302 O O . ILE A 1 283 ? 26.153 6.804 -19.631 1.00 79.44 283 ILE A O 1
ATOM 2306 N N . VAL A 1 284 ? 26.321 5.402 -21.390 1.00 83.19 284 VAL A N 1
ATOM 2307 C CA . VAL A 1 284 ? 24.876 5.299 -21.638 1.00 83.19 284 VAL A CA 1
ATOM 2308 C C . VAL A 1 284 ? 24.166 4.637 -20.446 1.00 83.19 284 VAL A C 1
ATOM 2310 O O . VAL A 1 284 ? 23.230 5.220 -19.892 1.00 83.19 284 VAL A O 1
ATOM 2313 N N . CYS A 1 285 ? 24.672 3.502 -19.957 1.00 81.38 285 CYS A N 1
ATOM 2314 C CA . CYS A 1 285 ? 24.131 2.753 -18.818 1.00 81.38 285 CYS A CA 1
ATOM 2315 C C . CYS A 1 285 ? 24.179 3.530 -17.491 1.00 81.38 285 CYS A C 1
ATOM 2317 O O . CYS A 1 285 ? 23.294 3.380 -16.651 1.00 81.38 285 CYS A O 1
ATOM 2319 N N . ASN A 1 286 ? 25.190 4.379 -17.282 1.00 83.38 286 ASN A N 1
ATOM 2320 C CA . ASN A 1 286 ? 25.349 5.156 -16.046 1.00 83.38 286 ASN A CA 1
ATOM 2321 C C . ASN A 1 286 ? 24.720 6.556 -16.120 1.00 83.38 286 ASN A C 1
ATOM 2323 O O . ASN A 1 286 ? 25.001 7.412 -15.274 1.00 83.38 286 ASN A O 1
ATOM 2327 N N . SER A 1 287 ? 23.851 6.803 -17.103 1.00 84.69 287 SER A N 1
ATOM 2328 C CA . SER A 1 287 ? 23.179 8.091 -17.269 1.00 84.69 287 SER A CA 1
ATOM 2329 C C . SER A 1 287 ? 22.394 8.504 -16.010 1.00 84.69 287 SER A C 1
ATOM 2331 O O . SER A 1 287 ? 21.653 7.690 -15.436 1.00 84.69 287 SER A O 1
ATOM 2333 N N . PRO A 1 288 ? 22.506 9.769 -15.554 1.00 85.88 288 PRO A N 1
ATOM 2334 C CA . PRO A 1 288 ? 21.701 10.291 -14.452 1.00 85.88 288 PRO A CA 1
ATOM 2335 C C . PRO A 1 288 ? 20.196 10.186 -14.730 1.00 85.88 288 PRO A C 1
ATOM 2337 O O . PRO A 1 288 ? 19.765 10.336 -15.872 1.00 85.88 288 PRO A O 1
ATOM 2340 N N . SER A 1 289 ? 19.378 10.012 -13.682 1.00 81.94 289 SER A N 1
ATOM 2341 C CA . SER A 1 289 ? 17.911 9.924 -13.821 1.00 81.94 289 SER A CA 1
ATOM 2342 C C . SER A 1 289 ? 17.307 11.117 -14.562 1.00 81.94 289 SER A C 1
ATOM 2344 O O . SER A 1 289 ? 16.347 10.947 -15.300 1.00 81.94 289 SER A O 1
ATOM 2346 N N . SER A 1 290 ? 17.861 12.317 -14.365 1.00 85.12 290 SER A N 1
ATOM 2347 C CA . SER A 1 290 ? 17.400 13.543 -15.023 1.00 85.12 290 SER A CA 1
ATOM 2348 C C . SER A 1 290 ? 17.595 13.503 -16.538 1.00 85.12 290 SER A C 1
ATOM 2350 O O . SER A 1 290 ? 16.716 13.935 -17.271 1.00 85.12 290 SER A O 1
ATOM 2352 N N . VAL A 1 291 ? 18.714 12.946 -17.009 1.00 86.19 291 VAL A N 1
ATOM 2353 C CA . VAL A 1 291 ? 18.994 12.802 -18.445 1.00 86.19 291 VAL A CA 1
ATOM 2354 C C . VAL A 1 291 ? 18.027 11.804 -19.068 1.00 86.19 291 VAL A C 1
ATOM 2356 O O . VAL A 1 291 ? 17.408 12.109 -20.079 1.00 86.19 291 VAL A O 1
ATOM 2359 N N . VAL A 1 292 ? 17.849 10.643 -18.429 1.00 87.00 292 VAL A N 1
ATOM 2360 C CA . VAL A 1 292 ? 16.908 9.612 -18.895 1.00 87.00 292 VAL A CA 1
ATOM 2361 C C . VAL A 1 292 ? 15.487 10.170 -18.950 1.00 87.00 292 VAL A C 1
ATOM 2363 O O . VAL A 1 292 ? 14.809 9.995 -19.955 1.00 87.00 292 VAL A O 1
ATOM 2366 N N . LYS A 1 293 ? 15.057 10.895 -17.911 1.00 85.38 293 LYS A N 1
ATOM 2367 C CA . LYS A 1 293 ? 13.741 11.538 -17.876 1.00 85.38 293 LYS A CA 1
ATOM 2368 C C . LYS A 1 293 ? 13.546 12.502 -19.047 1.00 85.38 293 LYS A C 1
ATOM 2370 O O . LYS A 1 293 ? 12.557 12.376 -19.753 1.00 85.38 293 LYS A O 1
ATOM 2375 N N . ASN A 1 294 ? 14.501 13.399 -19.289 1.00 85.94 294 ASN A N 1
ATOM 2376 C CA . ASN A 1 294 ? 14.406 14.364 -20.387 1.00 85.94 294 ASN A CA 1
ATOM 2377 C C . ASN A 1 294 ? 14.376 13.694 -21.766 1.00 85.94 294 ASN A C 1
ATOM 2379 O O . ASN A 1 294 ? 13.763 14.225 -22.677 1.00 85.94 294 ASN A O 1
ATOM 2383 N N . ILE A 1 295 ? 15.030 12.540 -21.937 1.00 87.12 295 ILE A N 1
ATOM 2384 C CA . ILE A 1 295 ? 14.941 11.771 -23.185 1.00 87.12 295 ILE A CA 1
ATOM 2385 C C . ILE A 1 295 ? 13.519 11.236 -23.379 1.00 87.12 295 ILE A C 1
ATOM 2387 O O . ILE A 1 295 ? 12.981 11.326 -24.472 1.00 87.12 295 ILE A O 1
ATOM 2391 N N . ILE A 1 296 ? 12.908 10.671 -22.343 1.00 85.06 296 ILE A N 1
ATOM 2392 C CA . ILE A 1 296 ? 11.585 10.050 -22.463 1.00 85.06 296 ILE A CA 1
ATOM 2393 C C . ILE A 1 296 ? 10.454 11.076 -22.549 1.00 85.06 296 ILE A C 1
ATOM 2395 O O . ILE A 1 296 ? 9.536 10.887 -23.338 1.00 85.06 296 ILE A O 1
ATOM 2399 N N . ASP A 1 297 ? 10.504 12.127 -21.730 1.00 79.19 297 ASP A N 1
ATOM 2400 C CA . ASP A 1 297 ? 9.458 13.154 -21.677 1.00 79.19 297 ASP A CA 1
ATOM 2401 C C . ASP A 1 297 ? 9.555 14.141 -22.862 1.00 79.19 297 ASP A C 1
ATOM 2403 O O . ASP A 1 297 ? 8.686 14.997 -22.998 1.00 79.19 297 ASP A O 1
ATOM 2407 N N . TYR A 1 298 ? 10.587 14.032 -23.712 1.00 76.81 298 TYR A N 1
ATOM 2408 C CA . TYR A 1 298 ? 10.736 14.859 -24.912 1.00 76.81 298 TYR A CA 1
ATOM 2409 C C . TYR A 1 298 ? 9.577 14.611 -25.880 1.00 76.81 298 TYR A C 1
ATOM 2411 O O . TYR A 1 298 ? 9.367 13.480 -26.331 1.00 76.81 298 TYR A O 1
ATOM 2419 N N . THR A 1 299 ? 8.841 15.667 -26.217 1.00 66.06 299 THR A N 1
ATOM 2420 C CA . THR A 1 299 ? 7.664 15.567 -27.093 1.00 66.06 299 THR A CA 1
ATOM 2421 C C . THR A 1 299 ? 7.989 16.001 -28.520 1.00 66.06 299 THR A C 1
ATOM 2423 O O . THR A 1 299 ? 8.814 16.880 -28.744 1.00 66.06 299 THR A O 1
ATOM 2426 N N . GLU A 1 300 ? 7.308 15.419 -29.511 1.00 59.16 300 GLU A N 1
ATOM 2427 C CA . GLU A 1 300 ? 7.428 15.857 -30.914 1.00 59.16 300 GLU A CA 1
ATOM 2428 C C . GLU A 1 300 ? 6.936 17.306 -31.115 1.00 59.16 300 GLU A C 1
ATOM 2430 O O . GLU A 1 300 ? 7.367 17.975 -32.045 1.00 59.16 300 GLU A O 1
ATOM 2435 N N . GLU A 1 301 ? 6.090 17.827 -30.217 1.00 59.72 301 GLU A N 1
ATOM 2436 C CA . GLU A 1 301 ? 5.653 19.232 -30.214 1.00 59.72 301 GLU A CA 1
ATOM 2437 C C . GLU A 1 301 ? 6.760 20.208 -29.762 1.00 59.72 301 GLU A C 1
ATOM 2439 O O . GLU A 1 301 ? 6.720 21.381 -30.128 1.00 59.72 301 GLU A O 1
ATOM 2444 N N . GLU A 1 302 ? 7.772 19.742 -29.017 1.00 60.53 302 GLU A N 1
ATOM 2445 C CA . GLU A 1 302 ? 8.964 20.529 -28.647 1.00 60.53 302 GLU A CA 1
ATOM 2446 C C . GLU A 1 302 ? 9.976 20.663 -29.804 1.00 60.53 302 GLU A C 1
ATOM 2448 O O . GLU A 1 302 ? 10.959 21.399 -29.685 1.00 60.53 302 GLU A O 1
ATOM 2453 N N . ALA A 1 303 ? 9.748 19.981 -30.932 1.00 58.94 303 ALA A N 1
ATOM 2454 C CA . ALA A 1 303 ? 10.495 20.170 -32.170 1.00 58.94 303 ALA A CA 1
ATOM 2455 C C . ALA A 1 303 ? 9.928 21.376 -32.945 1.00 58.94 303 ALA A C 1
ATOM 2457 O O . ALA A 1 303 ? 9.196 21.229 -33.924 1.00 58.94 303 ALA A O 1
ATOM 2458 N N . GLU A 1 304 ? 10.229 22.600 -32.497 1.00 50.16 304 GLU A N 1
ATOM 2459 C CA . GLU A 1 304 ? 9.955 23.787 -33.315 1.00 50.16 304 GLU A CA 1
ATOM 2460 C C . GLU A 1 304 ? 10.685 23.664 -34.666 1.00 50.16 304 GLU A C 1
ATOM 2462 O O . GLU A 1 304 ? 11.893 23.450 -34.746 1.00 50.16 304 GLU A O 1
ATOM 2467 N N . TYR A 1 305 ? 9.902 23.765 -35.736 1.00 41.00 305 TYR A N 1
ATOM 2468 C CA . TYR A 1 305 ? 10.254 23.402 -37.105 1.00 41.00 305 TYR A CA 1
ATOM 2469 C C . TYR A 1 305 ? 11.360 24.300 -37.709 1.00 41.00 305 TYR A C 1
ATOM 2471 O O . TYR A 1 305 ? 11.074 25.401 -38.188 1.00 41.00 305 TYR A O 1
ATOM 2479 N N . ASP A 1 306 ? 12.606 23.813 -37.780 1.00 42.66 306 ASP A N 1
ATOM 2480 C CA . ASP A 1 306 ? 13.671 24.372 -38.636 1.00 42.66 306 ASP A CA 1
ATOM 2481 C C . ASP A 1 306 ? 13.820 23.528 -39.913 1.00 42.66 306 ASP A C 1
ATOM 2483 O O . ASP A 1 306 ? 14.606 22.582 -39.991 1.00 42.66 306 ASP A O 1
ATOM 2487 N N . TRP A 1 307 ? 13.061 23.893 -40.952 1.00 36.94 307 TRP A N 1
ATOM 2488 C CA . TRP A 1 307 ? 13.080 23.243 -42.272 1.00 36.94 307 TRP A CA 1
ATOM 2489 C C . TRP A 1 307 ? 14.450 23.279 -42.983 1.00 36.94 307 TRP A C 1
ATOM 2491 O O . TRP A 1 307 ? 14.580 22.698 -44.059 1.00 36.94 307 TRP A O 1
ATOM 2501 N N . GLN A 1 308 ? 15.462 23.980 -42.453 1.00 41.72 308 GLN A N 1
ATOM 2502 C CA . GLN A 1 308 ? 16.796 24.044 -43.064 1.00 41.72 308 GLN A CA 1
ATOM 2503 C C . GLN A 1 308 ? 17.765 22.977 -42.537 1.00 41.72 308 GLN A C 1
ATOM 2505 O O . GLN A 1 308 ? 18.825 22.789 -43.133 1.00 41.72 308 GLN A O 1
ATOM 2510 N N . ASN A 1 309 ? 17.415 22.255 -41.466 1.00 47.44 309 ASN A N 1
ATOM 2511 C CA . ASN A 1 309 ? 18.285 21.281 -40.810 1.00 47.44 309 ASN A CA 1
ATOM 2512 C C . ASN A 1 309 ? 17.504 20.013 -40.418 1.00 47.44 309 ASN A C 1
ATOM 2514 O O . ASN A 1 309 ? 17.121 19.856 -39.263 1.00 47.44 309 ASN A O 1
ATOM 2518 N N . ASP A 1 310 ? 17.325 19.073 -41.354 1.00 50.09 310 ASP A N 1
ATOM 2519 C CA . ASP A 1 310 ? 16.576 17.805 -41.171 1.00 50.09 310 ASP A CA 1
ATOM 2520 C C . ASP A 1 310 ? 16.969 16.973 -39.924 1.00 50.09 310 ASP A C 1
ATOM 2522 O O . ASP A 1 310 ? 16.192 16.146 -39.452 1.00 50.09 310 ASP A O 1
ATOM 2526 N N . TRP A 1 311 ? 18.153 17.204 -39.344 1.00 51.41 311 TRP A N 1
ATOM 2527 C CA . TRP A 1 311 ? 18.657 16.528 -38.142 1.00 51.41 311 TRP A CA 1
ATOM 2528 C C . TRP A 1 311 ? 18.157 17.126 -36.812 1.00 51.41 311 TRP A C 1
ATOM 2530 O O . TRP A 1 311 ? 18.337 16.500 -35.765 1.00 51.41 311 TRP A O 1
ATOM 2540 N N . GLN A 1 312 ? 17.528 18.311 -36.822 1.00 52.94 312 GLN A N 1
ATOM 2541 C CA . GLN A 1 312 ? 16.933 18.934 -35.627 1.00 52.94 312 GLN A CA 1
ATOM 2542 C C . GLN A 1 312 ? 15.601 18.285 -35.204 1.00 52.94 312 GLN A C 1
ATOM 2544 O O . GLN A 1 312 ? 15.122 18.547 -34.107 1.00 52.94 312 GLN A O 1
ATOM 2549 N N . ASN A 1 313 ? 15.050 17.375 -36.015 1.00 62.31 313 ASN A N 1
ATOM 2550 C CA . ASN A 1 313 ? 13.825 16.624 -35.707 1.00 62.31 313 ASN A CA 1
ATOM 2551 C C . ASN A 1 313 ? 14.054 15.428 -34.762 1.00 62.31 313 ASN A C 1
ATOM 2553 O O . ASN A 1 313 ? 13.153 14.623 -34.524 1.00 62.31 313 ASN A O 1
ATOM 2557 N N . HIS A 1 314 ? 15.273 15.263 -34.252 1.00 71.25 314 HIS A N 1
ATOM 2558 C CA . HIS A 1 314 ? 15.638 14.174 -33.358 1.00 71.25 314 HIS A CA 1
ATOM 2559 C C . HIS A 1 314 ? 15.761 14.650 -31.917 1.00 71.25 314 HIS A C 1
ATOM 2561 O O . HIS A 1 314 ? 16.225 15.755 -31.657 1.00 71.25 314 HIS A O 1
ATOM 2567 N N . ASN A 1 315 ? 15.439 13.761 -30.974 1.00 81.31 315 ASN A N 1
ATOM 2568 C CA . ASN A 1 315 ? 15.553 14.020 -29.544 1.00 81.31 315 ASN A CA 1
ATOM 2569 C C . ASN A 1 315 ? 16.967 14.528 -29.174 1.00 81.31 315 ASN A C 1
ATOM 2571 O O . ASN A 1 315 ? 17.920 13.736 -29.150 1.00 81.31 315 ASN A O 1
ATOM 2575 N N . PRO A 1 316 ? 17.133 15.824 -28.848 1.00 83.12 316 PRO A N 1
ATOM 2576 C CA . PRO A 1 316 ? 18.448 16.424 -28.659 1.00 83.12 316 PRO A CA 1
ATOM 2577 C C . PRO A 1 316 ? 19.139 15.883 -27.407 1.00 83.12 316 PRO A C 1
ATOM 2579 O O . PRO A 1 316 ? 20.369 15.841 -27.341 1.00 83.12 316 PRO A O 1
ATOM 2582 N N . HIS A 1 317 ? 18.378 15.423 -26.411 1.00 87.25 317 HIS A N 1
ATOM 2583 C CA . HIS A 1 317 ? 18.934 14.786 -25.220 1.00 87.25 317 HIS A CA 1
ATOM 2584 C C . HIS A 1 317 ? 19.557 13.428 -25.551 1.00 87.25 317 HIS A C 1
ATOM 2586 O O . HIS A 1 317 ? 20.639 13.121 -25.049 1.00 87.25 317 HIS A O 1
ATOM 2592 N N . LEU A 1 318 ? 18.922 12.658 -26.437 1.00 88.75 318 LEU A N 1
ATOM 2593 C CA . LEU A 1 318 ? 19.442 11.379 -26.913 1.00 88.75 318 LEU A CA 1
ATOM 2594 C C . LEU A 1 318 ? 20.707 11.582 -27.761 1.00 88.75 318 LEU A C 1
ATOM 2596 O O . LEU A 1 318 ? 21.730 10.945 -27.507 1.00 88.75 318 LEU A O 1
ATOM 2600 N N . VAL A 1 319 ? 20.677 12.546 -28.690 1.00 87.31 319 VAL A N 1
ATOM 2601 C CA . VAL A 1 319 ? 21.842 12.921 -29.513 1.00 87.31 319 VAL A CA 1
ATOM 2602 C C . VAL A 1 319 ? 23.015 13.351 -28.632 1.00 87.31 319 VAL A C 1
ATOM 2604 O O . VAL A 1 319 ? 24.137 12.884 -28.820 1.00 87.31 319 VAL A O 1
ATOM 2607 N N . ASN A 1 320 ? 22.777 14.213 -27.641 1.00 87.38 320 ASN A N 1
ATOM 2608 C CA . ASN A 1 320 ? 23.826 14.697 -26.744 1.00 87.38 320 ASN A CA 1
ATOM 2609 C C . ASN A 1 320 ? 24.396 13.593 -25.849 1.00 87.38 320 ASN A C 1
ATOM 2611 O O . ASN A 1 320 ? 25.606 13.584 -25.598 1.00 87.38 320 ASN A O 1
ATOM 2615 N N . LEU A 1 321 ? 23.560 12.657 -25.387 1.00 89.12 321 LEU A N 1
ATOM 2616 C CA . LEU A 1 321 ? 24.018 11.494 -24.630 1.00 89.12 321 LEU A CA 1
ATOM 2617 C C . LEU A 1 321 ? 24.994 10.655 -25.464 1.00 89.12 321 LEU A C 1
ATOM 2619 O O . LEU A 1 321 ? 26.091 10.352 -24.994 1.00 89.12 321 LEU A O 1
ATOM 2623 N N . PHE A 1 322 ? 24.641 10.349 -26.713 1.00 88.81 322 PHE A N 1
ATOM 2624 C CA . PHE A 1 322 ? 25.494 9.552 -27.597 1.00 88.81 322 PHE A CA 1
ATOM 2625 C C . PHE A 1 322 ? 26.734 10.327 -28.058 1.00 88.81 322 PHE A C 1
ATOM 2627 O O . PHE A 1 322 ? 27.838 9.795 -28.033 1.00 88.81 322 PHE A O 1
ATOM 2634 N N . LYS A 1 323 ? 26.630 11.625 -28.372 1.00 85.69 323 LYS A N 1
ATOM 2635 C CA . LYS A 1 323 ? 27.818 12.463 -28.637 1.00 85.69 323 LYS A CA 1
ATOM 2636 C C . LYS A 1 323 ? 28.790 12.443 -27.453 1.00 85.69 323 LYS A C 1
ATOM 2638 O O . LYS A 1 323 ? 29.999 12.341 -27.649 1.00 85.69 323 LYS A O 1
ATOM 2643 N N . SER A 1 324 ? 28.269 12.493 -26.227 1.00 83.25 324 SER A N 1
ATOM 2644 C CA . SER A 1 324 ? 29.078 12.435 -25.006 1.00 83.25 324 SER A CA 1
ATOM 2645 C C . SER A 1 324 ? 29.741 11.073 -24.793 1.00 83.25 324 SER A C 1
ATOM 2647 O O . SER A 1 324 ? 30.858 11.035 -24.268 1.00 83.25 324 SER A O 1
ATOM 2649 N N . SER A 1 325 ? 29.088 9.973 -25.192 1.00 81.00 325 SER A N 1
ATOM 2650 C CA . SER A 1 325 ? 29.683 8.635 -25.114 1.00 81.00 325 SER A CA 1
ATOM 2651 C C . SER A 1 325 ? 30.878 8.502 -26.063 1.00 81.00 325 SER A C 1
ATOM 2653 O O . SER A 1 325 ? 31.937 8.058 -25.628 1.00 81.00 325 SER A O 1
ATOM 2655 N N . PHE A 1 326 ? 30.771 9.018 -27.293 1.00 76.88 326 PHE A N 1
ATOM 2656 C CA . PHE A 1 326 ? 31.877 9.031 -28.262 1.00 76.88 326 PHE A CA 1
ATOM 2657 C C . PHE A 1 326 ? 32.984 10.054 -27.945 1.00 76.88 326 PHE A C 1
ATOM 2659 O O . PHE A 1 326 ? 34.154 9.821 -28.240 1.00 76.88 326 PHE A O 1
ATOM 2666 N N . TYR A 1 327 ? 32.661 11.210 -27.351 1.00 70.31 327 TYR A N 1
ATOM 2667 C CA . TYR A 1 327 ? 33.651 12.264 -27.076 1.00 70.31 327 TYR A CA 1
ATOM 2668 C C . TYR A 1 327 ? 34.741 11.825 -26.085 1.00 70.31 327 TYR A C 1
ATOM 2670 O O . TYR A 1 327 ? 35.912 12.147 -26.279 1.00 70.31 327 TYR A O 1
ATOM 2678 N N . LYS A 1 328 ? 34.382 11.077 -25.031 1.00 61.16 328 LYS A N 1
ATOM 2679 C CA . LYS A 1 328 ? 35.364 10.598 -24.040 1.00 61.16 328 LYS A CA 1
ATOM 2680 C C . LYS A 1 328 ? 36.328 9.565 -24.619 1.00 61.16 328 LYS A C 1
ATOM 2682 O O . LYS A 1 328 ? 37.501 9.585 -24.261 1.00 61.16 328 LYS A O 1
ATOM 2687 N N . GLU A 1 329 ? 35.853 8.721 -25.526 1.00 53.50 329 GLU A N 1
ATOM 2688 C CA . GLU A 1 329 ? 36.681 7.740 -26.224 1.00 53.50 329 GLU A CA 1
ATOM 2689 C C . GLU A 1 329 ? 37.675 8.428 -27.173 1.00 53.50 329 GLU A C 1
ATOM 2691 O O . GLU A 1 329 ? 38.878 8.176 -27.105 1.00 53.50 329 GLU A O 1
ATOM 2696 N N . ASN A 1 330 ? 37.192 9.399 -27.961 1.00 52.69 330 ASN A N 1
ATOM 2697 C CA . ASN A 1 330 ? 38.012 10.186 -28.888 1.00 52.69 330 ASN A CA 1
ATOM 2698 C C . ASN A 1 330 ? 39.169 10.944 -28.203 1.00 52.69 330 ASN A C 1
ATOM 2700 O O . ASN A 1 330 ? 40.149 11.288 -28.864 1.00 52.69 330 ASN A O 1
ATOM 2704 N N . LEU A 1 331 ? 39.075 11.210 -26.893 1.00 54.75 331 LEU A N 1
ATOM 2705 C CA . LEU A 1 331 ? 40.148 11.827 -26.104 1.00 54.75 331 LEU A CA 1
ATOM 2706 C C . LEU A 1 331 ? 41.264 10.846 -25.703 1.00 54.75 331 LEU A C 1
ATOM 2708 O O . LEU A 1 331 ? 42.390 11.288 -25.479 1.00 54.75 331 LEU A O 1
ATOM 2712 N N . ILE A 1 332 ? 40.966 9.548 -25.578 1.00 51.28 332 ILE A N 1
ATOM 2713 C CA . ILE A 1 332 ? 41.890 8.529 -25.044 1.00 51.28 332 ILE A CA 1
ATOM 2714 C C . ILE A 1 332 ? 42.453 7.656 -26.173 1.00 51.28 332 ILE A C 1
ATOM 2716 O O . ILE A 1 332 ? 43.657 7.398 -26.212 1.00 51.28 332 ILE A O 1
ATOM 2720 N N . TYR A 1 333 ? 41.612 7.265 -27.129 1.00 52.03 333 TYR A N 1
ATOM 2721 C CA . TYR A 1 333 ? 41.987 6.497 -28.309 1.00 52.03 333 TYR A CA 1
ATOM 2722 C C . TYR A 1 333 ? 41.487 7.249 -29.550 1.00 52.03 333 TYR A C 1
ATOM 2724 O O . TYR A 1 333 ? 40.326 7.122 -29.922 1.00 52.03 333 TYR A O 1
ATOM 2732 N N . PRO A 1 334 ? 42.335 8.043 -30.232 1.00 44.38 334 PRO A N 1
ATOM 2733 C CA . PRO A 1 334 ? 41.936 8.829 -31.409 1.00 44.38 334 PRO A CA 1
ATOM 2734 C C . PRO A 1 334 ? 41.658 7.958 -32.657 1.00 44.38 334 PRO A C 1
ATOM 2736 O O . PRO A 1 334 ? 41.780 8.405 -33.802 1.00 44.38 334 PRO A O 1
ATOM 2739 N N . THR A 1 335 ? 41.362 6.672 -32.472 1.00 49.38 335 THR A N 1
ATOM 2740 C CA . THR A 1 335 ? 41.277 5.674 -33.528 1.00 49.38 335 THR A CA 1
ATOM 2741 C C . THR A 1 335 ? 39.958 5.762 -34.278 1.00 49.38 335 THR A C 1
ATOM 2743 O O . THR A 1 335 ? 38.914 5.322 -33.822 1.00 49.38 335 THR A O 1
ATOM 2746 N N . LYS A 1 336 ? 40.087 6.305 -35.490 1.00 59.06 336 LYS A N 1
ATOM 2747 C CA . LYS A 1 336 ? 39.338 6.079 -36.735 1.00 59.06 336 LYS A CA 1
ATOM 2748 C C . LYS A 1 336 ? 38.592 4.726 -36.830 1.00 59.06 336 LYS A C 1
ATOM 2750 O O . LYS A 1 336 ? 38.952 3.904 -37.676 1.00 59.06 336 LYS A O 1
ATOM 2755 N N . ARG A 1 337 ? 37.547 4.482 -36.032 1.00 65.50 337 ARG A N 1
ATOM 2756 C CA . ARG A 1 337 ? 36.575 3.422 -36.338 1.00 65.50 337 ARG A CA 1
ATOM 2757 C C . ARG A 1 337 ? 35.943 3.769 -37.676 1.00 65.50 337 ARG A C 1
ATOM 2759 O O . ARG A 1 337 ? 35.366 4.847 -37.840 1.00 65.50 337 ARG A O 1
ATOM 2766 N N . LYS A 1 338 ? 36.121 2.893 -38.661 1.00 70.81 338 LYS A N 1
ATOM 2767 C CA . LYS A 1 338 ? 35.547 3.096 -39.985 1.00 70.81 338 LYS A CA 1
ATOM 2768 C C . LYS A 1 338 ? 34.154 2.484 -39.987 1.00 70.81 338 LYS A C 1
ATOM 2770 O O . LYS A 1 338 ? 34.016 1.287 -39.760 1.00 70.81 338 LYS A O 1
ATOM 2775 N N . ALA A 1 339 ? 33.147 3.314 -40.234 1.00 75.88 339 ALA A N 1
ATOM 2776 C CA . ALA A 1 339 ? 31.790 2.840 -40.447 1.00 75.88 339 ALA A CA 1
ATOM 2777 C C . ALA A 1 339 ? 31.761 1.849 -41.621 1.00 75.88 339 ALA A C 1
ATOM 2779 O O . ALA A 1 339 ? 32.370 2.104 -42.667 1.00 75.88 339 ALA A O 1
ATOM 2780 N N . ILE A 1 340 ? 31.066 0.726 -41.441 1.00 81.44 340 ILE A N 1
ATOM 2781 C CA . ILE A 1 340 ? 30.813 -0.242 -42.518 1.00 81.44 340 ILE A CA 1
ATOM 2782 C C . ILE A 1 340 ? 29.719 0.261 -43.466 1.00 81.44 340 ILE A C 1
ATOM 2784 O O . ILE A 1 340 ? 29.679 -0.123 -44.634 1.00 81.44 340 ILE A O 1
ATOM 2788 N N . ILE A 1 341 ? 28.881 1.185 -42.989 1.00 79.88 341 ILE A N 1
ATOM 2789 C CA . ILE A 1 341 ? 27.862 1.879 -43.775 1.00 79.88 341 ILE A CA 1
ATOM 2790 C C . ILE A 1 341 ? 28.404 3.227 -44.255 1.00 79.88 341 ILE A C 1
ATOM 2792 O O . ILE A 1 341 ? 29.031 3.975 -43.504 1.00 79.88 341 ILE A O 1
ATOM 2796 N N . LYS A 1 342 ? 28.143 3.558 -45.525 1.00 81.38 342 LYS A N 1
ATOM 2797 C CA . LYS A 1 342 ? 28.421 4.893 -46.067 1.00 81.38 342 LYS A CA 1
ATOM 2798 C C . LYS A 1 342 ? 27.337 5.859 -45.598 1.00 81.38 342 LYS A C 1
ATOM 2800 O O . LYS A 1 342 ? 26.183 5.715 -45.988 1.00 81.38 342 LYS A O 1
ATOM 2805 N N . THR A 1 343 ? 27.724 6.836 -44.789 1.00 80.69 343 THR A N 1
ATOM 2806 C CA . THR A 1 343 ? 26.851 7.903 -44.297 1.00 80.69 343 THR A CA 1
ATOM 2807 C C . THR A 1 343 ? 27.631 9.210 -44.195 1.00 80.69 343 THR A C 1
ATOM 2809 O O . THR A 1 343 ? 28.828 9.191 -43.902 1.00 80.69 343 THR A O 1
ATOM 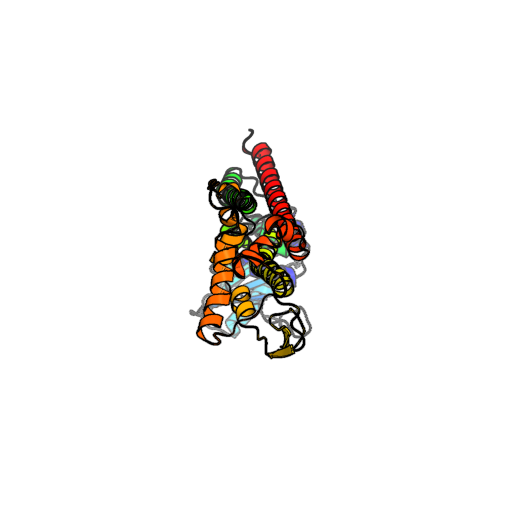2812 N N . ASP A 1 344 ? 26.946 10.328 -44.430 1.00 82.19 344 ASP A N 1
ATOM 2813 C CA . ASP A 1 344 ? 27.483 11.680 -44.232 1.00 82.19 344 ASP A CA 1
ATOM 2814 C C . ASP A 1 344 ? 27.245 12.194 -42.795 1.00 82.19 344 ASP A C 1
ATOM 2816 O O . ASP A 1 344 ? 27.743 13.256 -42.418 1.00 82.19 344 ASP A O 1
ATOM 2820 N N . LEU A 1 345 ? 26.494 11.442 -41.978 1.00 83.31 345 LEU A N 1
ATOM 2821 C CA . LEU A 1 345 ? 26.219 11.757 -40.574 1.00 83.31 345 LEU A CA 1
ATOM 2822 C C . LEU A 1 345 ? 27.388 11.353 -39.672 1.00 83.31 345 LEU A C 1
ATOM 2824 O O . LEU A 1 345 ? 28.080 10.364 -39.929 1.00 83.31 345 LEU A O 1
ATOM 2828 N N . ASN A 1 346 ? 27.572 12.061 -38.553 1.00 83.50 346 ASN A N 1
ATOM 2829 C CA . ASN A 1 346 ? 28.476 11.560 -37.518 1.00 83.50 346 ASN A CA 1
ATOM 2830 C C . ASN A 1 346 ? 27.858 10.350 -36.781 1.00 83.50 346 ASN A C 1
ATOM 2832 O O . ASN A 1 346 ? 26.648 10.132 -36.853 1.00 83.50 346 ASN A O 1
ATOM 2836 N N . PRO A 1 347 ? 28.658 9.559 -36.042 1.00 84.38 347 PRO A N 1
ATOM 2837 C CA . PRO A 1 347 ? 28.182 8.305 -35.453 1.00 84.38 347 PRO A CA 1
ATOM 2838 C C . PRO A 1 347 ? 26.977 8.457 -34.521 1.00 84.38 347 PRO A C 1
ATOM 2840 O O . PRO A 1 347 ? 26.053 7.652 -34.572 1.00 84.38 347 PRO A O 1
ATOM 284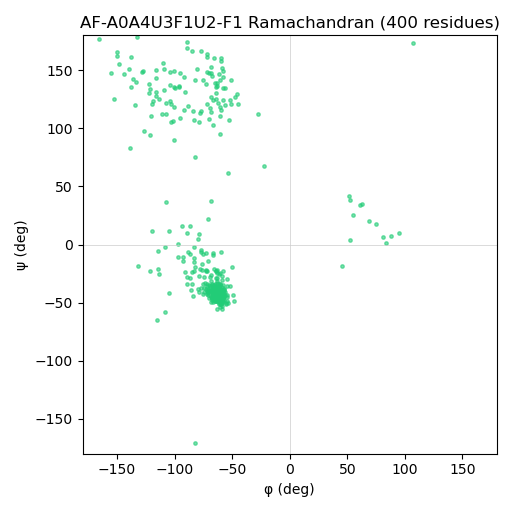3 N N . ALA A 1 348 ? 26.944 9.509 -33.699 1.00 85.00 348 ALA A N 1
ATOM 2844 C CA . ALA A 1 348 ? 25.820 9.758 -32.801 1.00 85.00 348 ALA A CA 1
ATOM 2845 C C . ALA A 1 348 ? 24.540 10.110 -33.572 1.00 85.00 348 ALA A C 1
ATOM 2847 O O . ALA A 1 348 ? 23.465 9.626 -33.233 1.00 85.00 348 ALA A O 1
ATOM 2848 N N . GLU A 1 349 ? 24.656 10.931 -34.615 1.00 84.94 349 GLU A N 1
ATOM 2849 C CA . GLU A 1 349 ? 23.532 11.312 -35.479 1.00 84.94 349 GLU A CA 1
ATOM 2850 C C . GLU A 1 349 ? 22.997 10.123 -36.277 1.00 84.94 349 GLU A C 1
ATOM 2852 O O . GLU A 1 349 ? 21.783 9.950 -36.378 1.00 84.94 349 GLU A O 1
ATOM 2857 N N . TYR A 1 350 ? 23.883 9.259 -36.777 1.00 87.38 350 TYR A N 1
ATOM 2858 C CA . TYR A 1 350 ? 23.475 8.012 -37.418 1.00 87.38 350 TYR A CA 1
ATOM 2859 C C . TYR A 1 350 ? 22.681 7.127 -36.452 1.00 87.38 350 TYR A C 1
ATOM 2861 O O . TYR A 1 350 ? 21.565 6.716 -36.752 1.00 87.38 350 TYR A O 1
ATOM 2869 N N . ILE A 1 351 ? 23.213 6.884 -35.251 1.00 88.00 351 ILE A N 1
ATOM 2870 C CA . ILE A 1 351 ? 22.550 6.026 -34.262 1.00 88.00 351 ILE A CA 1
ATOM 2871 C C . ILE A 1 351 ? 21.200 6.606 -33.833 1.00 88.00 351 ILE A C 1
ATOM 2873 O O . ILE A 1 351 ? 20.270 5.849 -33.596 1.00 88.00 351 ILE A O 1
ATOM 2877 N N . VAL A 1 352 ? 21.020 7.925 -33.754 1.00 87.94 352 VAL A N 1
ATOM 2878 C CA . VAL A 1 352 ? 19.689 8.475 -33.436 1.00 87.94 352 VAL A CA 1
ATOM 2879 C C . VAL A 1 352 ? 18.707 8.376 -34.609 1.00 87.94 352 VAL A C 1
ATOM 2881 O O . VAL A 1 352 ? 17.506 8.251 -34.378 1.00 87.94 352 VAL A O 1
ATOM 2884 N N . SER A 1 353 ? 19.196 8.376 -35.848 1.00 85.81 353 SER A N 1
ATOM 2885 C CA . SER A 1 353 ? 18.361 8.343 -37.057 1.00 85.81 353 SER A CA 1
ATOM 2886 C C . SER A 1 353 ? 18.082 6.939 -37.603 1.00 85.81 353 SER A C 1
ATOM 2888 O O . SER A 1 353 ? 17.160 6.790 -38.403 1.00 85.81 353 SER A O 1
ATOM 2890 N N . HIS A 1 354 ? 18.810 5.903 -37.159 1.00 85.94 354 HIS A N 1
ATOM 2891 C CA . HIS A 1 354 ? 18.666 4.539 -37.695 1.00 85.94 354 HIS A CA 1
ATOM 2892 C C . HIS A 1 354 ? 17.239 3.975 -37.544 1.00 85.94 354 HIS A C 1
ATOM 2894 O O . HIS A 1 354 ? 16.775 3.195 -38.375 1.00 85.94 354 HIS A O 1
ATOM 2900 N N . LYS A 1 355 ? 16.521 4.393 -36.493 1.00 87.19 355 LYS A N 1
ATOM 2901 C CA . LYS A 1 355 ? 15.123 4.044 -36.208 1.00 87.19 355 LYS A CA 1
ATOM 2902 C C . LYS A 1 355 ? 14.430 5.205 -35.498 1.00 87.19 355 LYS A C 1
ATOM 2904 O O . LYS A 1 355 ? 15.056 5.971 -34.770 1.00 87.19 355 LYS A O 1
ATOM 2909 N N . VAL A 1 356 ? 13.106 5.283 -35.623 1.00 85.69 356 VAL A N 1
ATOM 2910 C CA . VAL A 1 356 ? 12.292 6.227 -34.843 1.00 85.69 356 VAL A CA 1
ATOM 2911 C C . VAL A 1 356 ? 12.274 5.778 -33.377 1.00 85.69 356 VAL A C 1
ATOM 2913 O O . VAL A 1 356 ? 11.631 4.781 -33.038 1.00 85.69 356 VAL A O 1
ATOM 2916 N N . PHE A 1 357 ? 12.975 6.506 -32.499 1.00 86.38 357 PHE A N 1
ATOM 2917 C CA . PHE A 1 357 ? 13.130 6.131 -31.085 1.00 86.38 357 PHE A CA 1
ATOM 2918 C C . PHE A 1 357 ? 11.790 5.962 -30.360 1.00 86.38 357 PHE A C 1
ATOM 2920 O O . PHE A 1 357 ? 11.639 5.012 -29.600 1.00 86.38 357 PHE A O 1
ATOM 2927 N N . SER A 1 358 ? 10.799 6.824 -30.618 1.00 82.88 358 SER A N 1
ATOM 2928 C CA . SER A 1 358 ? 9.472 6.711 -29.997 1.00 82.88 358 SER A CA 1
ATOM 2929 C C . SER A 1 358 ? 8.811 5.372 -30.334 1.00 82.88 358 SER A C 1
ATOM 2931 O O . SER A 1 358 ? 8.322 4.687 -29.439 1.00 82.88 358 SER A O 1
ATOM 2933 N N . THR A 1 359 ? 8.866 4.939 -31.595 1.00 85.56 359 THR A N 1
ATOM 2934 C CA . THR A 1 359 ? 8.331 3.636 -32.020 1.00 85.56 359 THR A CA 1
ATOM 2935 C C . THR A 1 359 ? 9.109 2.489 -31.374 1.00 85.56 359 THR A C 1
ATOM 2937 O O . THR A 1 359 ? 8.509 1.623 -30.741 1.00 85.56 359 THR A O 1
ATOM 2940 N N . TYR A 1 360 ? 10.445 2.536 -31.429 1.00 89.19 360 TYR A N 1
ATOM 2941 C CA . TYR A 1 360 ? 11.311 1.531 -30.803 1.00 89.19 360 TYR A CA 1
ATOM 2942 C C . TYR A 1 360 ? 11.038 1.382 -29.297 1.00 89.19 360 TYR A C 1
ATOM 2944 O O . TYR A 1 360 ? 10.935 0.273 -28.771 1.00 89.19 360 TYR A O 1
ATOM 2952 N N . PHE A 1 361 ? 10.873 2.509 -28.605 1.00 88.62 361 PHE A N 1
ATOM 2953 C CA . PHE A 1 361 ? 10.594 2.554 -27.179 1.00 88.62 361 PHE A CA 1
ATOM 2954 C C . PHE A 1 361 ? 9.273 1.855 -26.843 1.00 88.62 361 PHE A C 1
ATOM 2956 O O . PHE A 1 361 ? 9.262 0.953 -26.004 1.00 88.62 361 PHE A O 1
ATOM 2963 N N . HIS A 1 362 ? 8.184 2.203 -27.538 1.00 86.00 362 HIS A N 1
ATOM 2964 C CA . HIS A 1 362 ? 6.854 1.642 -27.277 1.00 86.00 362 HIS A CA 1
ATOM 2965 C C . HIS A 1 362 ? 6.722 0.161 -27.670 1.00 86.00 362 HIS A C 1
ATOM 2967 O O . HIS A 1 362 ? 5.924 -0.570 -27.078 1.00 86.00 362 HIS A O 1
ATOM 2973 N N . GLU A 1 363 ? 7.498 -0.304 -28.651 1.00 90.56 363 GLU A N 1
ATOM 2974 C CA . GLU A 1 363 ? 7.471 -1.700 -29.095 1.00 90.56 363 GLU A CA 1
ATOM 2975 C C . GLU A 1 363 ? 8.324 -2.638 -28.228 1.00 90.56 363 GLU A C 1
ATOM 2977 O O . GLU A 1 363 ? 8.072 -3.853 -28.228 1.00 90.56 363 GLU A O 1
ATOM 2982 N N . SER A 1 364 ? 9.270 -2.092 -27.453 1.00 90.19 364 SER A N 1
ATOM 2983 C CA . SER A 1 364 ? 10.173 -2.866 -26.596 1.00 90.19 364 SER A CA 1
ATOM 2984 C C . SER A 1 364 ? 9.431 -3.729 -25.567 1.00 90.19 364 SER A C 1
ATOM 2986 O O . SER A 1 364 ? 8.384 -3.364 -25.019 1.00 90.19 364 SER A O 1
ATOM 2988 N N . THR A 1 365 ? 9.980 -4.913 -25.292 1.00 92.19 365 THR A N 1
ATOM 2989 C CA . THR A 1 365 ? 9.462 -5.832 -24.268 1.00 92.19 365 THR A CA 1
ATOM 2990 C C . THR A 1 365 ? 9.488 -5.206 -22.878 1.00 92.19 365 THR A C 1
ATOM 2992 O O . THR A 1 365 ? 8.534 -5.330 -22.115 1.00 92.19 365 THR A O 1
ATOM 2995 N N . GLU A 1 366 ? 10.540 -4.456 -22.585 1.00 91.19 366 GLU A N 1
ATOM 2996 C CA . GLU A 1 366 ? 10.799 -3.812 -21.311 1.00 91.19 366 GLU A CA 1
ATOM 2997 C C . GLU A 1 366 ? 9.802 -2.672 -21.062 1.00 91.19 366 GLU A C 1
ATOM 2999 O O . GLU A 1 366 ? 9.271 -2.542 -19.956 1.00 91.19 366 GLU A O 1
ATOM 3004 N N . PHE A 1 367 ? 9.457 -1.884 -22.089 1.00 89.00 367 PHE A N 1
ATOM 3005 C CA . PHE A 1 367 ? 8.399 -0.881 -21.958 1.00 89.00 367 PHE A CA 1
ATOM 3006 C C . PHE A 1 367 ? 7.031 -1.523 -21.724 1.00 89.00 367 PHE A C 1
ATOM 3008 O O . PHE A 1 367 ? 6.255 -1.021 -20.912 1.00 89.00 367 PHE A O 1
ATOM 3015 N N . LYS A 1 368 ? 6.729 -2.653 -22.374 1.00 90.25 368 LYS A N 1
ATOM 3016 C CA . LYS A 1 368 ? 5.477 -3.393 -22.132 1.00 90.25 368 LYS A CA 1
ATOM 3017 C C . LYS A 1 368 ? 5.379 -3.879 -20.683 1.00 90.25 368 LYS A C 1
ATOM 3019 O O . LYS A 1 368 ? 4.311 -3.764 -20.082 1.00 90.25 368 LYS A O 1
ATOM 3024 N N . GLU A 1 369 ? 6.479 -4.347 -20.092 1.00 87.31 369 GLU A N 1
ATOM 3025 C CA . GLU A 1 369 ? 6.539 -4.688 -18.663 1.00 87.31 369 GLU A CA 1
ATOM 3026 C C . GLU A 1 369 ? 6.302 -3.465 -17.769 1.00 87.31 369 GLU A C 1
ATOM 3028 O O . GLU A 1 369 ? 5.506 -3.522 -16.827 1.00 87.31 369 GLU A O 1
ATOM 3033 N N . LEU A 1 370 ? 6.945 -2.334 -18.078 1.00 86.94 370 LEU A N 1
ATOM 3034 C CA . LEU A 1 370 ? 6.748 -1.088 -17.337 1.00 86.94 370 LEU A CA 1
ATOM 3035 C C . LEU A 1 370 ? 5.302 -0.584 -17.442 1.00 86.94 370 LEU A C 1
ATOM 3037 O O . LEU A 1 370 ? 4.724 -0.161 -16.441 1.00 86.94 370 LEU A O 1
ATOM 3041 N N . SER A 1 371 ? 4.708 -0.678 -18.630 1.00 86.56 371 SER A N 1
ATOM 3042 C CA . SER A 1 371 ? 3.323 -0.303 -18.916 1.00 86.56 371 SER A CA 1
ATOM 3043 C C . SER A 1 371 ? 2.321 -1.183 -18.162 1.00 86.56 371 SER A C 1
ATOM 3045 O O . SER A 1 371 ? 1.329 -0.682 -17.627 1.00 86.56 371 SER A O 1
ATOM 3047 N N . ALA A 1 372 ? 2.608 -2.481 -18.013 1.00 89.19 372 ALA A N 1
ATOM 3048 C CA . ALA A 1 372 ? 1.805 -3.376 -17.183 1.00 89.19 372 ALA A CA 1
ATOM 3049 C C . ALA A 1 372 ? 1.821 -2.948 -15.704 1.00 89.19 372 ALA A C 1
ATOM 3051 O O . ALA A 1 372 ? 0.762 -2.852 -15.082 1.00 89.19 372 ALA A O 1
ATOM 3052 N N . ILE A 1 373 ? 2.995 -2.606 -15.156 1.00 87.25 373 ILE A N 1
ATOM 3053 C CA . ILE A 1 373 ? 3.110 -2.096 -13.778 1.00 87.25 373 ILE A CA 1
ATOM 3054 C C . ILE A 1 373 ? 2.406 -0.734 -13.646 1.00 87.25 373 ILE A C 1
ATOM 3056 O O . ILE A 1 373 ? 1.693 -0.502 -12.672 1.00 87.25 373 ILE A O 1
ATOM 3060 N N . ALA A 1 374 ? 2.554 0.164 -14.625 1.00 86.62 374 ALA A N 1
ATOM 3061 C CA . ALA A 1 374 ? 1.872 1.461 -14.637 1.00 86.62 374 ALA A CA 1
ATOM 3062 C C . ALA A 1 374 ? 0.340 1.315 -14.664 1.00 86.62 374 ALA A C 1
ATOM 3064 O O . ALA A 1 374 ? -0.379 2.074 -14.005 1.00 86.62 374 ALA A O 1
ATOM 3065 N N . SER A 1 375 ? -0.164 0.324 -15.399 1.00 88.69 375 SER A N 1
ATOM 3066 C CA . SER A 1 375 ? -1.589 -0.012 -15.447 1.00 88.69 375 SER A CA 1
ATOM 3067 C C . SER A 1 375 ? -2.075 -0.553 -14.102 1.00 88.69 375 SER A C 1
ATOM 3069 O O . SER A 1 375 ? -3.129 -0.147 -13.620 1.00 88.69 375 SER A O 1
ATOM 3071 N N . GLU A 1 376 ? -1.282 -1.405 -13.447 1.00 91.69 376 GLU A N 1
ATOM 3072 C CA . GLU A 1 376 ? -1.568 -1.913 -12.101 1.00 91.69 376 GLU A CA 1
ATOM 3073 C C . GLU A 1 376 ? -1.640 -0.775 -11.068 1.00 91.69 376 GLU A C 1
ATOM 3075 O O . GLU A 1 376 ? -2.609 -0.693 -10.313 1.00 91.69 376 GLU A O 1
ATOM 3080 N N . VAL A 1 377 ? -0.681 0.163 -11.091 1.00 89.62 377 VAL A N 1
ATOM 3081 C CA . VAL A 1 377 ? -0.718 1.382 -10.259 1.00 89.62 377 VAL A CA 1
ATOM 3082 C C . VAL A 1 377 ? -2.015 2.154 -10.497 1.00 89.62 377 VAL A C 1
ATOM 3084 O O . VAL A 1 377 ? -2.716 2.484 -9.543 1.00 89.62 377 VAL A O 1
ATOM 3087 N N . THR A 1 378 ? -2.361 2.405 -11.762 1.00 89.75 378 THR A N 1
ATOM 3088 C CA . THR A 1 378 ? -3.574 3.151 -12.133 1.00 89.75 378 THR A CA 1
ATOM 3089 C C . THR A 1 378 ? -4.830 2.475 -11.594 1.00 89.75 378 THR A C 1
ATOM 3091 O O . THR A 1 378 ? -5.675 3.137 -10.992 1.00 89.75 378 THR A O 1
ATOM 3094 N N . ASN A 1 379 ? -4.939 1.156 -11.757 1.00 93.75 379 ASN A N 1
ATOM 3095 C CA . ASN A 1 379 ? -6.088 0.387 -11.291 1.00 93.75 379 ASN A CA 1
ATOM 3096 C C . ASN A 1 379 ? -6.253 0.480 -9.773 1.00 93.75 379 ASN A C 1
ATOM 3098 O O . ASN A 1 379 ? -7.358 0.732 -9.301 1.00 93.75 379 ASN A O 1
ATOM 3102 N N . ILE A 1 380 ? -5.162 0.367 -9.013 1.00 94.25 380 ILE A N 1
ATOM 3103 C CA . ILE A 1 380 ? -5.215 0.445 -7.548 1.00 94.25 380 ILE A CA 1
ATOM 3104 C C . ILE A 1 380 ? -5.560 1.862 -7.076 1.00 94.25 380 ILE A C 1
ATOM 3106 O O . ILE A 1 380 ? -6.294 2.024 -6.100 1.00 94.25 380 ILE A O 1
ATOM 3110 N N . ILE A 1 381 ? -5.079 2.903 -7.765 1.00 93.38 381 ILE A N 1
ATOM 3111 C CA . ILE A 1 381 ? -5.477 4.291 -7.477 1.00 93.38 381 ILE A CA 1
ATOM 3112 C C . ILE A 1 381 ? -6.985 4.461 -7.679 1.00 93.38 381 ILE A C 1
ATOM 3114 O O . ILE A 1 381 ? -7.658 5.023 -6.816 1.00 93.38 381 ILE A O 1
ATOM 3118 N N . LEU A 1 382 ? -7.521 3.967 -8.799 1.00 95.19 382 LEU A N 1
ATOM 3119 C CA . LEU A 1 382 ? -8.950 4.047 -9.106 1.00 95.19 382 LEU A CA 1
ATOM 3120 C C . LEU A 1 382 ? -9.797 3.239 -8.117 1.00 95.19 382 LEU A C 1
ATOM 3122 O O . LEU A 1 382 ? -10.840 3.718 -7.681 1.00 95.19 382 LEU A O 1
ATOM 3126 N N . GLU A 1 383 ? -9.335 2.053 -7.726 1.00 96.81 383 GLU A N 1
ATOM 3127 C CA . GLU A 1 383 ? -9.977 1.231 -6.701 1.00 96.81 383 GLU A CA 1
ATOM 3128 C C . GLU A 1 383 ? -10.007 1.948 -5.345 1.00 96.81 383 GLU A C 1
ATOM 3130 O O . GLU A 1 383 ? -11.064 2.048 -4.724 1.00 96.81 383 GLU A O 1
ATOM 3135 N N . SER A 1 384 ? -8.877 2.525 -4.923 1.00 95.69 384 SER A N 1
ATOM 3136 C CA . SER A 1 384 ? -8.780 3.293 -3.675 1.00 95.69 384 SER A CA 1
ATOM 3137 C C . SER A 1 384 ? -9.709 4.509 -3.690 1.00 95.69 384 SER A C 1
ATOM 3139 O O . SER A 1 384 ? -10.384 4.786 -2.702 1.00 95.69 384 SER A O 1
ATOM 3141 N N . LEU A 1 385 ? -9.770 5.235 -4.815 1.00 96.50 385 LEU A N 1
ATOM 3142 C CA . LEU A 1 385 ? -10.676 6.375 -4.984 1.00 96.50 385 LEU A CA 1
ATOM 3143 C C . LEU A 1 385 ? -12.135 5.944 -4.868 1.00 96.50 385 LEU A C 1
ATOM 3145 O O . LEU A 1 385 ? -12.887 6.572 -4.130 1.00 96.50 385 LEU A O 1
ATOM 3149 N N . LYS A 1 386 ? -12.510 4.848 -5.535 1.00 96.75 386 LYS A N 1
ATOM 3150 C CA . LYS A 1 386 ? -13.865 4.303 -5.467 1.00 96.75 386 LYS A CA 1
ATOM 3151 C C . LYS A 1 386 ? -14.253 3.943 -4.034 1.00 96.75 386 LYS A C 1
ATOM 3153 O O . LYS A 1 386 ? -15.312 4.349 -3.581 1.00 96.75 386 LYS A O 1
ATOM 3158 N N . GLN A 1 387 ? -13.385 3.249 -3.299 1.00 94.88 387 GLN A N 1
ATOM 3159 C CA . GLN A 1 387 ? -13.647 2.902 -1.899 1.00 94.88 387 GLN A CA 1
ATOM 3160 C C . GLN A 1 387 ? -13.833 4.148 -1.015 1.00 94.88 387 GLN A C 1
ATOM 3162 O O . GLN A 1 387 ? -14.680 4.158 -0.125 1.00 94.88 387 GLN A O 1
ATOM 3167 N N . VAL A 1 388 ? -13.062 5.215 -1.253 1.00 95.00 388 VAL A N 1
ATOM 3168 C CA . VAL A 1 388 ? -13.227 6.487 -0.529 1.00 95.00 388 VAL A CA 1
ATOM 3169 C C . VAL A 1 388 ? -14.529 7.196 -0.917 1.00 95.00 388 VAL A C 1
ATOM 3171 O O . VAL A 1 388 ? -15.181 7.774 -0.048 1.00 95.00 388 VAL A O 1
ATOM 3174 N N . ASP A 1 389 ? -14.927 7.134 -2.186 1.00 95.12 389 ASP A N 1
ATOM 3175 C CA . ASP A 1 389 ? -16.195 7.689 -2.665 1.00 95.12 389 ASP A CA 1
ATOM 3176 C C . ASP A 1 389 ? -17.399 6.939 -2.081 1.00 95.12 389 ASP A C 1
ATOM 3178 O O . ASP A 1 389 ? -18.290 7.582 -1.531 1.00 95.12 389 ASP A O 1
ATOM 3182 N N . ASP A 1 390 ? -17.364 5.604 -2.049 1.00 92.50 390 ASP A N 1
ATOM 3183 C CA . ASP A 1 390 ? -18.393 4.774 -1.408 1.00 92.50 390 ASP A CA 1
ATOM 3184 C C . ASP A 1 390 ? -18.558 5.144 0.087 1.00 92.50 390 ASP A C 1
ATOM 3186 O O . ASP A 1 390 ? -19.671 5.205 0.620 1.00 92.50 390 ASP A O 1
ATOM 3190 N N . ILE A 1 391 ? -17.451 5.455 0.778 1.00 90.06 391 ILE A N 1
ATOM 3191 C CA . ILE A 1 391 ? -17.471 5.948 2.165 1.00 90.06 391 ILE A CA 1
ATOM 3192 C C . ILE A 1 391 ? -18.101 7.344 2.250 1.00 90.06 391 ILE A C 1
ATOM 3194 O O . ILE A 1 391 ? -18.856 7.620 3.186 1.00 90.06 391 ILE A O 1
ATOM 3198 N N . PHE A 1 392 ? -17.794 8.246 1.317 1.00 91.19 392 PHE A N 1
ATOM 3199 C CA . PHE A 1 392 ? -18.402 9.574 1.298 1.00 91.19 392 PHE A CA 1
ATOM 3200 C C . PHE A 1 392 ? -19.900 9.534 1.039 1.00 91.19 392 PHE A C 1
ATOM 3202 O O . PHE A 1 392 ? -20.621 10.244 1.743 1.00 91.19 392 PHE A O 1
ATOM 3209 N N . ASP A 1 393 ? -20.355 8.692 0.118 1.00 91.88 393 ASP A N 1
ATOM 3210 C CA . ASP A 1 393 ? -21.773 8.502 -0.178 1.00 91.88 393 ASP A CA 1
ATOM 3211 C C . ASP A 1 393 ? -22.505 7.952 1.051 1.00 91.88 393 ASP A C 1
ATOM 3213 O O . ASP A 1 393 ? -23.510 8.518 1.485 1.00 91.88 393 ASP A O 1
ATOM 3217 N N . ALA A 1 394 ? -21.930 6.944 1.717 1.00 87.88 394 ALA A N 1
ATOM 3218 C CA . ALA A 1 394 ? -22.479 6.405 2.960 1.00 87.88 394 ALA A CA 1
ATOM 3219 C C . ALA A 1 394 ? -22.562 7.456 4.084 1.00 87.88 394 ALA A C 1
ATOM 3221 O O . ALA A 1 394 ? -23.528 7.472 4.854 1.00 87.88 394 ALA A O 1
ATOM 3222 N N . ILE A 1 395 ? -21.564 8.343 4.202 1.00 85.69 395 ILE A N 1
ATOM 3223 C CA . ILE A 1 395 ? -21.604 9.439 5.180 1.00 85.69 395 ILE A CA 1
ATOM 3224 C C . ILE A 1 395 ? -22.675 10.466 4.799 1.00 85.69 395 ILE A C 1
ATOM 3226 O O . ILE A 1 395 ? -23.425 10.909 5.669 1.00 85.69 395 ILE A O 1
ATOM 3230 N N . TYR A 1 396 ? -22.754 10.837 3.521 1.00 87.38 396 TYR A N 1
ATOM 3231 C CA . TYR A 1 396 ? -23.715 11.815 3.027 1.00 87.38 396 TYR A CA 1
ATOM 3232 C C . TYR A 1 396 ? -25.154 11.353 3.276 1.00 87.38 396 TYR A C 1
ATOM 3234 O O . TYR A 1 396 ? -25.917 12.047 3.953 1.00 87.38 396 TYR A O 1
ATOM 3242 N N . ASP A 1 397 ? -25.497 10.145 2.822 1.00 84.69 397 ASP A N 1
ATOM 3243 C CA . ASP A 1 397 ? -26.845 9.588 2.945 1.00 84.69 397 ASP A CA 1
ATOM 3244 C C . ASP A 1 397 ? -27.292 9.430 4.401 1.00 84.69 397 ASP A C 1
ATOM 3246 O O . ASP A 1 397 ? -28.464 9.637 4.718 1.00 84.69 397 ASP A O 1
ATOM 3250 N N . LYS A 1 398 ? -26.367 9.072 5.299 1.00 81.56 398 LYS A N 1
ATOM 3251 C CA . LYS A 1 398 ? -26.695 8.769 6.696 1.00 81.56 398 LYS A CA 1
ATOM 3252 C C . LYS A 1 398 ? -26.652 9.984 7.625 1.00 81.56 398 LYS A C 1
ATOM 3254 O O . LYS A 1 398 ? -27.346 9.972 8.641 1.00 81.56 398 LYS A O 1
ATOM 3259 N N . TYR A 1 399 ? -25.837 10.999 7.325 1.00 80.00 399 TYR A N 1
ATOM 3260 C CA . TYR A 1 399 ? -25.536 12.078 8.276 1.00 80.00 399 TYR A CA 1
ATOM 3261 C C . TYR A 1 399 ? -25.665 13.503 7.724 1.00 80.00 399 TYR A C 1
ATOM 3263 O O . TYR A 1 399 ? -25.753 14.424 8.532 1.00 80.00 399 TYR A O 1
ATOM 3271 N N . GLU A 1 400 ? -25.658 13.713 6.403 1.00 78.69 400 GLU A N 1
ATOM 3272 C CA . GLU A 1 400 ? -25.688 15.062 5.795 1.00 78.69 400 GLU A CA 1
ATOM 3273 C C . GLU A 1 400 ? -26.972 15.348 5.002 1.00 78.69 400 GLU A C 1
ATOM 3275 O O . GLU A 1 400 ? -27.302 16.509 4.779 1.00 78.69 400 GLU A O 1
ATOM 3280 N N . ARG A 1 401 ? -27.696 14.308 4.568 1.00 77.62 401 ARG A N 1
ATOM 3281 C CA . ARG A 1 401 ? -28.939 14.423 3.787 1.00 77.62 401 ARG A CA 1
ATOM 3282 C C . ARG A 1 401 ? -30.173 14.822 4.620 1.00 77.62 401 ARG A C 1
ATOM 3284 O O . ARG A 1 401 ? -31.188 15.202 4.037 1.00 77.62 401 ARG A O 1
ATOM 3291 N N . ILE A 1 402 ? -30.094 14.689 5.947 1.00 56.34 402 ILE A N 1
ATOM 3292 C CA . ILE A 1 402 ? -31.152 15.007 6.929 1.00 56.34 402 ILE A CA 1
ATOM 3293 C C . ILE A 1 402 ? -31.092 16.494 7.269 1.00 56.34 402 ILE A C 1
ATOM 3295 O O . ILE A 1 402 ? -32.173 17.123 7.312 1.00 56.34 402 ILE A O 1
#